Protein AF-0000000077934997 (afdb_homodimer)

Sequence (578 aa):
MKIGLIGLGVMGYRIGANLAKEGKLDGVYNRSEEKSIKFEKEFGVKAFKSIDEIVESSDVIITMLSDDNAVSTTIEKVIPRSKGKTIVDMSTISPKLSIALSRKIQENGGFMLDAPVIGTSIMVEQKKLVVMVGGIKEKFDDIKPILESTASTVIYMGKNGSGLYAKLVNNLLLGAYVVAIGEAFNFGVTAGLEKQQVEEVLTKLSSARSPTTDLKVPKLVSQDYSTQFATKHMRKDLEIIQGEATSKSIITPMSSLALQFYRIAESLGLSEDDFCSVYEVFRRFSKKAMKIGLIGLGVMGYRIGANLAKEGKLDGVYNRSEEKSIKFEKEFGVKAFKSIDEIVESSDVIITMLSDDNAVSTTIEKVIPRSKGKTIVDMSTISPKLSIALSRKIQENGGFMLDAPVIGTSIMVEQKKLVVMVGGIKEKFDDIKPILESTASTVIYMGKNGSGLYAKLVNNLLLGAYVVAIGEAFNFGVTAGLEKQQVEEVLTKLSSARSPTTDLKVPKLVSQDYSTQFATKHMRKDLEIIQGEATSKSIITPMSSLALQFYRIAESLGLSEDDFCSVYEVFRRFSKKA

Structure (mmCIF, N/CA/C/O backbone):
data_AF-0000000077934997-model_v1
#
loop_
_entity.id
_entity.type
_entity.pdbx_description
1 polymer '2-hydroxy-3-oxopropionate reductase'
#
loop_
_atom_site.group_PDB
_atom_site.id
_atom_site.type_symbol
_atom_site.label_atom_id
_atom_site.label_alt_id
_atom_site.label_comp_id
_atom_site.label_asym_id
_atom_site.label_entity_id
_atom_site.label_seq_id
_atom_site.pdbx_PDB_ins_code
_atom_site.Cartn_x
_atom_site.Cartn_y
_atom_site.Cartn_z
_atom_site.occupancy
_atom_site.B_iso_or_equiv
_atom_site.auth_seq_id
_atom_site.auth_comp_id
_atom_site.auth_asym_id
_atom_site.auth_atom_id
_atom_site.pdbx_PDB_model_num
ATOM 1 N N . MET A 1 1 ? 4.609 -41.781 -2.09 1 91.56 1 MET A N 1
ATOM 2 C CA . MET A 1 1 ? 4.312 -40.844 -3.182 1 91.56 1 MET A CA 1
ATOM 3 C C . MET A 1 1 ? 5.598 -40.312 -3.803 1 91.56 1 MET A C 1
ATOM 5 O O . MET A 1 1 ? 6.492 -39.844 -3.09 1 91.56 1 MET A O 1
ATOM 9 N N . LYS A 1 2 ? 5.789 -40.594 -5.117 1 98.19 2 LYS A N 1
ATOM 10 C CA . LYS A 1 2 ? 6.969 -40.062 -5.82 1 98.19 2 LYS A CA 1
ATOM 11 C C . LYS A 1 2 ? 6.715 -38.688 -6.379 1 98.19 2 LYS A C 1
ATOM 13 O O . LYS A 1 2 ? 5.73 -38.469 -7.09 1 98.19 2 LYS A O 1
ATOM 18 N N . ILE A 1 3 ? 7.656 -37.781 -6.051 1 98.75 3 ILE A N 1
ATOM 19 C CA . ILE A 1 3 ? 7.461 -36.406 -6.414 1 98.75 3 ILE A CA 1
ATOM 20 C C . ILE A 1 3 ? 8.508 -35.969 -7.441 1 98.75 3 ILE A C 1
ATOM 22 O O . ILE A 1 3 ? 9.711 -36.156 -7.227 1 98.75 3 ILE A O 1
ATOM 26 N N . GLY A 1 4 ? 8.062 -35.469 -8.594 1 98.81 4 GLY A N 1
ATOM 27 C CA . GLY A 1 4 ? 8.922 -34.875 -9.594 1 98.81 4 GLY A CA 1
ATOM 28 C C . GLY A 1 4 ? 8.758 -33.375 -9.688 1 98.81 4 GLY A C 1
ATOM 29 O O . GLY A 1 4 ? 7.66 -32.844 -9.477 1 98.81 4 GLY A O 1
ATOM 30 N N . LEU A 1 5 ? 9.852 -32.625 -10.047 1 98.88 5 LEU A N 1
ATOM 31 C CA . LEU A 1 5 ? 9.828 -31.172 -10.219 1 98.88 5 LEU A CA 1
ATOM 32 C C . LEU A 1 5 ? 10.328 -30.781 -11.602 1 98.88 5 LEU A C 1
ATOM 34 O O . LEU A 1 5 ? 11.406 -31.203 -12.023 1 98.88 5 LEU A O 1
ATOM 38 N N . ILE A 1 6 ? 9.453 -30.062 -12.266 1 98.81 6 ILE A N 1
ATOM 39 C CA . ILE A 1 6 ? 9.82 -29.562 -13.586 1 98.81 6 ILE A CA 1
ATOM 40 C C . ILE A 1 6 ? 10.031 -28.047 -13.516 1 98.81 6 ILE A C 1
ATOM 42 O O . ILE A 1 6 ? 9.102 -27.297 -13.195 1 98.81 6 ILE A O 1
ATOM 46 N N . GLY A 1 7 ? 11.188 -27.578 -13.883 1 98.62 7 GLY A N 1
ATOM 47 C CA . GLY A 1 7 ? 11.562 -26.172 -13.812 1 98.62 7 GLY A CA 1
ATOM 48 C C . GLY A 1 7 ? 12.539 -25.875 -12.695 1 98.62 7 GLY A C 1
ATOM 49 O O . GLY A 1 7 ? 12.203 -26 -11.516 1 98.62 7 GLY A O 1
ATOM 50 N N . LEU A 1 8 ? 13.75 -25.453 -13.086 1 98.25 8 LEU A N 1
ATOM 51 C CA . LEU A 1 8 ? 14.805 -25.172 -12.117 1 98.25 8 LEU A CA 1
ATOM 52 C C . LEU A 1 8 ? 15.352 -23.75 -12.289 1 98.25 8 LEU A C 1
ATOM 54 O O . LEU A 1 8 ? 16.562 -23.547 -12.328 1 98.25 8 LEU A O 1
ATOM 58 N N . GLY A 1 9 ? 14.375 -22.828 -12.484 1 95.56 9 GLY A N 1
ATOM 59 C CA . GLY A 1 9 ? 14.734 -21.422 -12.406 1 95.56 9 GLY A CA 1
ATOM 60 C C . GLY A 1 9 ? 15.023 -20.953 -10.992 1 95.56 9 GLY A C 1
ATOM 61 O O . GLY A 1 9 ? 15.32 -21.781 -10.117 1 95.56 9 GLY A O 1
ATOM 62 N N . VAL A 1 10 ? 14.93 -19.703 -10.781 1 93.56 10 VAL A N 1
ATOM 63 C CA . VAL A 1 10 ? 15.281 -19.078 -9.508 1 93.56 10 VAL A CA 1
ATOM 64 C C . VAL A 1 10 ? 14.43 -19.672 -8.391 1 93.56 10 VAL A C 1
ATOM 66 O O . VAL A 1 10 ? 14.961 -20.125 -7.367 1 93.56 10 VAL A O 1
ATOM 69 N N . MET A 1 11 ? 13.172 -19.734 -8.586 1 96 11 MET A N 1
ATOM 70 C CA . MET A 1 11 ? 12.258 -20.25 -7.566 1 96 11 MET A CA 1
ATOM 71 C C . MET A 1 11 ? 12.258 -21.766 -7.543 1 96 11 MET A C 1
ATOM 73 O O . MET A 1 11 ? 12.359 -22.375 -6.477 1 96 11 MET A O 1
ATOM 77 N N . GLY A 1 12 ? 12.172 -22.359 -8.742 1 97.94 12 GLY A N 1
ATOM 78 C CA . GLY A 1 12 ? 12.102 -23.812 -8.844 1 97.94 12 GLY A CA 1
ATOM 79 C C . GLY A 1 12 ? 13.281 -24.516 -8.203 1 97.94 12 GLY A C 1
ATOM 80 O O . GLY A 1 12 ? 13.117 -25.531 -7.527 1 97.94 12 GLY A O 1
ATOM 81 N N . TYR A 1 13 ? 14.438 -23.969 -8.422 1 97.88 13 TYR A N 1
ATOM 82 C CA . TYR A 1 13 ? 15.641 -24.547 -7.848 1 97.88 13 TYR A CA 1
ATOM 83 C C . TYR A 1 13 ? 15.57 -24.562 -6.324 1 97.88 13 TYR A C 1
ATOM 85 O O . TYR A 1 13 ? 15.883 -25.578 -5.691 1 97.88 13 TYR A O 1
ATOM 93 N N . ARG A 1 14 ? 15.148 -23.469 -5.723 1 97.94 14 ARG A N 1
ATOM 94 C CA . ARG A 1 14 ? 15.094 -23.312 -4.27 1 97.94 14 ARG A CA 1
ATOM 95 C C . ARG A 1 14 ? 13.992 -24.172 -3.668 1 97.94 14 ARG A C 1
ATOM 97 O O . ARG A 1 14 ? 14.148 -24.734 -2.582 1 97.94 14 ARG A O 1
ATOM 104 N N . ILE A 1 15 ? 12.883 -24.266 -4.379 1 98.38 15 ILE A N 1
ATOM 105 C CA . ILE A 1 15 ? 11.805 -25.156 -3.961 1 98.38 15 ILE A CA 1
ATOM 106 C C . ILE A 1 15 ? 12.289 -26.594 -3.969 1 98.38 15 ILE A C 1
ATOM 108 O O . ILE A 1 15 ? 12.094 -27.328 -2.998 1 98.38 15 ILE A O 1
ATOM 112 N N . GLY A 1 16 ? 12.93 -27.016 -5.047 1 98.5 16 GLY A N 1
ATOM 113 C CA . GLY A 1 16 ? 13.516 -28.344 -5.141 1 98.5 16 GLY A CA 1
ATOM 114 C C . GLY A 1 16 ? 14.523 -28.625 -4.043 1 98.5 16 GLY A C 1
ATOM 115 O O . GLY A 1 16 ? 14.531 -29.734 -3.484 1 98.5 16 GLY A O 1
ATOM 116 N N . ALA A 1 17 ? 15.359 -27.625 -3.762 1 98.5 17 ALA A N 1
ATOM 117 C CA . ALA A 1 17 ? 16.359 -27.797 -2.713 1 98.5 17 ALA A CA 1
ATOM 118 C C . ALA A 1 17 ? 15.703 -28.109 -1.371 1 98.5 17 ALA A C 1
ATOM 120 O O . ALA A 1 17 ? 16.156 -29 -0.646 1 98.5 17 ALA A O 1
ATOM 121 N N . ASN A 1 18 ? 14.648 -27.391 -1.048 1 98.38 18 ASN A N 1
ATOM 122 C CA . ASN A 1 18 ? 13.93 -27.625 0.2 1 98.38 18 ASN A CA 1
ATOM 123 C C . ASN A 1 18 ? 13.336 -29.031 0.247 1 98.38 18 ASN A C 1
ATOM 125 O O . ASN A 1 18 ? 13.453 -29.734 1.257 1 98.38 18 ASN A O 1
ATOM 129 N N . LEU A 1 19 ? 12.758 -29.469 -0.831 1 98.38 19 LEU A N 1
ATOM 130 C CA . LEU A 1 19 ? 12.156 -30.781 -0.909 1 98.38 19 LEU A CA 1
ATOM 131 C C . LEU A 1 19 ? 13.227 -31.875 -0.823 1 98.38 19 LEU A C 1
ATOM 133 O O . LEU A 1 19 ? 13.031 -32.875 -0.142 1 98.38 19 LEU A O 1
ATOM 137 N N . ALA A 1 20 ? 14.305 -31.656 -1.485 1 98.38 20 ALA A N 1
ATOM 138 C CA . ALA A 1 20 ? 15.406 -32.625 -1.488 1 98.38 20 ALA A CA 1
ATOM 139 C C . ALA A 1 20 ? 15.992 -32.781 -0.09 1 98.38 20 ALA A C 1
ATOM 141 O O . ALA A 1 20 ? 16.25 -33.906 0.349 1 98.38 20 ALA A O 1
ATOM 142 N N . LYS A 1 21 ? 16.172 -31.688 0.583 1 97.88 21 LYS A N 1
ATOM 143 C CA . LYS A 1 21 ? 16.75 -31.703 1.924 1 97.88 21 LYS A CA 1
ATOM 144 C C . LYS A 1 21 ? 15.859 -32.469 2.891 1 97.88 21 LYS A C 1
ATOM 146 O O . LYS A 1 21 ? 16.359 -33.062 3.854 1 97.88 21 LYS A O 1
ATOM 151 N N . GLU A 1 22 ? 14.625 -32.531 2.57 1 97.56 22 GLU A N 1
ATOM 152 C CA . GLU A 1 22 ? 13.695 -33.281 3.43 1 97.56 22 GLU A CA 1
ATOM 153 C C . GLU A 1 22 ? 13.477 -34.688 2.928 1 97.56 22 GLU A C 1
ATOM 155 O O . GLU A 1 22 ? 12.648 -35.438 3.475 1 97.56 22 GLU A O 1
ATOM 160 N N . GLY A 1 23 ? 14.078 -35.031 1.896 1 97.56 23 GLY A N 1
ATOM 161 C CA . GLY A 1 23 ? 13.977 -36.375 1.345 1 97.56 23 GLY A CA 1
ATOM 162 C C . GLY A 1 23 ? 12.664 -36.625 0.625 1 97.56 23 GLY A C 1
ATOM 163 O O . GLY A 1 23 ? 12.203 -37.781 0.54 1 97.56 23 GLY A O 1
ATOM 164 N N . LYS A 1 24 ? 12.062 -35.562 0.07 1 98.06 24 LYS A N 1
ATOM 165 C CA . LYS A 1 24 ? 10.727 -35.719 -0.499 1 98.06 24 LYS A CA 1
ATOM 166 C C . LYS A 1 24 ? 10.766 -35.625 -2.021 1 98.06 24 LYS A C 1
ATOM 168 O O . LYS A 1 24 ? 9.766 -35.906 -2.689 1 98.06 24 LYS A O 1
ATOM 173 N N . LEU A 1 25 ? 11.891 -35.344 -2.594 1 98.69 25 LEU A N 1
ATOM 174 C CA . LEU A 1 25 ? 11.984 -35.125 -4.035 1 98.69 25 LEU A CA 1
ATOM 175 C C . LEU A 1 25 ? 12.656 -36.312 -4.719 1 98.69 25 LEU A C 1
ATOM 177 O O . LEU A 1 25 ? 13.773 -36.688 -4.363 1 98.69 25 LEU A O 1
ATOM 181 N N . ASP A 1 26 ? 12.039 -36.812 -5.777 1 98.62 26 ASP A N 1
ATOM 182 C CA . ASP A 1 26 ? 12.531 -38.062 -6.391 1 98.62 26 ASP A CA 1
ATOM 183 C C . ASP A 1 26 ? 13.203 -37.781 -7.73 1 98.62 26 ASP A C 1
ATOM 185 O O . ASP A 1 26 ? 14.008 -38.562 -8.219 1 98.62 26 ASP A O 1
ATOM 189 N N . GLY A 1 27 ? 12.859 -36.656 -8.367 1 98.62 27 GLY A N 1
ATOM 190 C CA . GLY A 1 27 ? 13.438 -36.344 -9.664 1 98.62 27 GLY A CA 1
ATOM 191 C C . GLY A 1 27 ? 13.188 -34.906 -10.094 1 98.62 27 GLY A C 1
ATOM 192 O O . GLY A 1 27 ? 12.266 -34.281 -9.602 1 98.62 27 GLY A O 1
ATOM 193 N N . VAL A 1 28 ? 14.094 -34.469 -11.023 1 98.88 28 VAL A N 1
ATOM 194 C CA . VAL A 1 28 ? 13.953 -33.094 -11.555 1 98.88 28 VAL A CA 1
ATOM 195 C C . VAL A 1 28 ? 14.141 -33.125 -13.07 1 98.88 28 VAL A C 1
ATOM 197 O O . VAL A 1 28 ? 14.766 -34.031 -13.609 1 98.88 28 VAL A O 1
ATOM 200 N N . TYR A 1 29 ? 13.531 -32.125 -13.711 1 98.75 29 TYR A N 1
ATOM 201 C CA . TYR A 1 29 ? 13.75 -31.875 -15.133 1 98.75 29 TYR A CA 1
ATOM 202 C C . TYR A 1 29 ? 13.766 -30.375 -15.414 1 98.75 29 TYR A C 1
ATOM 204 O O . TYR A 1 29 ? 12.992 -29.625 -14.82 1 98.75 29 TYR A O 1
ATOM 212 N N . ASN A 1 30 ? 14.633 -29.969 -16.281 1 98.44 30 ASN A N 1
ATOM 213 C CA . ASN A 1 30 ? 14.688 -28.609 -16.828 1 98.44 30 ASN A CA 1
ATOM 214 C C . ASN A 1 30 ? 15.055 -28.625 -18.312 1 98.44 30 ASN A C 1
ATOM 216 O O . ASN A 1 30 ? 15.766 -29.516 -18.781 1 98.44 30 ASN A O 1
ATOM 220 N N . ARG A 1 31 ? 14.531 -27.641 -19.016 1 95.69 31 ARG A N 1
ATOM 221 C CA . ARG A 1 31 ? 14.805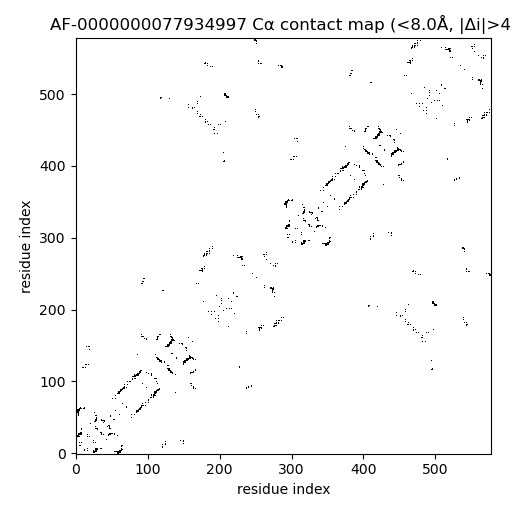 -27.547 -20.453 1 95.69 31 ARG A CA 1
ATOM 222 C C . ARG A 1 31 ? 16.312 -27.5 -20.719 1 95.69 31 ARG A C 1
ATOM 224 O O . ARG A 1 31 ? 16.797 -28.156 -21.625 1 95.69 31 ARG A O 1
ATOM 231 N N . SER A 1 32 ? 16.984 -26.656 -19.891 1 95.56 32 SER A N 1
ATOM 232 C CA . SER A 1 32 ? 18.438 -26.688 -19.938 1 95.56 32 SER A CA 1
ATOM 233 C C . SER A 1 32 ? 19 -27.812 -19.094 1 95.56 32 SER A C 1
ATOM 235 O O . SER A 1 32 ? 19.109 -27.703 -17.875 1 95.56 32 SER A O 1
ATOM 237 N N . GLU A 1 33 ? 19.594 -28.766 -19.688 1 95.62 33 GLU A N 1
ATOM 238 C CA . GLU A 1 33 ? 20.016 -30 -19.047 1 95.62 33 GLU A CA 1
ATOM 239 C C . GLU A 1 33 ? 21.047 -29.734 -17.953 1 95.62 33 GLU A C 1
ATOM 241 O O . GLU A 1 33 ? 21.078 -30.422 -16.938 1 95.62 33 GLU A O 1
ATOM 246 N N . GLU A 1 34 ? 21.812 -28.719 -18.188 1 97.31 34 GLU A N 1
ATOM 247 C CA . GLU A 1 34 ? 22.891 -28.391 -17.25 1 97.31 34 GLU A CA 1
ATOM 248 C C . GLU A 1 34 ? 22.344 -28.078 -15.859 1 97.31 34 GLU A C 1
ATOM 250 O O . GLU A 1 34 ? 22.984 -28.391 -14.852 1 97.31 34 GLU A O 1
ATOM 255 N N . LYS A 1 35 ? 21.188 -27.547 -15.773 1 97.62 35 LYS A N 1
ATOM 256 C CA . LYS A 1 35 ? 20.594 -27.203 -14.484 1 97.62 35 LYS A CA 1
ATOM 257 C C . LYS A 1 35 ? 20.156 -28.453 -13.719 1 97.62 35 LYS A C 1
ATOM 259 O O . LYS A 1 35 ? 20.344 -28.531 -12.508 1 97.62 35 LYS A O 1
ATOM 264 N N . SER A 1 36 ? 19.609 -29.422 -14.445 1 98.12 36 SER A N 1
ATOM 265 C CA . SER A 1 36 ? 19.203 -30.672 -13.812 1 98.12 36 SER A CA 1
ATOM 266 C C . SER A 1 36 ? 20.406 -31.469 -13.328 1 98.12 36 SER A C 1
ATOM 268 O O . SER A 1 36 ? 20.391 -32.031 -12.234 1 98.12 36 SER A O 1
ATOM 270 N N . ILE A 1 37 ? 21.422 -31.438 -14.125 1 98 37 ILE A N 1
ATOM 271 C CA . ILE A 1 37 ? 22.625 -32.188 -13.781 1 98 37 ILE A CA 1
ATOM 272 C C . ILE A 1 37 ? 23.266 -31.562 -12.539 1 98 37 ILE A C 1
ATOM 274 O O . ILE A 1 37 ? 23.672 -32.281 -11.625 1 98 37 ILE A O 1
ATOM 278 N N . LYS A 1 38 ? 23.359 -30.25 -12.578 1 98.25 38 LYS A N 1
ATOM 279 C CA . LYS A 1 38 ? 23.891 -29.547 -11.414 1 98.25 38 LYS A CA 1
ATOM 280 C C . LYS A 1 38 ? 23.078 -29.875 -10.156 1 98.25 38 LYS A C 1
ATOM 282 O O . LYS A 1 38 ? 23.656 -30.094 -9.086 1 98.25 38 LYS A O 1
ATOM 287 N N . PHE A 1 39 ? 21.797 -29.938 -10.273 1 98.69 39 PHE A N 1
ATOM 288 C CA . PHE A 1 39 ? 20.922 -30.234 -9.148 1 98.69 39 PHE A CA 1
ATOM 289 C C . PHE A 1 39 ? 21.141 -31.656 -8.633 1 98.69 39 PHE A C 1
ATOM 291 O O . PHE A 1 39 ? 21.203 -31.875 -7.426 1 98.69 39 PHE A O 1
ATOM 298 N N . GLU A 1 40 ? 21.266 -32.562 -9.539 1 98.56 40 GLU A N 1
ATOM 299 C CA . GLU A 1 40 ? 21.547 -33.969 -9.18 1 98.56 40 GLU A CA 1
ATOM 300 C C . GLU A 1 40 ? 22.859 -34.094 -8.422 1 98.56 40 GLU A C 1
ATOM 302 O O . GLU A 1 40 ? 22.938 -34.781 -7.41 1 98.56 40 GLU A O 1
ATOM 307 N N . LYS A 1 41 ? 23.844 -33.375 -8.906 1 98.38 41 LYS A N 1
ATOM 308 C CA . LYS A 1 41 ? 25.156 -33.406 -8.266 1 98.38 41 LYS A CA 1
ATOM 309 C C . LYS A 1 41 ? 25.094 -32.844 -6.852 1 98.38 41 LYS A C 1
ATOM 311 O O . LYS A 1 41 ? 25.734 -33.375 -5.938 1 98.38 41 LYS A O 1
ATOM 316 N N . GLU A 1 42 ? 24.328 -31.844 -6.691 1 98.38 42 GLU A N 1
ATOM 317 C CA . GLU A 1 42 ? 24.297 -31.109 -5.426 1 98.38 42 GLU A CA 1
ATOM 318 C C . GLU A 1 42 ? 23.438 -31.828 -4.398 1 98.38 42 GLU A C 1
ATOM 320 O O . GLU A 1 42 ? 23.75 -31.828 -3.205 1 98.38 42 GLU A O 1
ATOM 325 N N . PHE A 1 43 ? 22.312 -32.5 -4.828 1 98.38 43 PHE A N 1
ATOM 326 C CA . PHE A 1 43 ? 21.344 -32.969 -3.842 1 98.38 43 PHE A CA 1
ATOM 327 C C . PHE A 1 43 ? 21.125 -34.469 -3.953 1 98.38 43 PHE A C 1
ATOM 329 O O . PHE A 1 43 ? 20.406 -35.062 -3.143 1 98.38 43 PHE A O 1
ATOM 336 N N . GLY A 1 44 ? 21.641 -35.094 -4.996 1 98.12 44 GLY A N 1
ATOM 337 C CA . GLY A 1 44 ? 21.516 -36.531 -5.172 1 98.12 44 GLY A CA 1
ATOM 338 C C . GLY A 1 44 ? 20.156 -36.938 -5.723 1 98.12 44 GLY A C 1
ATOM 339 O O . GLY A 1 44 ? 19.75 -38.094 -5.594 1 98.12 44 GLY A O 1
ATOM 340 N N . VAL A 1 45 ? 19.375 -36.031 -6.207 1 98.44 45 VAL A N 1
ATOM 341 C CA . VAL A 1 45 ? 18.062 -36.25 -6.805 1 98.44 45 VAL A CA 1
ATOM 342 C C . VAL A 1 45 ? 18.219 -36.562 -8.297 1 98.44 45 VAL A C 1
ATOM 344 O O . VAL A 1 45 ? 18.969 -35.875 -8.984 1 98.44 45 VAL A O 1
ATOM 347 N N . LYS A 1 46 ? 17.516 -37.469 -8.836 1 98.38 46 LYS A N 1
ATOM 348 C CA . LYS A 1 46 ? 17.688 -37.938 -10.211 1 98.38 46 LYS A CA 1
ATOM 349 C C . LYS A 1 46 ? 17.328 -36.812 -11.203 1 98.38 46 LYS A C 1
ATOM 351 O O . LYS A 1 46 ? 16.281 -36.188 -11.094 1 98.38 46 LYS A O 1
ATOM 356 N N . ALA A 1 47 ? 18.234 -36.594 -12.141 1 98.62 47 ALA A N 1
ATOM 357 C CA . ALA A 1 47 ? 17.969 -35.719 -13.273 1 98.62 47 ALA A CA 1
ATOM 358 C C . ALA A 1 47 ? 17.391 -36.5 -14.453 1 98.62 47 ALA A C 1
ATOM 360 O O . ALA A 1 47 ? 18.047 -37.406 -14.984 1 98.62 47 ALA A O 1
ATOM 361 N N . PHE A 1 48 ? 16.203 -36.188 -14.828 1 98.25 48 PHE A N 1
ATOM 362 C CA . PHE A 1 48 ? 15.602 -36.844 -15.969 1 98.25 48 PHE A CA 1
ATOM 363 C C . PHE A 1 48 ? 15.922 -36.094 -17.266 1 98.25 48 PHE A C 1
ATOM 365 O O . PHE A 1 48 ? 16.141 -34.906 -17.266 1 98.25 48 PHE A O 1
ATOM 372 N N . LYS A 1 49 ? 15.844 -36.781 -18.422 1 96.19 49 LYS A N 1
ATOM 373 C CA . LYS A 1 49 ? 16.281 -36.219 -19.703 1 96.19 49 LYS A CA 1
ATOM 374 C C . LYS A 1 49 ? 15.086 -35.75 -20.516 1 96.19 49 LYS A C 1
ATOM 376 O O . LYS A 1 49 ? 15.258 -35.031 -21.516 1 96.19 49 LYS A O 1
ATOM 381 N N . SER A 1 50 ? 13.906 -36.156 -20.062 1 97 50 SER A N 1
ATOM 382 C CA . SER A 1 50 ? 12.719 -35.75 -20.797 1 97 50 SER A CA 1
ATOM 383 C C . SER A 1 50 ? 11.523 -35.594 -19.859 1 97 50 SER A C 1
ATOM 385 O O . SER A 1 50 ? 11.508 -36.156 -18.766 1 97 50 SER A O 1
ATOM 387 N N . ILE A 1 51 ? 10.555 -34.875 -20.344 1 98.12 51 ILE A N 1
ATOM 388 C CA . ILE A 1 51 ? 9.312 -34.688 -19.594 1 98.12 51 ILE A CA 1
ATOM 389 C C . ILE A 1 51 ? 8.578 -36.031 -19.469 1 98.12 51 ILE A C 1
ATOM 391 O O . ILE A 1 51 ? 8.055 -36.344 -18.406 1 98.12 51 ILE A O 1
ATOM 395 N N . ASP A 1 52 ? 8.602 -36.812 -20.5 1 96.88 52 ASP A N 1
ATOM 396 C CA . ASP A 1 52 ? 7.934 -38.094 -20.469 1 96.88 52 ASP A CA 1
ATOM 397 C C . ASP A 1 52 ? 8.492 -38.969 -19.344 1 96.88 52 ASP A C 1
ATOM 399 O O . ASP A 1 52 ? 7.73 -39.594 -18.609 1 96.88 52 ASP A O 1
ATOM 403 N N . GLU A 1 53 ? 9.758 -39 -19.219 1 97.5 53 GLU A N 1
ATOM 404 C CA . GLU A 1 53 ? 10.414 -39.875 -18.25 1 97.5 53 GLU A CA 1
ATOM 405 C C . GLU A 1 53 ? 10.055 -39.469 -16.828 1 97.5 53 GLU A C 1
ATOM 407 O O . GLU A 1 53 ? 9.758 -40.312 -15.977 1 97.5 53 GLU A O 1
ATOM 412 N N . ILE A 1 54 ? 10.102 -38.188 -16.531 1 98.25 54 ILE A N 1
ATOM 413 C CA . ILE A 1 54 ? 9.836 -37.75 -15.172 1 98.25 54 ILE A CA 1
ATOM 414 C C . ILE A 1 54 ? 8.359 -37.938 -14.836 1 98.25 54 ILE A C 1
ATOM 416 O O . ILE A 1 54 ? 8.016 -38.281 -13.703 1 98.25 54 ILE A O 1
ATOM 420 N N . VAL A 1 55 ? 7.488 -37.75 -15.773 1 98.19 55 VAL A N 1
ATOM 421 C CA . VAL A 1 55 ? 6.059 -37.938 -15.547 1 98.19 55 VAL A CA 1
ATOM 422 C C . VAL A 1 55 ? 5.773 -39.406 -15.25 1 98.19 55 VAL A C 1
ATOM 424 O O . VAL A 1 55 ? 5.047 -39.719 -14.312 1 98.19 55 VAL A O 1
ATOM 427 N N . GLU A 1 56 ? 6.363 -40.281 -16 1 97.31 56 GLU A N 1
ATOM 428 C CA . GLU A 1 56 ? 6.152 -41.688 -15.812 1 97.31 56 GLU A CA 1
ATOM 429 C C . GLU A 1 56 ? 6.641 -42.156 -14.445 1 97.31 56 GLU A C 1
ATOM 431 O O . GLU A 1 56 ? 6.062 -43.062 -13.844 1 97.31 56 GLU A O 1
ATOM 436 N N . SER A 1 57 ? 7.594 -41.531 -13.977 1 97.94 57 SER A N 1
ATOM 437 C CA . SER A 1 57 ? 8.258 -41.969 -12.758 1 97.94 57 SER A CA 1
ATOM 438 C C . SER A 1 57 ? 7.676 -41.281 -11.523 1 97.94 57 SER A C 1
ATOM 440 O O . SER A 1 57 ? 8.156 -41.5 -10.406 1 97.94 57 SER A O 1
ATOM 442 N N . SER A 1 58 ? 6.684 -40.438 -11.656 1 98.44 58 SER A N 1
ATOM 443 C CA . SER A 1 58 ? 6.203 -39.594 -10.547 1 98.44 58 SER A CA 1
ATOM 444 C C . SER A 1 58 ? 4.711 -39.812 -10.305 1 98.44 58 SER A C 1
ATOM 446 O O . SER A 1 58 ? 3.963 -40.125 -11.242 1 98.44 58 SER A O 1
ATOM 448 N N . ASP A 1 59 ? 4.273 -39.719 -9.039 1 98.56 59 ASP A N 1
ATOM 449 C CA . ASP A 1 59 ? 2.861 -39.656 -8.672 1 98.56 59 ASP A CA 1
ATOM 450 C C . ASP A 1 59 ? 2.342 -38.219 -8.656 1 98.56 59 ASP A C 1
ATOM 452 O O . ASP A 1 59 ? 1.187 -37.969 -9 1 98.56 59 ASP A O 1
ATOM 456 N N . VAL A 1 60 ? 3.191 -37.344 -8.195 1 98.75 60 VAL A N 1
ATOM 457 C CA . VAL A 1 60 ? 2.928 -35.906 -8.148 1 98.75 60 VAL A CA 1
ATOM 458 C C . VAL A 1 60 ? 3.99 -35.156 -8.945 1 98.75 60 VAL A C 1
ATOM 460 O O . VAL A 1 60 ? 5.188 -35.406 -8.797 1 98.75 60 VAL A O 1
ATOM 463 N N . ILE A 1 61 ? 3.549 -34.281 -9.82 1 98.75 61 ILE A N 1
ATOM 464 C CA . ILE A 1 61 ? 4.453 -33.438 -10.609 1 98.75 61 ILE A CA 1
ATOM 465 C C . ILE A 1 61 ? 4.266 -31.969 -10.242 1 98.75 61 ILE A C 1
ATOM 467 O O . ILE A 1 61 ? 3.178 -31.422 -10.414 1 98.75 61 ILE A O 1
ATOM 471 N N . ILE A 1 62 ? 5.32 -31.328 -9.734 1 98.88 62 ILE A N 1
ATOM 472 C CA . ILE A 1 62 ? 5.328 -29.891 -9.453 1 98.88 62 ILE A CA 1
ATOM 473 C C . ILE A 1 62 ? 5.969 -29.141 -10.617 1 98.88 62 ILE A C 1
ATOM 475 O O . ILE A 1 62 ? 7.02 -29.531 -11.117 1 98.88 62 ILE A O 1
ATOM 479 N N . THR A 1 63 ? 5.273 -28.141 -11.117 1 98.81 63 THR A N 1
ATOM 480 C CA . THR A 1 63 ? 5.859 -27.297 -12.156 1 98.81 63 THR A CA 1
ATOM 481 C C . THR A 1 63 ? 6.059 -25.875 -11.641 1 98.81 63 THR A C 1
ATOM 483 O O . THR A 1 63 ? 5.234 -25.359 -10.883 1 98.81 63 THR A O 1
ATOM 486 N N . MET A 1 64 ? 7.141 -25.281 -11.891 1 98.56 64 MET A N 1
ATOM 487 C CA . MET A 1 64 ? 7.496 -23.891 -11.656 1 98.56 64 MET A CA 1
ATOM 488 C C . MET A 1 64 ? 8.195 -23.297 -12.875 1 98.56 64 MET A C 1
ATOM 490 O O . MET A 1 64 ? 9.422 -23.375 -12.992 1 98.56 64 MET A O 1
ATOM 494 N N . LEU A 1 65 ? 7.371 -22.641 -13.719 1 98.19 65 LEU A N 1
ATOM 495 C CA . LEU A 1 65 ? 7.84 -22.203 -15.031 1 98.19 65 LEU A CA 1
ATOM 496 C C . LEU A 1 65 ? 7.586 -20.719 -15.242 1 98.19 65 LEU A C 1
ATOM 498 O O . LEU A 1 65 ? 6.988 -20.062 -14.391 1 98.19 65 LEU A O 1
ATOM 502 N N . SER A 1 66 ? 8 -20.141 -16.391 1 95.81 66 SER A N 1
ATOM 503 C CA . SER A 1 66 ? 8.172 -18.703 -16.547 1 95.81 66 SER A CA 1
ATOM 504 C C . SER A 1 66 ? 6.855 -18.016 -16.891 1 95.81 66 SER A C 1
ATOM 506 O O . SER A 1 66 ? 6.617 -16.875 -16.5 1 95.81 66 SER A O 1
ATOM 508 N N . ASP A 1 67 ? 6.094 -18.688 -17.734 1 97.06 67 ASP A N 1
ATOM 509 C CA . ASP A 1 67 ? 4.938 -17.984 -18.281 1 97.06 67 ASP A CA 1
ATOM 510 C C . ASP A 1 67 ? 3.93 -18.953 -18.891 1 97.06 67 ASP A C 1
ATOM 512 O O . ASP A 1 67 ? 4.09 -20.172 -18.781 1 97.06 67 ASP A O 1
ATOM 516 N N . ASP A 1 68 ? 2.873 -18.406 -19.453 1 98.31 68 ASP A N 1
ATOM 517 C CA . ASP A 1 68 ? 1.79 -19.188 -20.047 1 98.31 68 ASP A CA 1
ATOM 518 C C . ASP A 1 68 ? 2.322 -20.156 -21.094 1 98.31 68 ASP A C 1
ATOM 520 O O . ASP A 1 68 ? 1.938 -21.328 -21.125 1 98.31 68 ASP A O 1
ATOM 524 N N . ASN A 1 69 ? 3.172 -19.688 -21.922 1 98 69 ASN A N 1
ATOM 525 C CA . ASN A 1 69 ? 3.691 -20.516 -23.016 1 98 69 ASN A CA 1
ATOM 526 C C . ASN A 1 69 ? 4.5 -21.688 -22.484 1 98 69 ASN A C 1
ATOM 528 O O . ASN A 1 69 ? 4.332 -22.812 -22.953 1 98 69 ASN A O 1
ATOM 532 N N . ALA A 1 70 ? 5.328 -21.422 -21.547 1 98 70 ALA A N 1
ATOM 533 C CA . ALA A 1 70 ? 6.152 -22.469 -20.969 1 98 70 ALA A CA 1
ATOM 534 C C . ALA A 1 70 ? 5.289 -23.531 -20.281 1 98 70 ALA A C 1
ATOM 536 O O . ALA A 1 70 ? 5.516 -24.734 -20.438 1 98 70 ALA A O 1
ATOM 537 N N . VAL A 1 71 ? 4.273 -23.125 -19.562 1 98.69 71 VAL A N 1
ATOM 538 C CA . VAL A 1 71 ? 3.414 -24.047 -18.844 1 98.69 71 VAL A CA 1
ATOM 539 C C . VAL A 1 71 ? 2.562 -24.844 -19.828 1 98.69 71 VAL A C 1
ATOM 541 O O . VAL A 1 71 ? 2.455 -26.062 -19.719 1 98.69 71 VAL A O 1
ATOM 544 N N . SER A 1 72 ? 1.968 -24.141 -20.781 1 98.56 72 SER A N 1
ATOM 545 C CA . SER A 1 72 ? 1.121 -24.812 -21.75 1 98.56 72 SER A CA 1
ATOM 546 C C . SER A 1 72 ? 1.897 -25.891 -22.516 1 98.56 72 SER A C 1
ATOM 548 O O . SER A 1 72 ? 1.438 -27.031 -22.641 1 98.56 72 SER A O 1
ATOM 550 N N . THR A 1 73 ? 3.088 -25.562 -22.984 1 98.19 73 THR A N 1
ATOM 551 C CA . THR A 1 73 ? 3.922 -26.484 -23.734 1 98.19 73 THR A CA 1
ATOM 552 C C . THR A 1 73 ? 4.309 -27.703 -22.891 1 98.19 73 THR A C 1
ATOM 554 O O . THR A 1 73 ? 4.273 -28.828 -23.359 1 98.19 73 THR A O 1
ATOM 557 N N . THR A 1 74 ? 4.637 -27.438 -21.688 1 98.56 74 THR A N 1
ATOM 558 C CA . THR A 1 74 ? 5.062 -28.5 -20.781 1 98.56 74 THR A CA 1
ATOM 559 C C . THR A 1 74 ? 3.891 -29.406 -20.422 1 98.56 74 THR A C 1
ATOM 561 O O . THR A 1 74 ? 4 -30.625 -20.5 1 98.56 74 THR A O 1
ATOM 564 N N . ILE A 1 75 ? 2.771 -28.844 -20.047 1 98.56 75 ILE A N 1
ATOM 565 C CA . ILE A 1 75 ? 1.623 -29.609 -19.578 1 98.56 75 ILE A CA 1
ATOM 566 C C . ILE A 1 75 ? 1.04 -30.422 -20.734 1 98.56 75 ILE A C 1
ATOM 568 O O . ILE A 1 75 ? 0.568 -31.547 -20.531 1 98.56 75 ILE A O 1
ATOM 572 N N . GLU A 1 76 ? 1.069 -29.891 -21.938 1 97.69 76 GLU A N 1
ATOM 573 C CA . GLU A 1 76 ? 0.611 -30.641 -23.094 1 97.69 76 GLU A CA 1
ATOM 574 C C . GLU A 1 76 ? 1.394 -31.938 -23.25 1 97.69 76 GLU A C 1
ATOM 576 O O . GLU A 1 76 ? 0.843 -32.969 -23.688 1 97.69 76 GLU A O 1
ATOM 581 N N . LYS A 1 77 ? 2.631 -31.906 -22.906 1 97.5 77 LYS A N 1
ATOM 582 C CA . LYS A 1 77 ? 3.465 -33.094 -22.969 1 97.5 77 LYS A CA 1
ATOM 583 C C . LYS A 1 77 ? 3.18 -34.031 -21.797 1 97.5 77 LYS A C 1
ATOM 585 O O . LYS A 1 77 ? 3.457 -35.219 -21.859 1 97.5 77 LYS A O 1
ATOM 590 N N . VAL A 1 78 ? 2.654 -33.531 -20.734 1 98.06 78 VAL A N 1
ATOM 591 C CA . VAL A 1 78 ? 2.363 -34.281 -19.516 1 98.06 78 VAL A CA 1
ATOM 592 C C . VAL A 1 78 ? 1.043 -35.031 -19.688 1 98.06 78 VAL A C 1
ATOM 594 O O . VAL A 1 78 ? 0.887 -36.156 -19.172 1 98.06 78 VAL A O 1
ATOM 597 N N . ILE A 1 79 ? 0.087 -34.5 -20.406 1 97.62 79 ILE A N 1
ATOM 598 C CA . ILE A 1 79 ? -1.318 -34.875 -20.453 1 97.62 79 ILE A CA 1
ATOM 599 C C . ILE A 1 79 ? -1.431 -36.344 -20.859 1 97.62 79 ILE A C 1
ATOM 601 O O . ILE A 1 79 ? -2.121 -37.125 -20.203 1 97.62 79 ILE A O 1
ATOM 605 N N . PRO A 1 80 ? -0.629 -36.844 -21.859 1 96.88 80 PRO A N 1
ATOM 606 C CA . PRO A 1 80 ? -0.813 -38.219 -22.281 1 96.88 80 PRO A CA 1
ATOM 607 C C . PRO A 1 80 ? -0.487 -39.219 -21.188 1 96.88 80 PRO A C 1
ATOM 609 O O . PRO A 1 80 ? -0.982 -40.344 -21.219 1 96.88 80 PRO A O 1
ATOM 612 N N . ARG A 1 81 ? 0.26 -38.906 -20.188 1 97.25 81 ARG A N 1
ATOM 613 C CA . ARG A 1 81 ? 0.684 -39.812 -19.141 1 97.25 81 ARG A CA 1
ATOM 614 C C . ARG A 1 81 ? 0.196 -39.344 -17.766 1 97.25 81 ARG A C 1
ATOM 616 O O . ARG A 1 81 ? 0.79 -39.688 -16.734 1 97.25 81 ARG A O 1
ATOM 623 N N . SER A 1 82 ? -0.848 -38.594 -17.719 1 96.44 82 SER A N 1
ATOM 624 C CA . SER A 1 82 ? -1.279 -37.938 -16.5 1 96.44 82 SER A CA 1
ATOM 625 C C . SER A 1 82 ? -2.285 -38.781 -15.734 1 96.44 82 SER A C 1
ATOM 627 O O . SER A 1 82 ? -2.717 -38.406 -14.641 1 96.44 82 SER A O 1
ATOM 629 N N . LYS A 1 83 ? -2.691 -39.938 -16.344 1 97.69 83 LYS A N 1
ATOM 630 C CA . LYS A 1 83 ? -3.701 -40.75 -15.672 1 97.69 83 LYS A CA 1
ATOM 631 C C . LYS A 1 83 ? -3.271 -41.094 -14.258 1 97.69 83 LYS A C 1
ATOM 633 O O . LYS A 1 83 ? -2.178 -41.625 -14.047 1 97.69 83 LYS A O 1
ATOM 638 N N . GLY A 1 84 ? -4.152 -40.75 -13.297 1 97.81 84 GLY A N 1
ATOM 639 C CA . GLY A 1 84 ? -3.926 -41.094 -11.906 1 97.81 84 GLY A CA 1
ATOM 640 C C . GLY A 1 84 ? -2.918 -40.188 -11.219 1 97.81 84 GLY A C 1
ATOM 641 O O . GLY A 1 84 ? -2.633 -40.344 -10.031 1 97.81 84 GLY A O 1
ATOM 642 N N . LYS A 1 85 ? -2.389 -39.25 -11.898 1 98.44 85 LYS A N 1
ATOM 643 C CA . LYS A 1 85 ? -1.339 -38.375 -11.352 1 98.44 85 LYS A CA 1
ATOM 644 C C . LYS A 1 85 ? -1.898 -37.031 -10.945 1 98.44 85 LYS A C 1
ATOM 646 O O . LYS A 1 85 ? -2.98 -36.625 -11.383 1 98.44 85 LYS A O 1
ATOM 651 N N . THR A 1 86 ? -1.255 -36.375 -10 1 98.75 86 THR A N 1
ATOM 652 C CA . THR A 1 86 ? -1.594 -35 -9.57 1 98.75 86 THR A CA 1
ATOM 653 C C . THR A 1 86 ? -0.533 -34.031 -10.023 1 98.75 86 THR A C 1
ATOM 655 O O . THR A 1 86 ? 0.648 -34.156 -9.711 1 98.75 86 THR A O 1
ATOM 658 N N . ILE A 1 87 ? -0.953 -33.062 -10.828 1 98.88 87 ILE A N 1
ATOM 659 C CA . ILE A 1 87 ? -0.078 -31.984 -11.281 1 98.88 87 ILE A CA 1
ATOM 660 C C . ILE A 1 87 ? -0.307 -30.734 -10.43 1 98.88 87 ILE A C 1
ATOM 662 O O . ILE A 1 87 ? -1.446 -30.297 -10.25 1 98.88 87 ILE A O 1
ATOM 666 N N . VAL A 1 88 ? 0.759 -30.188 -9.828 1 98.88 88 VAL A N 1
ATOM 667 C CA . VAL A 1 88 ? 0.726 -28.969 -9.023 1 98.88 88 VAL A CA 1
ATOM 668 C C . VAL A 1 88 ? 1.532 -27.875 -9.711 1 98.88 88 VAL A C 1
ATOM 670 O O . VAL A 1 88 ? 2.76 -27.828 -9.602 1 98.88 88 VAL A O 1
ATOM 673 N N . ASP A 1 89 ? 0.852 -26.969 -10.344 1 98.94 89 ASP A N 1
ATOM 674 C CA . ASP A 1 89 ? 1.548 -25.891 -11.039 1 98.94 89 ASP A CA 1
ATOM 675 C C . ASP A 1 89 ? 1.691 -24.672 -10.141 1 98.94 89 ASP A C 1
ATOM 677 O O . ASP A 1 89 ? 0.7 -24.016 -9.812 1 98.94 89 ASP A O 1
ATOM 681 N N . MET A 1 90 ? 2.934 -24.344 -9.867 1 98.81 90 MET A N 1
ATOM 682 C CA . MET A 1 90 ? 3.219 -23.234 -8.945 1 98.81 90 MET A CA 1
ATOM 683 C C . MET A 1 90 ? 3.566 -21.969 -9.711 1 98.81 90 MET A C 1
ATOM 685 O O . MET A 1 90 ? 3.904 -20.953 -9.102 1 98.81 90 MET A O 1
ATOM 689 N N . SER A 1 91 ? 3.471 -22.031 -11.047 1 98.5 91 SER A N 1
ATOM 690 C CA . SER A 1 91 ? 3.766 -20.875 -11.891 1 98.5 91 SER A CA 1
ATOM 691 C C . SER A 1 91 ? 2.668 -19.828 -11.797 1 98.5 91 SER A C 1
ATOM 693 O O . SER A 1 91 ? 1.549 -20.125 -11.375 1 98.5 91 SER A O 1
ATOM 695 N N . THR A 1 92 ? 3.043 -18.594 -12.086 1 98 92 THR A N 1
ATOM 696 C CA . THR A 1 92 ? 2.035 -17.562 -12.25 1 98 92 THR A CA 1
ATOM 697 C C . THR A 1 92 ? 1.629 -17.422 -13.711 1 98 92 THR A C 1
ATOM 699 O O . THR A 1 92 ? 2.355 -16.828 -14.516 1 98 92 THR A O 1
ATOM 702 N N . ILE A 1 93 ? 0.46 -17.969 -14.023 1 98.5 93 ILE A N 1
ATOM 703 C CA . ILE A 1 93 ? -0.064 -17.984 -15.391 1 98.5 93 ILE A CA 1
ATOM 704 C C . ILE A 1 93 ? -1.51 -17.484 -15.383 1 98.5 93 ILE A C 1
ATOM 706 O O . ILE A 1 93 ? -2.082 -17.234 -14.328 1 98.5 93 ILE A O 1
ATOM 710 N N . SER A 1 94 ? -2.064 -17.281 -16.562 1 98.56 94 SER A N 1
ATOM 711 C CA . SER A 1 94 ? -3.461 -16.859 -16.656 1 98.56 94 SER A CA 1
ATOM 712 C C . SER A 1 94 ? -4.391 -17.922 -16.078 1 98.56 94 SER A C 1
ATOM 714 O O . SER A 1 94 ? -4.254 -19.109 -16.375 1 98.56 94 SER A O 1
ATOM 716 N N . PRO A 1 95 ? -5.316 -17.469 -15.219 1 98.62 95 PRO A N 1
ATOM 717 C CA . PRO A 1 95 ? -6.301 -18.422 -14.68 1 98.62 95 PRO A CA 1
ATOM 718 C C . PRO A 1 95 ? -7.051 -19.172 -15.773 1 98.62 95 PRO A C 1
ATOM 720 O O . PRO A 1 95 ? -7.281 -20.375 -15.648 1 98.62 95 PRO A O 1
ATOM 723 N N . LYS A 1 96 ? -7.371 -18.531 -16.812 1 97.81 96 LYS A N 1
ATOM 724 C CA . LYS A 1 96 ? -8.07 -19.141 -17.922 1 97.81 96 LYS A CA 1
ATOM 725 C C . LYS A 1 96 ? -7.285 -20.328 -18.484 1 97.81 96 LYS A C 1
ATOM 727 O O . LYS A 1 96 ? -7.855 -21.375 -18.766 1 97.81 96 LYS A O 1
ATOM 732 N N . LEU A 1 97 ? -6.039 -20.141 -18.641 1 98.38 97 LEU A N 1
ATOM 733 C CA . LEU A 1 97 ? -5.188 -21.219 -19.156 1 98.38 97 LEU A CA 1
ATOM 734 C C . LEU A 1 97 ? -5.133 -22.375 -18.172 1 98.38 97 LEU A C 1
ATOM 736 O O . LEU A 1 97 ? -5.242 -23.547 -18.562 1 98.38 97 LEU A O 1
ATOM 740 N N . SER A 1 98 ? -4.914 -22.078 -16.922 1 98.75 98 SER A N 1
ATOM 741 C CA . SER A 1 98 ? -4.84 -23.125 -15.914 1 98.75 98 SER A CA 1
ATOM 742 C C . SER A 1 98 ? -6.109 -23.969 -15.898 1 98.75 98 SER A C 1
ATOM 744 O O . SER A 1 98 ? -6.043 -25.203 -15.82 1 98.75 98 SER A O 1
ATOM 746 N N . ILE A 1 99 ? -7.25 -23.328 -15.945 1 98.62 99 ILE A N 1
ATOM 747 C CA . ILE A 1 99 ? -8.539 -24 -15.93 1 98.62 99 ILE A CA 1
ATOM 748 C C . ILE A 1 99 ? -8.664 -24.906 -17.156 1 98.62 99 ILE A C 1
ATOM 750 O O . ILE A 1 99 ? -9.086 -26.062 -17.047 1 98.62 99 ILE A O 1
ATOM 754 N N . ALA A 1 100 ? -8.273 -24.391 -18.297 1 98.56 100 ALA A N 1
ATOM 755 C CA . ALA A 1 100 ? -8.344 -25.172 -19.531 1 98.56 100 ALA A CA 1
ATOM 756 C C . ALA A 1 100 ? -7.445 -26.406 -19.453 1 98.56 100 ALA A C 1
ATOM 758 O O . ALA A 1 100 ? -7.852 -27.5 -19.828 1 98.56 100 ALA A O 1
ATOM 759 N N . LEU A 1 101 ? -6.258 -26.234 -19 1 98.81 101 LEU A N 1
ATOM 760 C CA . LEU A 1 101 ? -5.312 -27.328 -18.875 1 98.81 101 LEU A CA 1
ATOM 761 C C . LEU A 1 101 ? -5.805 -28.359 -17.859 1 98.81 101 LEU A C 1
ATOM 763 O O . LEU A 1 101 ? -5.656 -29.562 -18.062 1 98.81 101 LEU A O 1
ATOM 767 N N . SER A 1 102 ? -6.344 -27.875 -16.766 1 98.69 102 SER A N 1
ATOM 768 C CA . SER A 1 102 ? -6.867 -28.75 -15.734 1 98.69 102 SER A CA 1
ATOM 769 C C . SER A 1 102 ? -7.98 -29.641 -16.281 1 98.69 102 SER A C 1
ATOM 771 O O . SER A 1 102 ? -8.07 -30.828 -15.914 1 98.69 102 SER A O 1
ATOM 773 N N . ARG A 1 103 ? -8.844 -29.109 -17.141 1 98.38 103 ARG A N 1
ATOM 774 C CA . ARG A 1 103 ? -9.914 -29.891 -17.75 1 98.38 103 ARG A CA 1
ATOM 775 C C . ARG A 1 103 ? -9.344 -31 -18.625 1 98.38 103 ARG A C 1
ATOM 777 O O . ARG A 1 103 ? -9.812 -32.125 -18.578 1 98.38 103 ARG A O 1
ATOM 784 N N . LYS A 1 104 ? -8.367 -30.656 -19.391 1 98.5 104 LYS A N 1
ATOM 785 C CA . LYS A 1 104 ? -7.727 -31.656 -20.234 1 98.5 104 LYS A CA 1
ATOM 786 C C . LYS A 1 104 ? -7.098 -32.75 -19.406 1 98.5 104 LYS A C 1
ATOM 788 O O . LYS A 1 104 ? -7.191 -33.938 -19.766 1 98.5 104 LYS A O 1
ATOM 793 N N . ILE A 1 105 ? -6.465 -32.406 -18.344 1 98.62 105 ILE A N 1
ATOM 794 C CA . ILE A 1 105 ? -5.832 -33.375 -17.453 1 98.62 105 ILE A CA 1
ATOM 795 C C . ILE A 1 105 ? -6.898 -34.281 -16.844 1 98.62 105 ILE A C 1
ATOM 797 O O . ILE A 1 105 ? -6.707 -35.5 -16.734 1 98.62 105 ILE A O 1
ATOM 801 N N . GLN A 1 106 ? -7.961 -33.656 -16.422 1 98.06 106 GLN A N 1
ATOM 802 C CA . GLN A 1 106 ? -9.062 -34.406 -15.82 1 98.06 106 GLN A CA 1
ATOM 803 C C . GLN A 1 106 ? -9.648 -35.375 -16.828 1 98.06 106 GLN A C 1
ATOM 805 O O . GLN A 1 106 ? -9.984 -36.531 -16.453 1 98.06 106 GLN A O 1
ATOM 810 N N . GLU A 1 107 ? -9.797 -34.938 -18.062 1 98.06 107 GLU A N 1
ATOM 811 C CA . GLU A 1 107 ? -10.312 -35.812 -19.125 1 98.06 107 GLU A CA 1
ATOM 812 C C . GLU A 1 107 ? -9.414 -37.031 -19.328 1 98.06 107 GLU A C 1
ATOM 814 O O . GLU A 1 107 ? -9.875 -38.062 -19.781 1 98.06 107 GLU A O 1
ATOM 819 N N . ASN A 1 108 ? -8.211 -36.844 -19 1 97.75 108 ASN A N 1
ATOM 820 C CA . ASN A 1 108 ? -7.246 -37.938 -19.141 1 97.75 108 ASN A CA 1
ATOM 821 C C . ASN A 1 108 ? -7.09 -38.719 -17.844 1 97.75 108 ASN A C 1
ATOM 823 O O . ASN A 1 108 ? -6.188 -39.562 -17.719 1 97.75 108 ASN A O 1
ATOM 827 N N . GLY A 1 109 ? -7.891 -38.406 -16.859 1 98.12 109 GLY A N 1
ATOM 828 C CA . GLY A 1 109 ? -7.938 -39.188 -15.633 1 98.12 109 GLY A CA 1
ATOM 829 C C . GLY A 1 109 ? -6.992 -38.688 -14.555 1 98.12 109 GLY A C 1
ATOM 830 O O . GLY A 1 109 ? -6.766 -39.375 -13.555 1 98.12 109 GLY A O 1
ATOM 831 N N . GLY A 1 110 ? -6.363 -37.562 -14.742 1 98.5 110 GLY A N 1
ATOM 832 C CA . GLY A 1 110 ? -5.496 -36.938 -13.75 1 98.5 110 GLY A CA 1
ATOM 833 C C . GLY A 1 110 ? -6.137 -35.75 -13.055 1 98.5 110 GLY A C 1
ATOM 834 O O . GLY A 1 110 ? -7.34 -35.531 -13.18 1 98.5 110 GLY A O 1
ATOM 835 N N . PHE A 1 111 ? -5.285 -35.062 -12.188 1 98.69 111 PHE A N 1
ATOM 836 C CA . PHE A 1 111 ? -5.723 -33.875 -11.461 1 98.69 111 PHE A CA 1
ATOM 837 C C . PHE A 1 111 ? -4.691 -32.75 -11.57 1 98.69 111 PHE A C 1
ATOM 839 O O . PHE A 1 111 ? -3.486 -33 -11.57 1 98.69 111 PHE A O 1
ATOM 846 N N . MET A 1 112 ? -5.16 -31.547 -11.727 1 98.81 112 MET A N 1
ATOM 847 C CA . MET A 1 112 ? -4.258 -30.406 -11.758 1 98.81 112 MET A CA 1
ATOM 848 C C . MET A 1 112 ? -4.73 -29.312 -10.805 1 98.81 112 MET A C 1
ATOM 850 O O . MET A 1 112 ? -5.914 -28.969 -10.781 1 98.81 112 MET A O 1
ATOM 854 N N . LEU A 1 113 ? -3.807 -28.859 -9.977 1 98.88 113 LEU A N 1
ATOM 855 C CA . LEU A 1 113 ? -4.035 -27.75 -9.07 1 98.88 113 LEU A CA 1
ATOM 856 C C . LEU A 1 113 ? -3.154 -26.562 -9.438 1 98.88 113 LEU A C 1
ATOM 858 O O . LEU A 1 113 ? -2.006 -26.734 -9.852 1 98.88 113 LEU A O 1
ATOM 862 N N . ASP A 1 114 ? -3.736 -25.344 -9.406 1 98.88 114 ASP A N 1
ATOM 863 C CA . ASP A 1 114 ? -2.9 -24.141 -9.422 1 98.88 114 ASP A CA 1
ATOM 864 C C . ASP A 1 114 ? -2.461 -23.766 -8.008 1 98.88 114 ASP A C 1
ATOM 866 O O . ASP A 1 114 ? -3.271 -23.766 -7.078 1 98.88 114 ASP A O 1
ATOM 870 N N . ALA A 1 115 ? -1.147 -23.453 -7.883 1 98.88 115 ALA A N 1
ATOM 871 C CA . ALA A 1 115 ? -0.586 -23.203 -6.559 1 98.88 115 ALA A CA 1
ATOM 872 C C . ALA A 1 115 ? 0.449 -22.078 -6.605 1 98.88 115 ALA A C 1
ATOM 874 O O . ALA A 1 115 ? 1.573 -22.25 -6.125 1 98.88 115 ALA A O 1
ATOM 875 N N . PRO A 1 116 ? 0.02 -20.922 -7.082 1 98.62 116 PRO A N 1
ATOM 876 C CA . PRO A 1 116 ? 0.979 -19.812 -7.121 1 98.62 116 PRO A CA 1
ATOM 877 C C . PRO A 1 116 ? 1.469 -19.406 -5.734 1 98.62 116 PRO A C 1
ATOM 879 O O . PRO A 1 116 ? 0.912 -19.859 -4.727 1 98.62 116 PRO A O 1
ATOM 882 N N . VAL A 1 117 ? 2.539 -18.609 -5.746 1 98 117 VAL A N 1
ATOM 883 C CA . VAL A 1 117 ? 3.189 -18.344 -4.469 1 98 117 VAL A CA 1
ATOM 884 C C . VAL A 1 117 ? 3.34 -16.828 -4.27 1 98 117 VAL A C 1
ATOM 886 O O . VAL A 1 117 ? 3.408 -16.078 -5.242 1 98 117 VAL A O 1
ATOM 889 N N . ILE A 1 118 ? 3.258 -16.391 -3.074 1 97.25 118 ILE A N 1
ATOM 890 C CA . ILE A 1 118 ? 3.695 -15.07 -2.645 1 97.25 118 ILE A CA 1
ATOM 891 C C . ILE A 1 118 ? 4.992 -15.188 -1.849 1 97.25 118 ILE A C 1
ATOM 893 O O . ILE A 1 118 ? 5.078 -15.977 -0.904 1 97.25 118 ILE A O 1
ATOM 897 N N . GLY A 1 119 ? 5.965 -14.414 -2.242 1 93.88 119 GLY A N 1
ATOM 898 C CA . GLY A 1 119 ? 7.254 -14.438 -1.571 1 93.88 119 GLY A CA 1
ATOM 899 C C . GLY A 1 119 ? 8.422 -14.297 -2.525 1 93.88 119 GLY A C 1
ATOM 900 O O . GLY A 1 119 ? 8.32 -14.648 -3.701 1 93.88 119 GLY A O 1
ATOM 901 N N . THR A 1 120 ? 9.555 -13.883 -2.008 1 88.88 120 THR A N 1
ATOM 902 C CA . THR A 1 120 ? 10.773 -13.711 -2.785 1 88.88 120 THR A CA 1
ATOM 903 C C . THR A 1 120 ? 11.664 -14.945 -2.67 1 88.88 120 THR A C 1
ATOM 905 O O . THR A 1 120 ? 11.336 -15.898 -1.959 1 88.88 120 THR A O 1
ATOM 908 N N . SER A 1 121 ? 12.766 -14.906 -3.422 1 89.56 121 SER A N 1
ATOM 909 C CA . SER A 1 121 ? 13.727 -16.016 -3.371 1 89.56 121 SER A CA 1
ATOM 910 C C . SER A 1 121 ? 14.266 -16.203 -1.959 1 89.56 121 SER A C 1
ATOM 912 O O . SER A 1 121 ? 14.5 -17.328 -1.526 1 89.56 121 SER A O 1
ATOM 914 N N . ILE A 1 122 ? 14.375 -15.133 -1.211 1 87 122 ILE A N 1
ATOM 915 C CA . ILE A 1 122 ? 14.867 -15.203 0.162 1 87 122 ILE A CA 1
ATOM 916 C C . ILE A 1 122 ? 13.852 -15.938 1.035 1 87 122 ILE A C 1
ATOM 918 O O . ILE A 1 122 ? 14.227 -16.766 1.87 1 87 122 ILE A O 1
ATOM 922 N N . MET A 1 123 ? 12.633 -15.672 0.778 1 90.94 123 MET A N 1
ATOM 923 C CA . MET A 1 123 ? 11.578 -16.266 1.588 1 90.94 123 MET A CA 1
ATOM 924 C C . MET A 1 123 ? 11.484 -17.766 1.334 1 90.94 123 MET A C 1
ATOM 926 O O . MET A 1 123 ? 11.195 -18.547 2.252 1 90.94 123 MET A O 1
ATOM 930 N N . VAL A 1 124 ? 11.656 -18.203 0.08 1 93.69 124 VAL A N 1
ATOM 931 C CA . VAL A 1 124 ? 11.586 -19.625 -0.225 1 93.69 124 VAL A CA 1
ATOM 932 C C . VAL A 1 124 ? 12.695 -20.375 0.51 1 93.69 124 VAL A C 1
ATOM 934 O O . VAL A 1 124 ? 12.477 -21.484 1.017 1 93.69 124 VAL A O 1
ATOM 937 N N . GLU A 1 125 ? 13.867 -19.75 0.55 1 93.94 125 GLU A N 1
ATOM 938 C CA . GLU A 1 125 ? 15 -20.375 1.248 1 93.94 125 GLU A CA 1
ATOM 939 C C . GLU A 1 125 ? 14.695 -20.531 2.734 1 93.94 125 GLU A C 1
ATOM 941 O O . GLU A 1 125 ? 15.18 -21.484 3.367 1 93.94 125 GLU A O 1
ATOM 946 N N . GLN A 1 126 ? 13.875 -19.672 3.262 1 95.19 126 GLN A N 1
ATOM 947 C CA . GLN A 1 126 ? 13.516 -19.703 4.676 1 95.19 126 GLN A CA 1
ATOM 948 C C . GLN A 1 126 ? 12.219 -20.469 4.898 1 95.19 126 GLN A C 1
ATOM 950 O O . GLN A 1 126 ? 11.688 -20.5 6.012 1 95.19 126 GLN A O 1
ATOM 955 N N . LYS A 1 127 ? 11.711 -21.094 3.869 1 97 127 LYS A N 1
ATOM 956 C CA . LYS A 1 127 ? 10.461 -21.844 3.922 1 97 127 LYS A CA 1
ATOM 957 C C . LYS A 1 127 ? 9.312 -20.969 4.406 1 97 127 LYS A C 1
ATOM 959 O O . LYS A 1 127 ? 8.516 -21.391 5.246 1 97 127 LYS A O 1
ATOM 964 N N . LYS A 1 128 ? 9.289 -19.766 3.873 1 96.12 128 LYS A N 1
ATOM 965 C CA . LYS A 1 128 ? 8.312 -18.781 4.352 1 96.12 128 LYS A CA 1
ATOM 966 C C . LYS A 1 128 ? 7.383 -18.344 3.23 1 96.12 128 LYS A C 1
ATOM 968 O O . LYS A 1 128 ? 6.75 -17.281 3.32 1 96.12 128 LYS A O 1
ATOM 973 N N . LEU A 1 129 ? 7.23 -19.125 2.215 1 97.44 129 LEU A N 1
ATOM 974 C CA . LEU A 1 129 ? 6.305 -18.781 1.14 1 97.44 129 LEU A CA 1
ATOM 975 C C . LEU A 1 129 ? 4.859 -18.859 1.616 1 97.44 129 LEU A C 1
ATOM 977 O O . LEU A 1 129 ? 4.566 -19.516 2.617 1 97.44 129 LEU A O 1
ATOM 981 N N . VAL A 1 130 ? 4.066 -18.094 0.96 1 98.19 130 VAL A N 1
ATOM 982 C CA . VAL A 1 130 ? 2.621 -18.312 0.991 1 98.19 130 VAL A CA 1
ATOM 983 C C . VAL A 1 130 ? 2.172 -19 -0.296 1 98.19 130 VAL A C 1
ATOM 985 O O . VAL A 1 130 ? 2.463 -18.516 -1.396 1 98.19 130 VAL A O 1
ATOM 988 N N . VAL A 1 131 ? 1.542 -20.141 -0.149 1 98.75 131 VAL A N 1
ATOM 989 C CA . VAL A 1 131 ? 1.034 -20.844 -1.318 1 98.75 131 VAL A CA 1
ATOM 990 C C . VAL A 1 131 ? -0.493 -20.828 -1.31 1 98.75 131 VAL A C 1
ATOM 992 O O . VAL A 1 131 ? -1.118 -21.25 -0.329 1 98.75 131 VAL A O 1
ATOM 995 N N . MET A 1 132 ? -1.078 -20.297 -2.332 1 98.69 132 MET A N 1
ATOM 996 C CA . MET A 1 132 ? -2.527 -20.266 -2.512 1 98.69 132 MET A CA 1
ATOM 997 C C . MET A 1 132 ? -2.967 -21.297 -3.559 1 98.69 132 MET A C 1
ATOM 999 O O . MET A 1 132 ? -2.559 -21.203 -4.719 1 98.69 132 MET A O 1
ATOM 1003 N N . VAL A 1 133 ? -3.881 -22.203 -3.133 1 98.88 133 VAL A N 1
ATOM 1004 C CA . VAL A 1 133 ? -4.074 -23.375 -3.979 1 98.88 133 VAL A CA 1
ATOM 1005 C C . VAL A 1 133 ? -5.523 -23.422 -4.461 1 98.88 133 VAL A C 1
ATOM 1007 O O . VAL A 1 133 ? -6.453 -23.328 -3.658 1 98.88 133 VAL A O 1
ATOM 1010 N N . GLY A 1 134 ? -5.691 -23.516 -5.746 1 98.81 134 GLY A N 1
ATOM 1011 C CA . GLY A 1 134 ? -6.977 -23.828 -6.352 1 98.81 134 GLY A CA 1
ATOM 1012 C C . GLY A 1 134 ? -7.035 -25.203 -6.969 1 98.81 134 GLY A C 1
ATOM 1013 O O . GLY A 1 134 ? -6.09 -25.641 -7.633 1 98.81 134 GLY A O 1
ATOM 1014 N N . GLY A 1 135 ? -8.062 -25.969 -6.812 1 98.62 135 GLY A N 1
ATOM 1015 C CA . GLY A 1 135 ? -8.273 -27.312 -7.289 1 98.62 135 GLY A CA 1
ATOM 1016 C C . GLY A 1 135 ? -9.227 -28.109 -6.418 1 98.62 135 GLY A C 1
ATOM 1017 O O . GLY A 1 135 ? -9.914 -27.547 -5.566 1 98.62 135 GLY A O 1
ATOM 1018 N N . ILE A 1 136 ? -9.297 -29.422 -6.676 1 98.19 136 ILE A N 1
ATOM 1019 C CA . ILE A 1 136 ? -10.195 -30.266 -5.895 1 98.19 136 ILE A CA 1
ATOM 1020 C C . ILE A 1 136 ? -9.656 -30.422 -4.473 1 98.19 136 ILE A C 1
ATOM 1022 O O . ILE A 1 136 ? -8.453 -30.609 -4.277 1 98.19 136 ILE A O 1
ATOM 1026 N N . LYS A 1 137 ? -10.523 -30.312 -3.469 1 98.44 137 LYS A N 1
ATOM 1027 C CA . LYS A 1 137 ? -10.164 -30.266 -2.055 1 98.44 137 LYS A CA 1
ATOM 1028 C C . LYS A 1 137 ? -9.406 -31.516 -1.638 1 98.44 137 LYS A C 1
ATOM 1030 O O . LYS A 1 137 ? -8.445 -31.438 -0.877 1 98.44 137 LYS A O 1
ATOM 1035 N N . GLU A 1 138 ? -9.82 -32.625 -2.127 1 98.25 138 GLU A N 1
ATOM 1036 C CA . GLU A 1 138 ? -9.188 -33.875 -1.774 1 98.25 138 GLU A CA 1
ATOM 1037 C C . GLU A 1 138 ? -7.707 -33.875 -2.15 1 98.25 138 GLU A C 1
ATOM 1039 O O . GLU A 1 138 ? -6.859 -34.312 -1.359 1 98.25 138 GLU A O 1
ATOM 1044 N N . LYS A 1 139 ? -7.449 -33.469 -3.338 1 98.44 139 LYS A N 1
ATOM 1045 C CA . LYS A 1 139 ? -6.059 -33.438 -3.791 1 98.44 139 LYS A CA 1
ATOM 1046 C C . LYS A 1 139 ? -5.266 -32.344 -3.082 1 98.44 139 LYS A C 1
ATOM 1048 O O . LYS A 1 139 ? -4.07 -32.5 -2.826 1 98.44 139 LYS A O 1
ATOM 1053 N N . PHE A 1 140 ? -5.922 -31.297 -2.762 1 98.75 140 PHE A N 1
ATOM 1054 C CA . PHE A 1 140 ? -5.277 -30.281 -1.931 1 98.75 140 PHE A CA 1
ATOM 1055 C C . PHE A 1 140 ? -4.777 -30.891 -0.627 1 98.75 140 PHE A C 1
ATOM 1057 O O . PHE A 1 140 ? -3.631 -30.688 -0.234 1 98.75 140 PHE A O 1
ATOM 1064 N N . ASP A 1 141 ? -5.625 -31.594 0.021 1 98.5 141 ASP A N 1
ATOM 1065 C CA . ASP A 1 141 ? -5.273 -32.219 1.294 1 98.5 141 ASP A CA 1
ATOM 1066 C C . ASP A 1 141 ? -4.09 -33.156 1.131 1 98.5 141 ASP A C 1
ATOM 1068 O O . ASP A 1 141 ? -3.223 -33.25 2.002 1 98.5 141 ASP A O 1
ATOM 1072 N N . ASP A 1 142 ? -4.059 -33.844 -0.007 1 97.94 142 ASP A N 1
ATOM 1073 C CA . ASP A 1 142 ? -2.994 -34.781 -0.29 1 97.94 142 ASP A CA 1
ATOM 1074 C C . ASP A 1 142 ? -1.646 -34.094 -0.44 1 97.94 142 ASP A C 1
ATOM 1076 O O . ASP A 1 142 ? -0.615 -34.625 -0.019 1 97.94 142 ASP A O 1
ATOM 1080 N N . ILE A 1 143 ? -1.631 -32.906 -1.042 1 98.19 143 ILE A N 1
ATOM 1081 C CA . ILE A 1 143 ? -0.359 -32.312 -1.45 1 98.19 143 ILE A CA 1
ATOM 1082 C C . ILE A 1 143 ? 0.087 -31.281 -0.421 1 98.19 143 ILE A C 1
ATOM 1084 O O . ILE A 1 143 ? 1.229 -30.828 -0.454 1 98.19 143 ILE A O 1
ATOM 1088 N N . LYS A 1 144 ? -0.744 -30.875 0.504 1 98.56 144 LYS A N 1
ATOM 1089 C CA . LYS A 1 144 ? -0.457 -29.812 1.462 1 98.56 144 LYS A CA 1
ATOM 1090 C C . LYS A 1 144 ? 0.847 -30.078 2.207 1 98.56 144 LYS A C 1
ATOM 1092 O O . LYS A 1 144 ? 1.695 -29.188 2.324 1 98.56 144 LYS A O 1
ATOM 1097 N N . PRO A 1 145 ? 1.097 -31.297 2.689 1 97.88 145 PRO A N 1
ATOM 1098 C CA . PRO A 1 145 ? 2.352 -31.547 3.4 1 97.88 145 PRO A CA 1
ATOM 1099 C C . PRO A 1 145 ? 3.582 -31.344 2.518 1 97.88 145 PRO A C 1
ATOM 1101 O O . PRO A 1 145 ? 4.641 -30.953 3.012 1 97.88 145 PRO A O 1
ATOM 1104 N N . ILE A 1 146 ? 3.439 -31.609 1.238 1 98.12 146 ILE A N 1
ATOM 1105 C CA . ILE A 1 146 ? 4.535 -31.406 0.295 1 98.12 146 ILE A CA 1
ATOM 1106 C C . ILE A 1 146 ? 4.84 -29.906 0.168 1 98.12 146 ILE A C 1
ATOM 1108 O O . ILE A 1 146 ? 6 -29.5 0.245 1 98.12 146 ILE A O 1
ATOM 1112 N N . LEU A 1 147 ? 3.783 -29.062 0.069 1 98.31 147 LEU A N 1
ATOM 1113 C CA . LEU A 1 147 ? 3.926 -27.625 -0.116 1 98.31 147 LEU A CA 1
ATOM 1114 C C . LEU A 1 147 ? 4.465 -26.969 1.149 1 98.31 147 LEU A C 1
ATOM 1116 O O . LEU A 1 147 ? 5.148 -25.953 1.079 1 98.31 147 LEU A O 1
ATOM 1120 N N . GLU A 1 148 ? 4.234 -27.547 2.281 1 98 148 GLU A N 1
ATOM 1121 C CA . GLU A 1 148 ? 4.684 -27.031 3.566 1 98 148 GLU A CA 1
ATOM 1122 C C . GLU A 1 148 ? 6.199 -27.141 3.709 1 98 148 GLU A C 1
ATOM 1124 O O . GLU A 1 148 ? 6.793 -26.5 4.578 1 98 148 GLU A O 1
ATOM 1129 N N . SER A 1 149 ? 6.828 -27.891 2.834 1 97 149 SER A N 1
ATOM 1130 C CA . SER A 1 149 ? 8.281 -28.016 2.842 1 97 149 SER A CA 1
ATOM 1131 C C . SER A 1 149 ? 8.961 -26.734 2.396 1 97 149 SER A C 1
ATOM 1133 O O . SER A 1 149 ? 10.164 -26.547 2.6 1 97 149 SER A O 1
ATOM 1135 N N . THR A 1 150 ? 8.203 -25.812 1.772 1 96.69 150 THR A N 1
ATOM 1136 C CA . THR A 1 150 ? 8.805 -24.578 1.264 1 96.69 150 THR A CA 1
ATOM 1137 C C . THR A 1 150 ? 8 -23.359 1.713 1 96.69 150 THR A C 1
ATOM 1139 O O . THR A 1 150 ? 8.359 -22.234 1.397 1 96.69 150 THR A O 1
ATOM 1142 N N . ALA A 1 151 ? 6.938 -23.625 2.479 1 98 151 ALA A N 1
ATOM 1143 C CA . ALA A 1 151 ? 5.996 -22.547 2.766 1 98 151 ALA A CA 1
ATOM 1144 C C . ALA A 1 151 ? 5.629 -22.516 4.246 1 98 151 ALA A C 1
ATOM 1146 O O . ALA A 1 151 ? 5.52 -23.562 4.887 1 98 151 ALA A O 1
ATOM 1147 N N . SER A 1 152 ? 5.449 -21.312 4.758 1 97.19 152 SER A N 1
ATOM 1148 C CA . SER A 1 152 ? 4.934 -21.156 6.113 1 97.19 152 SER A CA 1
ATOM 1149 C C . SER A 1 152 ? 3.406 -21.156 6.129 1 97.19 152 SER A C 1
ATOM 1151 O O . SER A 1 152 ? 2.789 -21.406 7.16 1 97.19 152 SER A O 1
ATOM 1153 N N . THR A 1 153 ? 2.816 -20.828 5 1 98.12 153 THR A N 1
ATOM 1154 C CA . THR A 1 153 ? 1.366 -20.781 4.859 1 98.12 153 THR A CA 1
ATOM 1155 C C . THR A 1 153 ? 0.925 -21.453 3.566 1 98.12 153 THR A C 1
ATOM 1157 O O . THR A 1 153 ? 1.44 -21.141 2.49 1 98.12 153 THR A O 1
ATOM 1160 N N . VAL A 1 154 ? 0.036 -22.438 3.645 1 98.62 154 VAL A N 1
ATOM 1161 C CA . VAL A 1 154 ? -0.612 -23.094 2.514 1 98.62 154 VAL A CA 1
ATOM 1162 C C . VAL A 1 154 ? -2.129 -23.016 2.672 1 98.62 154 VAL A C 1
ATOM 1164 O O . VAL A 1 154 ? -2.691 -23.578 3.615 1 98.62 154 VAL A O 1
ATOM 1167 N N . ILE A 1 155 ? -2.773 -22.344 1.74 1 98.44 155 ILE A N 1
ATOM 1168 C CA . ILE A 1 155 ? -4.191 -22.062 1.949 1 98.44 155 ILE A CA 1
ATOM 1169 C C . ILE A 1 155 ? -4.992 -22.547 0.739 1 98.44 155 ILE A C 1
ATOM 1171 O O . ILE A 1 155 ? -4.562 -22.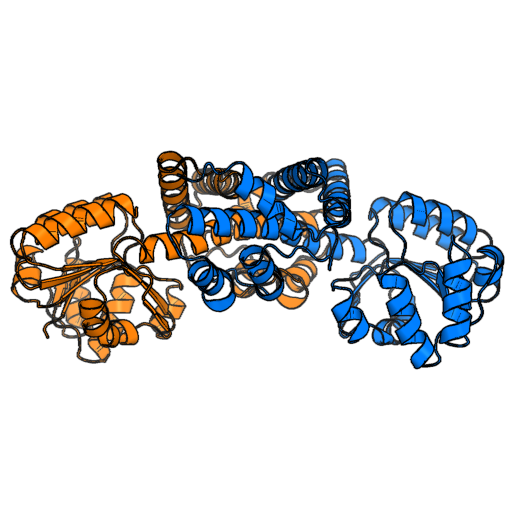375 -0.404 1 98.44 155 ILE A O 1
ATOM 1175 N N . TYR A 1 156 ? -6.145 -23.156 1.014 1 98.69 156 TYR A N 1
ATOM 1176 C CA . TYR A 1 156 ? -7.078 -23.594 -0.02 1 98.69 156 TYR A CA 1
ATOM 1177 C C . TYR A 1 156 ? -7.973 -22.438 -0.468 1 98.69 156 TYR A C 1
ATOM 1179 O O . TYR A 1 156 ? -8.617 -21.797 0.358 1 98.69 156 TYR A O 1
ATOM 1187 N N . MET A 1 157 ? -8.07 -22.188 -1.827 1 98.5 157 MET A N 1
ATOM 1188 C CA . MET A 1 157 ? -8.789 -21.031 -2.332 1 98.5 157 MET A CA 1
ATOM 1189 C C . MET A 1 157 ? -10.055 -21.438 -3.078 1 98.5 157 MET A C 1
ATOM 1191 O O . MET A 1 157 ? -10.859 -20.594 -3.453 1 98.5 157 MET A O 1
ATOM 1195 N N . GLY A 1 158 ? -10.203 -22.703 -3.361 1 98.38 158 GLY A N 1
ATOM 1196 C CA . GLY A 1 158 ? -11.367 -23.156 -4.105 1 98.38 158 GLY A CA 1
ATOM 1197 C C . GLY A 1 158 ? -11.016 -23.953 -5.344 1 98.38 158 GLY A C 1
ATOM 1198 O O . GLY A 1 158 ? -10.031 -24.703 -5.344 1 98.38 158 GLY A O 1
ATOM 1199 N N . LYS A 1 159 ? -11.828 -23.891 -6.383 1 98.44 159 LYS A N 1
ATOM 1200 C CA . LYS A 1 159 ? -11.641 -24.656 -7.617 1 98.44 159 LYS A CA 1
ATOM 1201 C C . LYS A 1 159 ? -10.398 -24.172 -8.367 1 98.44 159 LYS A C 1
ATOM 1203 O O . LYS A 1 159 ? -9.82 -23.141 -8.023 1 98.44 159 LYS A O 1
ATOM 1208 N N . ASN A 1 160 ? -10.016 -24.953 -9.367 1 98.69 160 ASN A N 1
ATOM 1209 C CA . ASN A 1 160 ? -8.867 -24.547 -10.172 1 98.69 160 ASN A CA 1
ATOM 1210 C C . ASN A 1 160 ? -9.047 -23.156 -10.742 1 98.69 160 ASN A C 1
ATOM 1212 O O . ASN A 1 160 ? -10.125 -22.797 -11.219 1 98.69 160 ASN A O 1
ATOM 1216 N N . GLY A 1 161 ? -8.055 -22.406 -10.695 1 98.69 161 GLY A N 1
ATOM 1217 C CA . GLY A 1 161 ? -8.102 -21 -11.086 1 98.69 161 GLY A CA 1
ATOM 1218 C C . GLY A 1 161 ? -8.164 -20.062 -9.906 1 98.69 161 GLY A C 1
ATOM 1219 O O . GLY A 1 161 ? -7.664 -18.938 -9.977 1 98.69 161 GLY A O 1
ATOM 1220 N N . SER A 1 162 ? -8.711 -20.5 -8.781 1 98.75 162 SER A N 1
ATOM 1221 C CA . SER A 1 162 ? -8.914 -19.641 -7.625 1 98.75 162 SER A CA 1
ATOM 1222 C C . SER A 1 162 ? -7.582 -19.25 -6.988 1 98.75 162 SER A C 1
ATOM 1224 O O . SER A 1 162 ? -7.434 -18.125 -6.488 1 98.75 162 SER A O 1
ATOM 1226 N N . GLY A 1 163 ? -6.637 -20.156 -6.949 1 98.81 163 GLY A N 1
ATOM 1227 C CA . GLY A 1 163 ? -5.316 -19.797 -6.457 1 98.81 163 GLY A CA 1
ATOM 1228 C C . GLY A 1 163 ? -4.66 -18.688 -7.262 1 98.81 163 GLY A C 1
ATOM 1229 O O . GLY A 1 163 ? -4.074 -17.766 -6.695 1 98.81 163 GLY A O 1
ATOM 1230 N N . LEU A 1 164 ? -4.809 -18.797 -8.531 1 98.88 164 LEU A N 1
ATOM 1231 C CA . LEU A 1 164 ? -4.227 -17.812 -9.43 1 98.88 164 LEU A CA 1
ATOM 1232 C C . LEU A 1 164 ? -4.941 -16.469 -9.289 1 98.88 164 LEU A C 1
ATOM 1234 O O . LEU A 1 164 ? -4.301 -15.422 -9.258 1 98.88 164 LEU A O 1
ATOM 1238 N N . TYR A 1 165 ? -6.242 -16.484 -9.227 1 98.81 165 TYR A N 1
ATOM 1239 C CA . TYR A 1 165 ? -6.953 -15.234 -9.031 1 98.81 165 TYR A CA 1
ATOM 1240 C C . TYR A 1 165 ? -6.539 -14.57 -7.719 1 98.81 165 TYR A C 1
ATOM 1242 O O . TYR A 1 165 ? -6.395 -13.344 -7.656 1 98.81 165 TYR A O 1
ATOM 1250 N N . ALA A 1 166 ? -6.348 -15.375 -6.664 1 98.81 166 ALA A N 1
ATOM 1251 C CA . ALA A 1 166 ? -5.871 -14.836 -5.391 1 98.81 166 ALA A CA 1
ATOM 1252 C C . ALA A 1 166 ? -4.5 -14.18 -5.551 1 98.81 166 ALA A C 1
ATOM 1254 O O . ALA A 1 166 ? -4.262 -13.086 -5.035 1 98.81 166 ALA A O 1
ATOM 1255 N N . LYS A 1 167 ? -3.604 -14.859 -6.242 1 98.69 167 LYS A N 1
ATOM 1256 C CA . LYS A 1 167 ? -2.279 -14.32 -6.539 1 98.69 167 LYS A CA 1
ATOM 1257 C C . LYS A 1 167 ? -2.383 -13.008 -7.312 1 98.69 167 LYS A C 1
ATOM 1259 O O . LYS A 1 167 ? -1.643 -12.055 -7.035 1 98.69 167 LYS A O 1
ATOM 1264 N N . LEU A 1 168 ? -3.266 -12.977 -8.25 1 98.75 168 LEU A N 1
ATOM 1265 C CA . LEU A 1 168 ? -3.412 -11.797 -9.094 1 98.75 168 LEU A CA 1
ATOM 1266 C C . LEU A 1 168 ? -3.99 -10.633 -8.297 1 98.75 168 LEU A C 1
ATOM 1268 O O . LEU A 1 168 ? -3.666 -9.469 -8.562 1 98.75 168 LEU A O 1
ATOM 1272 N N . VAL A 1 169 ? -4.883 -10.922 -7.316 1 98.81 169 VAL A N 1
ATOM 1273 C CA . VAL A 1 169 ? -5.359 -9.891 -6.406 1 98.81 169 VAL A CA 1
ATOM 1274 C C . VAL A 1 169 ? -4.172 -9.242 -5.691 1 98.81 169 VAL A C 1
ATOM 1276 O O . VAL A 1 169 ? -4.055 -8.016 -5.652 1 98.81 169 VAL A O 1
ATOM 1279 N N . ASN A 1 170 ? -3.277 -10.031 -5.148 1 98.69 170 ASN A N 1
ATOM 1280 C CA . ASN A 1 170 ? -2.072 -9.531 -4.492 1 98.69 170 ASN A CA 1
ATOM 1281 C C . ASN A 1 170 ? -1.21 -8.719 -5.453 1 98.69 170 ASN A C 1
ATOM 1283 O O . ASN A 1 170 ? -0.779 -7.613 -5.121 1 98.69 170 ASN A O 1
ATOM 1287 N N . ASN A 1 171 ? -1.001 -9.25 -6.625 1 98.69 171 ASN A N 1
ATOM 1288 C CA . ASN A 1 171 ? -0.035 -8.641 -7.531 1 98.69 171 ASN A CA 1
ATOM 1289 C C . ASN A 1 171 ? -0.598 -7.379 -8.18 1 98.69 171 ASN A C 1
ATOM 1291 O O . ASN A 1 171 ? 0.156 -6.484 -8.57 1 98.69 171 ASN A O 1
ATOM 1295 N N . LEU A 1 172 ? -1.927 -7.371 -8.375 1 98.81 172 LEU A N 1
ATOM 1296 C CA . LEU A 1 172 ? -2.559 -6.125 -8.805 1 98.81 172 LEU A CA 1
ATOM 1297 C C . LEU A 1 172 ? -2.248 -4.996 -7.828 1 98.81 172 LEU A C 1
ATOM 1299 O O . LEU A 1 172 ? -1.743 -3.945 -8.227 1 98.81 172 LEU A O 1
ATOM 1303 N N . LEU A 1 173 ? -2.49 -5.234 -6.566 1 98.88 173 LEU A N 1
ATOM 1304 C CA . LEU A 1 173 ? -2.229 -4.238 -5.531 1 98.88 173 LEU A CA 1
ATOM 1305 C C . LEU A 1 173 ? -0.739 -3.93 -5.438 1 98.88 173 LEU A C 1
ATOM 1307 O O . LEU A 1 173 ? -0.345 -2.762 -5.395 1 98.88 173 LEU A O 1
ATOM 1311 N N . LEU A 1 174 ? 0.086 -4.957 -5.441 1 98.75 174 LEU A N 1
ATOM 1312 C CA . LEU A 1 174 ? 1.529 -4.828 -5.273 1 98.75 174 LEU A CA 1
ATOM 1313 C C . LEU A 1 174 ? 2.137 -4.004 -6.406 1 98.75 174 LEU A C 1
ATOM 1315 O O . LEU A 1 174 ? 2.977 -3.135 -6.164 1 98.75 174 LEU A O 1
ATOM 1319 N N . GLY A 1 175 ? 1.747 -4.312 -7.621 1 98.81 175 GLY A N 1
ATOM 1320 C CA . GLY A 1 175 ? 2.27 -3.59 -8.773 1 98.81 175 GLY A CA 1
ATOM 1321 C C . GLY A 1 175 ? 1.977 -2.102 -8.727 1 98.81 175 GLY A C 1
ATOM 1322 O O . GLY A 1 175 ? 2.873 -1.28 -8.93 1 98.81 175 GLY A O 1
ATOM 1323 N N . ALA A 1 176 ? 0.684 -1.76 -8.461 1 98.88 176 ALA A N 1
ATOM 1324 C CA . ALA A 1 176 ? 0.293 -0.357 -8.344 1 98.88 176 ALA A CA 1
ATOM 1325 C C . ALA A 1 176 ? 0.979 0.309 -7.156 1 98.88 176 ALA A C 1
ATOM 1327 O O . ALA A 1 176 ? 1.426 1.455 -7.25 1 98.88 176 ALA A O 1
ATOM 1328 N N . TYR A 1 177 ? 1.094 -0.431 -6.09 1 98.88 177 TYR A N 1
ATOM 1329 C CA . TYR A 1 177 ? 1.655 0.036 -4.828 1 98.88 177 TYR A CA 1
ATOM 1330 C C . TYR A 1 177 ? 3.119 0.428 -4.996 1 98.88 177 TYR A C 1
ATOM 1332 O O . TYR A 1 177 ? 3.535 1.498 -4.543 1 98.88 177 TYR A O 1
ATOM 1340 N N . VAL A 1 178 ? 3.904 -0.324 -5.664 1 98.88 178 VAL A N 1
ATOM 1341 C CA . VAL A 1 178 ? 5.34 -0.083 -5.785 1 98.88 178 VAL A CA 1
ATOM 1342 C C . VAL A 1 178 ? 5.586 1.12 -6.691 1 98.88 178 VAL A C 1
ATOM 1344 O O . VAL A 1 178 ? 6.492 1.917 -6.441 1 98.88 178 VAL A O 1
ATOM 1347 N N . VAL A 1 179 ? 4.789 1.255 -7.742 1 98.94 179 VAL A N 1
ATOM 1348 C CA . VAL A 1 179 ? 4.906 2.459 -8.562 1 98.94 179 VAL A CA 1
ATOM 1349 C C . VAL A 1 179 ? 4.602 3.691 -7.711 1 98.94 179 VAL A C 1
ATOM 1351 O O . VAL A 1 179 ? 5.316 4.695 -7.785 1 98.94 179 VAL A O 1
ATOM 1354 N N . ALA A 1 180 ? 3.559 3.596 -6.871 1 98.94 180 ALA A N 1
ATOM 1355 C CA . ALA A 1 180 ? 3.174 4.711 -6.012 1 98.94 180 ALA A CA 1
ATOM 1356 C C . ALA A 1 180 ? 4.262 5.008 -4.98 1 98.94 180 ALA A C 1
ATOM 1358 O O . ALA A 1 180 ? 4.473 6.168 -4.613 1 98.94 180 ALA A O 1
ATOM 1359 N N . ILE A 1 181 ? 4.949 3.973 -4.473 1 98.88 181 ILE A N 1
ATOM 1360 C CA . ILE A 1 181 ? 6.078 4.168 -3.57 1 98.88 181 ILE A CA 1
ATOM 1361 C C . ILE A 1 181 ? 7.152 5.004 -4.262 1 98.88 181 ILE A C 1
ATOM 1363 O O . ILE A 1 181 ? 7.66 5.969 -3.686 1 98.88 181 ILE A O 1
ATOM 1367 N N . GLY A 1 182 ? 7.5 4.57 -5.508 1 98.75 182 GLY A N 1
ATOM 1368 C CA . GLY A 1 182 ? 8.477 5.34 -6.262 1 98.75 182 GLY A CA 1
ATOM 1369 C C . GLY A 1 182 ? 8.07 6.785 -6.461 1 98.75 182 GLY A C 1
ATOM 1370 O O . GLY A 1 182 ? 8.898 7.691 -6.316 1 98.75 182 GLY A O 1
ATOM 1371 N N . GLU A 1 183 ? 6.805 6.992 -6.801 1 98.69 183 GLU A N 1
ATOM 1372 C CA . GLU A 1 183 ? 6.254 8.328 -6.996 1 98.69 183 GLU A CA 1
ATOM 1373 C C . GLU A 1 183 ? 6.352 9.156 -5.719 1 98.69 183 GLU A C 1
ATOM 1375 O O . GLU A 1 183 ? 6.797 10.305 -5.75 1 98.69 183 GLU A O 1
ATOM 1380 N N . ALA A 1 184 ? 5.949 8.586 -4.578 1 98.88 184 ALA A N 1
ATOM 1381 C CA . ALA A 1 184 ? 5.969 9.273 -3.285 1 98.88 184 ALA A CA 1
ATOM 1382 C C . ALA A 1 184 ? 7.398 9.617 -2.867 1 98.88 184 ALA A C 1
ATOM 1384 O O . ALA A 1 184 ? 7.656 10.711 -2.373 1 98.88 184 ALA A O 1
ATOM 1385 N N . PHE A 1 185 ? 8.312 8.648 -3.057 1 98.81 185 PHE A N 1
ATOM 1386 C CA . PHE A 1 185 ? 9.719 8.867 -2.725 1 98.81 185 PHE A CA 1
ATOM 1387 C C . PHE A 1 185 ? 10.289 10.023 -3.531 1 98.81 185 PHE A C 1
ATOM 1389 O O . PHE A 1 185 ? 10.898 10.938 -2.969 1 98.81 185 PHE A O 1
ATOM 1396 N N . ASN A 1 186 ? 10.039 9.977 -4.824 1 98.56 186 ASN A N 1
ATOM 1397 C CA . ASN A 1 186 ? 10.531 11.039 -5.695 1 98.56 186 ASN A CA 1
ATOM 1398 C C . ASN A 1 186 ? 9.945 12.398 -5.316 1 98.56 186 ASN A C 1
ATOM 1400 O O . ASN A 1 186 ? 10.641 13.414 -5.332 1 98.56 186 ASN A O 1
ATOM 1404 N N . PHE A 1 187 ? 8.688 12.414 -5.031 1 98.44 187 PHE A N 1
ATOM 1405 C CA . PHE A 1 187 ? 7.996 13.633 -4.629 1 98.44 187 PHE A CA 1
ATOM 1406 C C . PHE A 1 187 ? 8.656 14.25 -3.402 1 98.44 187 PHE A C 1
ATOM 1408 O O . PHE A 1 187 ? 8.992 15.438 -3.404 1 98.44 187 PHE A O 1
ATOM 1415 N N . GLY A 1 188 ? 8.844 13.414 -2.355 1 98.25 188 GLY A N 1
ATOM 1416 C CA . GLY A 1 188 ? 9.438 13.898 -1.119 1 98.25 188 GLY A CA 1
ATOM 1417 C C . GLY A 1 188 ? 10.844 14.43 -1.299 1 98.25 188 GLY A C 1
ATOM 1418 O O . GLY A 1 188 ? 11.164 15.531 -0.836 1 98.25 188 GLY A O 1
ATOM 1419 N N . VAL A 1 189 ? 11.641 13.672 -2.047 1 97.75 189 VAL A N 1
ATOM 1420 C CA . VAL A 1 189 ? 13.039 14.039 -2.244 1 97.75 189 VAL A CA 1
ATOM 1421 C C . VAL A 1 189 ? 13.125 15.32 -3.074 1 97.75 189 VAL A C 1
ATOM 1423 O O . VAL A 1 189 ? 13.852 16.25 -2.719 1 97.75 189 VAL A O 1
ATOM 1426 N N . THR A 1 190 ? 12.344 15.398 -4.137 1 96.81 190 THR A N 1
ATOM 1427 C CA . THR A 1 190 ? 12.383 16.562 -5.02 1 96.81 190 THR A CA 1
ATOM 1428 C C . THR A 1 190 ? 11.82 17.781 -4.32 1 96.81 190 THR A C 1
ATOM 1430 O O . THR A 1 190 ? 12.234 18.922 -4.609 1 96.81 190 THR A O 1
ATOM 1433 N N . ALA A 1 191 ? 10.938 17.578 -3.383 1 95.81 191 ALA A N 1
ATOM 1434 C CA . ALA A 1 191 ? 10.336 18.672 -2.633 1 95.81 191 ALA A CA 1
ATOM 1435 C C . ALA A 1 191 ? 11.312 19.234 -1.608 1 95.81 191 ALA A C 1
ATOM 1437 O O . ALA A 1 191 ? 11.078 20.312 -1.04 1 95.81 191 ALA A O 1
ATOM 1438 N N . GLY A 1 192 ? 12.406 18.516 -1.305 1 96 192 GLY A N 1
ATOM 1439 C CA . GLY A 1 192 ? 13.453 19.078 -0.47 1 96 192 GLY A CA 1
ATOM 1440 C C . GLY A 1 192 ? 13.719 18.266 0.787 1 96 192 GLY A C 1
ATOM 1441 O O . GLY A 1 192 ? 14.602 18.609 1.579 1 96 192 GLY A O 1
ATOM 1442 N N . LEU A 1 193 ? 13.023 17.188 0.993 1 98.12 193 LEU A N 1
ATOM 1443 C CA . LEU A 1 193 ? 13.312 16.312 2.125 1 98.12 193 LEU A CA 1
ATOM 1444 C C . LEU A 1 193 ? 14.547 15.469 1.858 1 98.12 193 LEU A C 1
ATOM 1446 O O . LEU A 1 193 ? 14.836 15.125 0.709 1 98.12 193 LEU A O 1
ATOM 1450 N N . GLU A 1 194 ? 15.242 15.141 2.971 1 98.12 194 GLU A N 1
ATOM 1451 C CA . GLU A 1 194 ? 16.344 14.188 2.842 1 98.12 194 GLU A CA 1
ATOM 1452 C C . GLU A 1 194 ? 15.828 12.789 2.521 1 98.12 194 GLU A C 1
ATOM 1454 O O . GLU A 1 194 ? 14.766 12.391 3 1 98.12 194 GLU A O 1
ATOM 1459 N N . LYS A 1 195 ? 16.672 12.055 1.746 1 98.31 195 LYS A N 1
ATOM 1460 C CA . LYS A 1 195 ? 16.297 10.695 1.372 1 98.31 195 LYS A CA 1
ATOM 1461 C C . LYS A 1 195 ? 15.961 9.859 2.604 1 98.31 195 LYS A C 1
ATOM 1463 O O . LYS A 1 195 ? 14.992 9.102 2.6 1 98.31 195 LYS A O 1
ATOM 1468 N N . GLN A 1 196 ? 16.719 10.039 3.645 1 98.25 196 GLN A N 1
ATOM 1469 C CA . GLN A 1 196 ? 16.547 9.25 4.859 1 98.25 196 GLN A CA 1
ATOM 1470 C C . GLN A 1 196 ? 15.25 9.609 5.57 1 98.25 196 GLN A C 1
ATOM 1472 O O . GLN A 1 196 ? 14.617 8.758 6.188 1 98.25 196 GLN A O 1
ATOM 1477 N N . GLN A 1 197 ? 14.82 10.828 5.48 1 98.19 197 GLN A N 1
ATOM 1478 C CA . GLN A 1 197 ? 13.555 11.258 6.062 1 98.19 197 GLN A CA 1
ATOM 1479 C C . GLN A 1 197 ? 12.375 10.625 5.328 1 98.19 197 GLN A C 1
ATOM 1481 O O . GLN A 1 197 ? 11.422 10.164 5.957 1 98.19 197 GLN A O 1
ATOM 1486 N N . VAL A 1 198 ? 12.5 10.641 4.023 1 98.75 198 VAL A N 1
ATOM 1487 C CA . VAL A 1 198 ? 11.43 10.047 3.225 1 98.75 198 VAL A CA 1
ATOM 1488 C C . VAL A 1 198 ? 11.352 8.547 3.502 1 98.75 198 VAL A C 1
ATOM 1490 O O . VAL A 1 198 ? 10.258 7.992 3.631 1 98.75 198 VAL A O 1
ATOM 1493 N N . GLU A 1 199 ? 12.531 7.906 3.604 1 98.75 199 GLU A N 1
ATOM 1494 C CA . GLU A 1 199 ? 12.586 6.492 3.959 1 98.75 199 GLU A CA 1
ATOM 1495 C C . GLU A 1 199 ? 11.883 6.227 5.289 1 98.75 199 GLU A C 1
ATOM 1497 O O . GLU A 1 199 ? 11.094 5.289 5.402 1 98.75 199 GLU A O 1
ATOM 1502 N N . GLU A 1 200 ? 12.156 7.039 6.234 1 98.44 200 GLU A N 1
ATOM 1503 C CA . GLU A 1 200 ? 11.555 6.879 7.555 1 98.44 200 GLU A CA 1
ATOM 1504 C C . GLU A 1 200 ? 10.039 7.027 7.5 1 98.44 200 GLU A C 1
ATOM 1506 O O . GLU A 1 200 ? 9.312 6.25 8.117 1 98.44 200 GLU A O 1
ATOM 1511 N N . VAL A 1 201 ? 9.57 7.984 6.77 1 98.56 201 VAL A N 1
ATOM 1512 C CA . VAL A 1 201 ? 8.133 8.219 6.633 1 98.56 201 VAL A CA 1
ATOM 1513 C C . VAL A 1 201 ? 7.469 6.988 6.016 1 98.56 201 VAL A C 1
ATOM 1515 O O . VAL A 1 201 ? 6.496 6.461 6.559 1 98.56 201 VAL A O 1
ATOM 1518 N N . LEU A 1 202 ? 8.016 6.48 4.953 1 98.81 202 LEU A N 1
ATOM 1519 C CA . LEU A 1 202 ? 7.379 5.441 4.156 1 98.81 202 LEU A CA 1
ATOM 1520 C C . LEU A 1 202 ? 7.469 4.086 4.855 1 98.81 202 LEU A C 1
ATOM 1522 O O . LEU A 1 202 ? 6.566 3.256 4.723 1 98.81 202 LEU A O 1
ATOM 1526 N N . THR A 1 203 ? 8.555 3.834 5.664 1 98.5 203 THR A N 1
ATOM 1527 C CA . THR A 1 203 ? 8.789 2.504 6.215 1 98.5 203 THR A CA 1
ATOM 1528 C C . THR A 1 203 ? 8.266 2.406 7.645 1 98.5 203 THR A C 1
ATOM 1530 O O . THR A 1 203 ? 7.863 1.331 8.094 1 98.5 203 THR A O 1
ATOM 1533 N N . LYS A 1 204 ? 8.227 3.537 8.367 1 97.69 204 LYS A N 1
ATOM 1534 C CA . LYS A 1 204 ? 7.965 3.438 9.797 1 97.69 204 LYS A CA 1
ATOM 1535 C C . LYS A 1 204 ? 6.699 4.199 10.18 1 97.69 204 LYS A C 1
ATOM 1537 O O . LYS A 1 204 ? 5.949 3.766 11.055 1 97.69 204 LYS A O 1
ATOM 1542 N N . LEU A 1 205 ? 6.465 5.277 9.547 1 97.31 205 LEU A N 1
ATOM 1543 C CA . LEU A 1 205 ? 5.453 6.188 10.07 1 97.31 205 LEU A CA 1
ATOM 1544 C C . LEU A 1 205 ? 4.156 6.07 9.273 1 97.31 205 LEU A C 1
ATOM 1546 O O . LEU A 1 205 ? 3.07 6.297 9.812 1 97.31 205 LEU A O 1
ATOM 1550 N N . SER A 1 206 ? 4.234 5.699 8.008 1 97.62 206 SER A N 1
ATOM 1551 C CA . SER A 1 206 ? 3.121 5.734 7.066 1 97.62 206 SER A CA 1
ATOM 1552 C C . SER A 1 206 ? 2.027 4.75 7.469 1 97.62 206 SER A C 1
ATOM 1554 O O . SER A 1 206 ? 2.316 3.639 7.918 1 97.62 206 SER A O 1
ATOM 1556 N N . SER A 1 207 ? 0.8 5.184 7.254 1 95.69 207 SER A N 1
ATOM 1557 C CA . SER A 1 207 ? -0.336 4.285 7.438 1 95.69 207 SER A CA 1
ATOM 1558 C C . SER A 1 207 ? -0.405 3.25 6.32 1 95.69 207 SER A C 1
ATOM 1560 O O . SER A 1 207 ? -1.121 2.254 6.434 1 95.69 207 SER A O 1
ATOM 1562 N N . ALA A 1 208 ? 0.309 3.465 5.258 1 97.69 208 ALA A N 1
ATOM 1563 C CA . ALA A 1 208 ? 0.321 2.57 4.105 1 97.69 208 ALA A CA 1
ATOM 1564 C C . ALA A 1 208 ? 1.603 1.742 4.062 1 97.69 208 ALA A C 1
ATOM 1566 O O . ALA A 1 208 ? 1.917 1.123 3.045 1 97.69 208 ALA A O 1
ATOM 1567 N N . ARG A 1 209 ? 2.393 1.769 5.156 1 98 209 ARG A N 1
ATOM 1568 C CA . ARG A 1 209 ? 3.625 0.989 5.207 1 98 209 ARG A CA 1
ATOM 1569 C C . ARG A 1 209 ? 3.336 -0.501 5.066 1 98 209 ARG A C 1
ATOM 1571 O O . ARG A 1 209 ? 2.244 -0.961 5.406 1 98 209 ARG A O 1
ATOM 1578 N N . SER A 1 210 ? 4.273 -1.251 4.574 1 97.75 210 SER A N 1
ATOM 1579 C CA . SER A 1 210 ? 4.129 -2.68 4.309 1 97.75 210 SER A CA 1
ATOM 1580 C C . SER A 1 210 ? 5.477 -3.391 4.371 1 97.75 210 SER A C 1
ATOM 1582 O O . SER A 1 210 ? 6.527 -2.744 4.43 1 97.75 210 SER A O 1
ATOM 1584 N N . PRO A 1 211 ? 5.445 -4.758 4.391 1 95.19 211 PRO A N 1
ATOM 1585 C CA . PRO A 1 211 ? 6.703 -5.484 4.211 1 95.19 211 PRO A CA 1
ATOM 1586 C C . PRO A 1 211 ? 7.449 -5.062 2.947 1 95.19 211 PRO A C 1
ATOM 1588 O O . PRO A 1 211 ? 8.688 -5.051 2.932 1 95.19 211 PRO A O 1
ATOM 1591 N N . THR A 1 212 ? 6.703 -4.672 1.973 1 97.12 212 THR A N 1
ATOM 1592 C CA . THR A 1 212 ? 7.312 -4.258 0.713 1 97.12 212 THR A CA 1
ATOM 1593 C C . THR A 1 212 ? 8.062 -2.938 0.883 1 97.12 212 THR A C 1
ATOM 1595 O O . THR A 1 212 ? 9.148 -2.758 0.329 1 97.12 212 THR A O 1
ATOM 1598 N N . THR A 1 213 ? 7.512 -1.969 1.646 1 98.38 213 THR A N 1
ATOM 1599 C CA . THR A 1 213 ? 8.25 -0.729 1.866 1 98.38 213 THR A CA 1
ATOM 1600 C C . THR A 1 213 ? 9.539 -0.998 2.641 1 98.38 213 THR A C 1
ATOM 1602 O O . THR A 1 213 ? 10.562 -0.367 2.383 1 98.38 213 THR A O 1
ATOM 1605 N N . ASP A 1 214 ? 9.523 -1.942 3.557 1 96.75 214 ASP A N 1
ATOM 1606 C CA . ASP A 1 214 ? 10.719 -2.295 4.324 1 96.75 214 ASP A CA 1
ATOM 1607 C C . ASP A 1 214 ? 11.82 -2.818 3.412 1 96.75 214 ASP A C 1
ATOM 1609 O O . ASP A 1 214 ? 13.008 -2.557 3.648 1 96.75 214 ASP A O 1
ATOM 1613 N N . LEU A 1 215 ? 11.422 -3.484 2.377 1 95.25 215 LEU A N 1
ATOM 1614 C CA . LEU A 1 215 ? 12.383 -4.156 1.504 1 95.25 215 LEU A CA 1
ATOM 1615 C C . LEU A 1 215 ? 12.82 -3.236 0.37 1 95.25 215 LEU A C 1
ATOM 1617 O O . LEU A 1 215 ? 13.977 -3.273 -0.053 1 95.25 215 LEU A O 1
ATOM 1621 N N . LYS A 1 216 ? 11.883 -2.432 -0.097 1 97.75 216 LYS A N 1
ATOM 1622 C CA . LYS A 1 216 ? 12.125 -1.786 -1.384 1 97.75 216 LYS A CA 1
ATOM 1623 C C . LYS A 1 216 ? 12.562 -0.337 -1.199 1 97.75 216 LYS A C 1
ATOM 1625 O O . LYS A 1 216 ? 13.344 0.187 -1.995 1 97.75 216 LYS A O 1
ATOM 1630 N N . VAL A 1 217 ? 12.109 0.383 -0.186 1 98.75 217 VAL A N 1
ATOM 1631 C CA . VAL A 1 217 ? 12.398 1.806 -0.053 1 98.75 217 VAL A CA 1
ATOM 1632 C C . VAL A 1 217 ? 13.898 2.004 0.179 1 98.75 217 VAL A C 1
ATOM 1634 O O . VAL A 1 217 ? 14.508 2.895 -0.414 1 98.75 217 VAL A O 1
ATOM 1637 N N . PRO A 1 218 ? 14.578 1.179 1.051 1 98.44 218 PRO A N 1
ATOM 1638 C CA . PRO A 1 218 ? 16.031 1.316 1.177 1 98.44 218 PRO A CA 1
ATOM 1639 C C . PRO A 1 218 ? 16.75 1.176 -0.161 1 98.44 218 PRO A C 1
ATOM 1641 O O . PRO A 1 218 ? 17.781 1.81 -0.376 1 98.44 218 PRO A O 1
ATOM 1644 N N . LYS A 1 219 ? 16.219 0.365 -1.077 1 98 219 LYS A N 1
ATOM 1645 C CA . LYS A 1 219 ? 16.812 0.207 -2.402 1 98 219 LYS A CA 1
ATOM 1646 C C . LYS A 1 219 ? 16.688 1.493 -3.215 1 98 219 LYS A C 1
ATOM 1648 O O . LYS A 1 219 ? 17.562 1.805 -4.027 1 98 219 LYS A O 1
ATOM 1653 N N . LEU A 1 220 ? 15.617 2.23 -3.057 1 98.5 220 LEU A N 1
ATOM 1654 C CA . LEU A 1 220 ? 15.477 3.527 -3.713 1 98.5 220 LEU A CA 1
ATOM 1655 C C . LEU A 1 220 ? 16.516 4.516 -3.191 1 98.5 220 LEU A C 1
ATOM 1657 O O . LEU A 1 220 ? 17.109 5.266 -3.969 1 98.5 220 LEU A O 1
ATOM 1661 N N . VAL A 1 221 ? 16.75 4.48 -1.852 1 98.5 221 VAL A N 1
ATOM 1662 C CA . VAL A 1 221 ? 17.688 5.379 -1.203 1 98.5 221 VAL A CA 1
ATOM 1663 C C . VAL A 1 221 ? 19.094 5.152 -1.768 1 98.5 221 VAL A C 1
A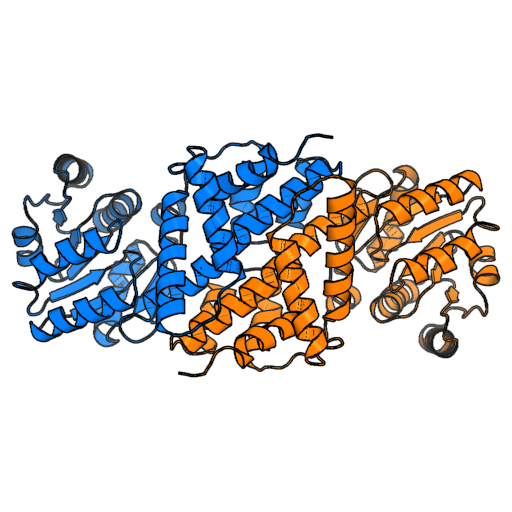TOM 1665 O O . VAL A 1 221 ? 19.797 6.105 -2.1 1 98.5 221 VAL A O 1
ATOM 1668 N N . SER A 1 222 ? 19.469 3.869 -1.938 1 98.06 222 SER A N 1
ATOM 1669 C CA . SER A 1 222 ? 20.828 3.51 -2.336 1 98.06 222 SER A CA 1
ATOM 1670 C C . SER A 1 222 ? 20.938 3.352 -3.848 1 98.06 222 SER A C 1
ATOM 1672 O O . SER A 1 222 ? 22.047 3.232 -4.387 1 98.06 222 SER A O 1
ATOM 1674 N N . GLN A 1 223 ? 19.812 3.305 -4.539 1 96.5 223 GLN A N 1
ATOM 1675 C CA . GLN A 1 223 ? 19.75 3.025 -5.969 1 96.5 223 GLN A CA 1
ATOM 1676 C C . GLN A 1 223 ? 20.406 1.69 -6.301 1 96.5 223 GLN A C 1
ATOM 1678 O O . GLN A 1 223 ? 21.203 1.6 -7.242 1 96.5 223 GLN A O 1
ATOM 1683 N N . ASP A 1 224 ? 20.219 0.732 -5.43 1 97.31 224 ASP A N 1
ATOM 1684 C CA . ASP A 1 224 ? 20.609 -0.655 -5.641 1 97.31 224 ASP A CA 1
ATOM 1685 C C . ASP A 1 224 ? 19.422 -1.517 -6.043 1 97.31 224 ASP A C 1
ATOM 1687 O O . ASP A 1 224 ? 18.641 -1.942 -5.184 1 97.31 224 ASP A O 1
ATOM 1691 N N . TYR A 1 225 ? 19.406 -1.877 -7.301 1 97.5 225 TYR A N 1
ATOM 1692 C CA . TYR A 1 225 ? 18.25 -2.588 -7.816 1 97.5 225 TYR A CA 1
ATOM 1693 C C . TYR A 1 225 ? 18.562 -4.055 -8.07 1 97.5 225 TYR A C 1
ATOM 1695 O O . TYR A 1 225 ? 18.078 -4.652 -9.031 1 97.5 225 TYR A O 1
ATOM 1703 N N . SER A 1 226 ? 19.469 -4.602 -7.211 1 96.62 226 SER A N 1
ATOM 1704 C CA . SER A 1 226 ? 19.672 -6.043 -7.277 1 96.62 226 SER A CA 1
ATOM 1705 C C . SER A 1 226 ? 18.359 -6.797 -7.191 1 96.62 226 SER A C 1
ATOM 1707 O O . SER A 1 226 ? 17.484 -6.441 -6.395 1 96.62 226 SER A O 1
ATOM 1709 N N . THR A 1 227 ? 18.219 -7.828 -7.895 1 95.38 227 THR A N 1
ATOM 1710 C CA . THR A 1 227 ? 16.906 -8.398 -8.203 1 95.38 227 THR A CA 1
ATOM 1711 C C . THR A 1 227 ? 16.453 -9.352 -7.098 1 95.38 227 THR A C 1
ATOM 1713 O O . THR A 1 227 ? 17.188 -10.281 -6.742 1 95.38 227 THR A O 1
ATOM 1716 N N . GLN A 1 228 ? 15.305 -9.094 -6.629 1 91.81 228 GLN A N 1
ATOM 1717 C CA . GLN A 1 228 ? 14.555 -10.047 -5.812 1 91.81 228 GLN A CA 1
ATOM 1718 C C . GLN A 1 228 ? 13.289 -10.508 -6.523 1 91.81 228 GLN A C 1
ATOM 1720 O O . GLN A 1 228 ? 12.828 -11.633 -6.316 1 91.81 228 GLN A O 1
ATOM 1725 N N . PHE A 1 229 ? 12.766 -9.664 -7.273 1 93.94 229 PHE A N 1
ATOM 1726 C CA . PHE A 1 229 ? 11.656 -9.875 -8.195 1 93.94 229 PHE A CA 1
ATOM 1727 C C . PHE A 1 229 ? 11.789 -8.977 -9.422 1 93.94 229 PHE A C 1
ATOM 1729 O O . PHE A 1 229 ? 11.672 -7.758 -9.32 1 93.94 229 PHE A O 1
ATOM 1736 N N . ALA A 1 230 ? 11.961 -9.555 -10.562 1 96.5 230 ALA A N 1
ATOM 1737 C CA . ALA A 1 230 ? 12.375 -8.812 -11.742 1 96.5 230 ALA A CA 1
ATOM 1738 C C . ALA A 1 230 ? 11.219 -7.965 -12.289 1 96.5 230 ALA A C 1
ATOM 1740 O O . ALA A 1 230 ? 10.062 -8.383 -12.234 1 96.5 230 ALA A O 1
ATOM 1741 N N . THR A 1 231 ? 11.547 -6.828 -12.922 1 98.56 231 THR A N 1
ATOM 1742 C CA . THR A 1 231 ? 10.586 -5.922 -13.539 1 98.56 231 THR A CA 1
ATOM 1743 C C . THR A 1 231 ? 9.758 -6.652 -14.594 1 98.56 231 THR A C 1
ATOM 1745 O O . THR A 1 231 ? 8.539 -6.488 -14.648 1 98.56 231 THR A O 1
ATOM 1748 N N . LYS A 1 232 ? 10.375 -7.512 -15.359 1 97.94 232 LYS A N 1
ATOM 1749 C CA . LYS A 1 232 ? 9.672 -8.219 -16.422 1 97.94 232 LYS A CA 1
ATOM 1750 C C . LYS A 1 232 ? 8.609 -9.156 -15.859 1 97.94 232 LYS A C 1
ATOM 1752 O O . LYS A 1 232 ? 7.582 -9.398 -16.5 1 97.94 232 LYS A O 1
ATOM 1757 N N . HIS A 1 233 ? 8.828 -9.703 -14.695 1 96.94 233 HIS A N 1
ATOM 1758 C CA . HIS A 1 233 ? 7.848 -10.594 -14.086 1 96.94 233 HIS A CA 1
ATOM 1759 C C . HIS A 1 233 ? 6.621 -9.828 -13.602 1 96.94 233 HIS A C 1
ATOM 1761 O O . HIS A 1 233 ? 5.492 -10.297 -13.766 1 96.94 233 HIS A O 1
ATOM 1767 N N . MET A 1 234 ? 6.844 -8.641 -12.984 1 98.25 234 MET A N 1
ATOM 1768 C CA . MET A 1 234 ? 5.711 -7.812 -12.586 1 98.25 234 MET A CA 1
ATOM 1769 C C . MET A 1 234 ? 4.918 -7.352 -13.805 1 98.25 234 MET A C 1
ATOM 1771 O O . MET A 1 234 ? 3.688 -7.395 -13.805 1 98.25 234 MET A O 1
ATOM 1775 N N . ARG A 1 235 ? 5.707 -6.945 -14.836 1 98.56 235 ARG A N 1
ATOM 1776 C CA . ARG A 1 235 ? 5.059 -6.566 -16.078 1 98.56 235 ARG A CA 1
ATOM 1777 C C . ARG A 1 235 ? 4.195 -7.703 -16.625 1 98.56 235 ARG A C 1
ATOM 1779 O O . ARG A 1 235 ? 3.035 -7.492 -16.984 1 98.56 235 ARG A O 1
ATOM 1786 N N . LYS A 1 236 ? 4.684 -8.867 -16.641 1 98.06 236 LYS A N 1
ATOM 1787 C CA . LYS A 1 236 ? 3.951 -10.039 -17.109 1 98.06 236 LYS A CA 1
ATOM 1788 C C . LYS A 1 236 ? 2.689 -10.273 -16.281 1 98.06 236 LYS A C 1
ATOM 1790 O O . LYS A 1 236 ? 1.619 -10.531 -16.844 1 98.06 236 LYS A O 1
ATOM 1795 N N . ASP A 1 237 ? 2.812 -10.227 -14.969 1 98.31 237 ASP A N 1
ATOM 1796 C CA . ASP A 1 237 ? 1.676 -10.477 -14.086 1 98.31 237 ASP A CA 1
ATOM 1797 C C . ASP A 1 237 ? 0.583 -9.43 -14.297 1 98.31 237 ASP A C 1
ATOM 1799 O O . ASP A 1 237 ? -0.606 -9.758 -14.289 1 98.31 237 ASP A O 1
ATOM 1803 N N . LEU A 1 238 ? 0.981 -8.195 -14.469 1 98.88 238 LEU A N 1
ATOM 1804 C CA . LEU A 1 238 ? 0.004 -7.141 -14.719 1 98.88 238 LEU A CA 1
ATOM 1805 C C . LEU A 1 238 ? -0.655 -7.32 -16.078 1 98.88 238 LEU A C 1
ATOM 1807 O O . LEU A 1 238 ? -1.832 -6.996 -16.266 1 98.88 238 LEU A O 1
ATOM 1811 N N . GLU A 1 239 ? 0.095 -7.832 -17.047 1 98.75 239 GLU A N 1
ATOM 1812 C CA . GLU A 1 239 ? -0.51 -8.148 -18.344 1 98.75 239 GLU A CA 1
ATOM 1813 C C . GLU A 1 239 ? -1.562 -9.242 -18.203 1 98.75 239 GLU A C 1
ATOM 1815 O O . GLU A 1 239 ? -2.619 -9.18 -18.828 1 98.75 239 GLU A O 1
ATOM 1820 N N . ILE A 1 240 ? -1.267 -10.242 -17.406 1 98.69 240 ILE A N 1
ATOM 1821 C CA . ILE A 1 240 ? -2.246 -11.289 -17.125 1 98.69 240 ILE A CA 1
ATOM 1822 C C . ILE A 1 240 ? -3.498 -10.672 -16.5 1 98.69 240 ILE A C 1
ATOM 1824 O O . ILE A 1 240 ? -4.617 -10.984 -16.906 1 98.69 240 ILE A O 1
ATOM 1828 N N . ILE A 1 241 ? -3.328 -9.789 -15.547 1 98.69 241 ILE A N 1
ATOM 1829 C CA . ILE A 1 241 ? -4.43 -9.109 -14.867 1 98.69 241 ILE A CA 1
ATOM 1830 C C . ILE A 1 241 ? -5.27 -8.344 -15.883 1 98.69 241 ILE A C 1
ATOM 1832 O O . ILE A 1 241 ? -6.5 -8.438 -15.883 1 98.69 241 ILE A O 1
ATOM 1836 N N . GLN A 1 242 ? -4.605 -7.617 -16.797 1 98.31 242 GLN A N 1
ATOM 1837 C CA . GLN A 1 242 ? -5.32 -6.855 -17.812 1 98.31 242 GLN A CA 1
ATOM 1838 C C . GLN A 1 242 ? -6.098 -7.781 -18.734 1 98.31 242 GLN A C 1
ATOM 1840 O O . GLN A 1 242 ? -7.219 -7.461 -19.141 1 98.31 242 GLN A O 1
ATOM 1845 N N . GLY A 1 243 ? -5.461 -8.852 -19.109 1 97.94 243 GLY A N 1
ATOM 1846 C CA . GLY A 1 243 ? -6.16 -9.82 -19.922 1 97.94 243 GLY A CA 1
ATOM 1847 C C . GLY A 1 243 ? -7.414 -10.367 -19.266 1 97.94 243 GLY A C 1
ATOM 1848 O O . GLY A 1 243 ? -8.477 -10.414 -19.891 1 97.94 243 GLY A O 1
ATOM 1849 N N . GLU A 1 244 ? -7.309 -10.773 -18.016 1 97.19 244 GLU A N 1
ATOM 1850 C CA . GLU A 1 244 ? -8.453 -11.281 -17.266 1 97.19 244 GLU A CA 1
ATOM 1851 C C . GLU A 1 244 ? -9.523 -10.203 -17.078 1 97.19 244 GLU A C 1
ATOM 1853 O O . GLU A 1 244 ? -10.719 -10.477 -17.203 1 97.19 244 GLU A O 1
ATOM 1858 N N . ALA A 1 245 ? -9.086 -9.016 -16.766 1 96.75 245 ALA A N 1
ATOM 1859 C CA . ALA A 1 245 ? -10.008 -7.895 -16.578 1 96.75 245 ALA A CA 1
ATOM 1860 C C . ALA A 1 245 ? -10.805 -7.621 -17.844 1 96.75 245 ALA A C 1
ATOM 1862 O O . ALA A 1 245 ? -12.016 -7.387 -17.781 1 96.75 245 ALA A O 1
ATOM 1863 N N . THR A 1 246 ? -10.148 -7.641 -18.969 1 95.81 246 THR A N 1
ATOM 1864 C CA . THR A 1 246 ? -10.812 -7.43 -20.25 1 95.81 246 THR A CA 1
ATOM 1865 C C . THR A 1 246 ? -11.844 -8.523 -20.5 1 95.81 246 THR A C 1
ATOM 1867 O O . THR A 1 246 ? -12.984 -8.234 -20.875 1 95.81 246 THR A O 1
ATOM 1870 N N . SER A 1 247 ? -11.445 -9.742 -20.281 1 94.75 247 SER A N 1
ATOM 1871 C CA . SER A 1 247 ? -12.312 -10.891 -20.547 1 94.75 247 SER A CA 1
ATOM 1872 C C . SER A 1 247 ? -13.555 -10.859 -19.656 1 94.75 247 SER A C 1
ATOM 1874 O O . SER A 1 247 ? -14.617 -11.336 -20.062 1 94.75 247 SER A O 1
ATOM 1876 N N . LYS A 1 248 ? -13.445 -10.273 -18.5 1 93.44 248 LYS A N 1
ATOM 1877 C CA . LYS A 1 248 ? -14.539 -10.305 -17.547 1 93.44 248 LYS A CA 1
ATOM 1878 C C . LYS A 1 248 ? -15.18 -8.922 -17.406 1 93.44 248 LYS A C 1
ATOM 1880 O O . LYS A 1 248 ? -16.031 -8.711 -16.531 1 93.44 248 LYS A O 1
ATOM 1885 N N . SER A 1 249 ? -14.742 -7.934 -18.203 1 93.81 249 SER A N 1
ATOM 1886 C CA . SER A 1 249 ? -15.258 -6.566 -18.203 1 93.81 249 SER A CA 1
ATOM 1887 C C . SER A 1 249 ? -15.094 -5.898 -16.844 1 93.81 249 SER A C 1
ATOM 1889 O O . SER A 1 249 ? -16.031 -5.301 -16.328 1 93.81 249 SER A O 1
ATOM 1891 N N . ILE A 1 250 ? -13.961 -6.102 -16.25 1 95.5 250 ILE A N 1
ATOM 1892 C CA . ILE A 1 250 ? -13.609 -5.469 -14.984 1 95.5 250 ILE A CA 1
ATOM 1893 C C . ILE A 1 250 ? -12.742 -4.242 -15.25 1 95.5 250 ILE A C 1
ATOM 1895 O O . ILE A 1 250 ? -11.773 -4.312 -16 1 95.5 250 ILE A O 1
ATOM 1899 N N . ILE A 1 251 ? -13.031 -3.1 -14.688 1 95.81 251 ILE A N 1
ATOM 1900 C CA . ILE A 1 251 ? -12.227 -1.896 -14.867 1 95.81 251 ILE A CA 1
ATOM 1901 C C . ILE A 1 251 ? -11.047 -1.92 -13.906 1 95.81 251 ILE A C 1
ATOM 1903 O O . ILE A 1 251 ? -11.211 -2.18 -12.711 1 95.81 251 ILE A O 1
ATOM 1907 N N . THR A 1 252 ? -9.82 -1.713 -14.383 1 97.75 252 THR A N 1
ATOM 1908 C CA . THR A 1 252 ? -8.609 -1.758 -13.562 1 97.75 252 THR A CA 1
ATOM 1909 C C . THR A 1 252 ? -7.68 -0.6 -13.914 1 97.75 252 THR A C 1
ATOM 1911 O O . THR A 1 252 ? -6.516 -0.814 -14.266 1 97.75 252 THR A O 1
ATOM 1914 N N . PRO A 1 253 ? -8.094 0.672 -13.734 1 98.12 253 PRO A N 1
ATOM 1915 C CA . PRO A 1 253 ? -7.301 1.808 -14.211 1 98.12 253 PRO A CA 1
ATOM 1916 C C . PRO A 1 253 ? -5.977 1.96 -13.469 1 98.12 253 PRO A C 1
ATOM 1918 O O . PRO A 1 253 ? -4.965 2.33 -14.062 1 98.12 253 PRO A O 1
ATOM 1921 N N . MET A 1 254 ? -5.891 1.755 -12.164 1 98.69 254 MET A N 1
ATOM 1922 C CA . MET A 1 254 ? -4.66 1.932 -11.398 1 98.69 254 MET A CA 1
ATOM 1923 C C . MET A 1 254 ? -3.588 0.949 -11.859 1 98.69 254 MET A C 1
ATOM 1925 O O . MET A 1 254 ? -2.445 1.34 -12.102 1 98.69 254 MET A O 1
ATOM 1929 N N . SER A 1 255 ? -3.984 -0.343 -11.961 1 98.5 255 SER A N 1
ATOM 1930 C CA . SER A 1 255 ? -3.014 -1.354 -12.367 1 98.5 255 SER A CA 1
ATOM 1931 C C . SER A 1 255 ? -2.637 -1.199 -13.844 1 98.5 255 SER A C 1
ATOM 1933 O O . SER A 1 255 ? -1.513 -1.515 -14.234 1 98.5 255 SER A O 1
ATOM 1935 N N . SER A 1 256 ? -3.613 -0.704 -14.664 1 98.69 256 SER A N 1
ATOM 1936 C CA . SER A 1 256 ? -3.305 -0.426 -16.062 1 98.69 256 SER A CA 1
ATOM 1937 C C . SER A 1 256 ? -2.236 0.654 -16.188 1 98.69 256 SER A C 1
ATOM 1939 O O . SER A 1 256 ? -1.329 0.545 -17.016 1 98.69 256 SER A O 1
ATOM 1941 N N . LEU A 1 257 ? -2.35 1.67 -15.391 1 98.88 257 LEU A N 1
ATOM 1942 C CA . LEU A 1 257 ? -1.338 2.721 -15.406 1 98.88 257 LEU A CA 1
ATOM 1943 C C . LEU A 1 257 ? -0.003 2.195 -14.891 1 98.88 257 LEU A C 1
ATOM 1945 O O . LEU A 1 257 ? 1.05 2.496 -15.453 1 98.88 257 LEU A O 1
ATOM 1949 N N . ALA A 1 258 ? -0.019 1.419 -13.828 1 98.88 258 ALA A N 1
ATOM 1950 C CA . ALA A 1 258 ? 1.2 0.818 -13.297 1 98.88 258 ALA A CA 1
ATOM 1951 C C . ALA A 1 258 ? 1.918 -0.006 -14.359 1 98.88 258 ALA A C 1
ATOM 1953 O O . ALA A 1 258 ? 3.143 0.063 -14.484 1 98.88 258 ALA A O 1
ATOM 1954 N N . LEU A 1 259 ? 1.142 -0.771 -15.148 1 98.88 259 LEU A N 1
ATOM 1955 C CA . LEU A 1 259 ? 1.7 -1.591 -16.219 1 98.88 259 LEU A CA 1
ATOM 1956 C C . LEU A 1 259 ? 2.506 -0.739 -17.188 1 98.88 259 LEU A C 1
ATOM 1958 O O . LEU A 1 259 ? 3.586 -1.143 -17.625 1 98.88 259 LEU A O 1
ATOM 1962 N N . GLN A 1 260 ? 2.02 0.455 -17.516 1 98.75 260 GLN A N 1
ATOM 1963 C CA . GLN A 1 260 ? 2.742 1.337 -18.422 1 98.75 260 GLN A CA 1
ATOM 1964 C C . GLN A 1 260 ? 4.082 1.765 -17.828 1 98.75 260 GLN A C 1
ATOM 1966 O O . GLN A 1 260 ? 5.078 1.867 -18.547 1 98.75 260 GLN A O 1
ATOM 1971 N N . PHE A 1 261 ? 4.125 2.018 -16.562 1 98.75 261 PHE A N 1
ATOM 1972 C CA . PHE A 1 261 ? 5.371 2.428 -15.922 1 98.75 261 PHE A CA 1
ATOM 1973 C C . PHE A 1 261 ? 6.391 1.296 -15.945 1 98.75 261 PHE A C 1
ATOM 1975 O O . PHE A 1 261 ? 7.586 1.533 -16.141 1 98.75 261 PHE A O 1
ATOM 1982 N N . TYR A 1 262 ? 5.945 0.09 -15.727 1 98.88 262 TYR A N 1
ATOM 1983 C CA . TYR A 1 262 ? 6.871 -1.035 -15.805 1 98.88 262 TYR A CA 1
ATOM 1984 C C . TYR A 1 262 ? 7.371 -1.234 -17.234 1 98.88 262 TYR A C 1
ATOM 1986 O O . TYR A 1 262 ? 8.531 -1.594 -17.438 1 98.88 262 TYR A O 1
ATOM 1994 N N . ARG A 1 263 ? 6.496 -1.015 -18.219 1 98.81 263 ARG A N 1
ATOM 1995 C CA . ARG A 1 263 ? 6.934 -1.072 -19.609 1 98.81 263 ARG A CA 1
ATOM 1996 C C . ARG A 1 263 ? 7.984 -0.005 -19.906 1 98.81 263 ARG A C 1
ATOM 1998 O O . ARG A 1 263 ? 8.961 -0.267 -20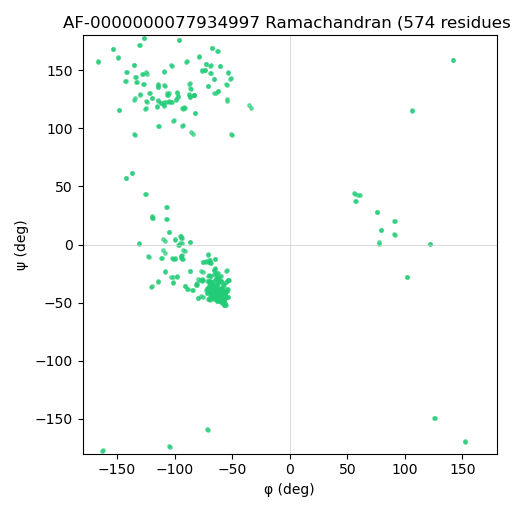.609 1 98.81 263 ARG A O 1
ATOM 2005 N N . ILE A 1 264 ? 7.777 1.216 -19.391 1 98.31 264 ILE A N 1
ATOM 2006 C CA . ILE A 1 264 ? 8.75 2.293 -19.547 1 98.31 264 ILE A CA 1
ATOM 2007 C C . ILE A 1 264 ? 10.07 1.9 -18.891 1 98.31 264 ILE A C 1
ATOM 2009 O O . ILE A 1 264 ? 11.141 2.092 -19.469 1 98.31 264 ILE A O 1
ATOM 2013 N N . ALA A 1 265 ? 9.992 1.329 -17.656 1 98.5 265 ALA A N 1
ATOM 2014 C CA . ALA A 1 265 ? 11.195 0.89 -16.953 1 98.5 265 ALA A CA 1
ATOM 2015 C C . ALA A 1 265 ? 11.969 -0.132 -17.781 1 98.5 265 ALA A C 1
ATOM 2017 O O . ALA A 1 265 ? 13.195 -0.071 -17.875 1 98.5 265 ALA A O 1
ATOM 2018 N N . GLU A 1 266 ? 11.234 -1.106 -18.391 1 98.44 266 GLU A N 1
ATOM 2019 C CA . GLU A 1 266 ? 11.898 -2.098 -19.234 1 98.44 266 GLU A CA 1
ATOM 2020 C C . GLU A 1 266 ? 12.562 -1.44 -20.438 1 98.44 266 GLU A C 1
ATOM 2022 O O . GLU A 1 266 ? 13.641 -1.854 -20.859 1 98.44 266 GLU A O 1
ATOM 2027 N N . SER A 1 267 ? 11.898 -0.409 -20.969 1 97.62 267 SER A N 1
ATOM 2028 C CA . SER A 1 267 ? 12.461 0.313 -22.109 1 97.62 267 SER A CA 1
ATOM 2029 C C . SER A 1 267 ? 13.742 1.046 -21.703 1 97.62 267 SER A C 1
ATOM 2031 O O . SER A 1 267 ? 14.578 1.346 -22.562 1 97.62 267 SER A O 1
ATOM 2033 N N . LEU A 1 268 ? 13.961 1.323 -20.469 1 96.94 268 LEU A N 1
ATOM 2034 C CA . LEU A 1 268 ? 15.156 1.975 -19.953 1 96.94 268 LEU A CA 1
ATOM 2035 C C . LEU A 1 268 ? 16.25 0.953 -19.672 1 96.94 268 LEU A C 1
ATOM 2037 O O . LEU A 1 268 ? 17.312 1.304 -19.172 1 96.94 268 LEU A O 1
ATOM 2041 N N . GLY A 1 269 ? 15.977 -0.346 -19.969 1 97.75 269 GLY A N 1
ATOM 2042 C CA . GLY A 1 269 ? 16.969 -1.392 -19.797 1 97.75 269 GLY A CA 1
ATOM 2043 C C . GLY A 1 269 ? 16.922 -2.047 -18.438 1 97.75 269 GLY A C 1
ATOM 2044 O O . GLY A 1 269 ? 17.875 -2.713 -18.016 1 97.75 269 GLY A O 1
ATOM 2045 N N . LEU A 1 270 ? 15.75 -1.928 -17.703 1 98.38 270 LEU A N 1
ATOM 2046 C CA . LEU A 1 270 ? 15.695 -2.379 -16.328 1 98.38 270 LEU A CA 1
ATOM 2047 C C . LEU A 1 270 ? 14.875 -3.664 -16.203 1 98.38 270 LEU A C 1
ATOM 2049 O O . LEU A 1 270 ? 14.359 -3.98 -15.133 1 98.38 270 LEU A O 1
ATOM 2053 N N . SER A 1 271 ? 14.734 -4.398 -17.266 1 98.44 271 SER A N 1
ATOM 2054 C CA . SER A 1 271 ? 13.867 -5.57 -17.344 1 98.44 271 SER A CA 1
ATOM 2055 C C . SER A 1 271 ? 14.273 -6.621 -16.312 1 98.44 271 SER A C 1
ATOM 2057 O O . SER A 1 271 ? 13.414 -7.258 -15.695 1 98.44 271 SER A O 1
ATOM 2059 N N . GLU A 1 272 ? 15.586 -6.77 -16.109 1 97.56 272 GLU A N 1
ATOM 2060 C CA . GLU A 1 272 ? 16.094 -7.82 -15.234 1 97.56 272 GLU A CA 1
ATOM 2061 C C . GLU A 1 272 ? 16.312 -7.301 -13.82 1 97.56 272 GLU A C 1
ATOM 2063 O O . GLU A 1 272 ? 16.5 -8.086 -12.883 1 97.56 272 GLU A O 1
ATOM 2068 N N . ASP A 1 273 ? 16.219 -5.992 -13.617 1 98.31 273 ASP A N 1
ATOM 2069 C CA . ASP A 1 273 ? 16.391 -5.379 -12.305 1 98.31 273 ASP A CA 1
ATOM 2070 C C . ASP A 1 273 ? 15.125 -5.547 -11.461 1 98.31 273 ASP A C 1
ATOM 2072 O O . ASP A 1 273 ? 14.07 -5.914 -11.969 1 98.31 273 ASP A O 1
ATOM 2076 N N . ASP A 1 274 ? 15.312 -5.375 -10.195 1 97.88 274 ASP A N 1
ATOM 2077 C CA . ASP A 1 274 ? 14.148 -5.438 -9.312 1 97.88 274 ASP A CA 1
ATOM 2078 C C . ASP A 1 274 ? 13.055 -4.48 -9.773 1 97.88 274 ASP A C 1
ATOM 2080 O O . ASP A 1 274 ? 13.344 -3.379 -10.242 1 97.88 274 ASP A O 1
ATOM 2084 N N . PHE A 1 275 ? 11.805 -4.871 -9.516 1 98.19 275 PHE A N 1
ATOM 2085 C CA . PHE A 1 275 ? 10.695 -4.09 -10.047 1 98.19 275 PHE A CA 1
ATOM 2086 C C . PHE A 1 275 ? 10.602 -2.736 -9.352 1 98.19 275 PHE A C 1
ATOM 2088 O O . PHE A 1 275 ? 9.961 -1.813 -9.859 1 98.19 275 PHE A O 1
ATOM 2095 N N . CYS A 1 276 ? 11.258 -2.496 -8.211 1 98.5 276 CYS A N 1
ATOM 2096 C CA . CYS A 1 276 ? 11.289 -1.181 -7.582 1 98.5 276 CYS A CA 1
ATOM 2097 C C . CYS A 1 276 ? 12.141 -0.21 -8.391 1 98.5 276 CYS A C 1
ATOM 2099 O O . CYS A 1 276 ? 12.094 1.001 -8.164 1 98.5 276 CYS A O 1
ATOM 2101 N N . SER A 1 277 ? 12.875 -0.721 -9.453 1 98.56 277 SER A N 1
ATOM 2102 C CA . SER A 1 277 ? 13.648 0.135 -10.352 1 98.56 277 SER A CA 1
ATOM 2103 C C . SER A 1 277 ? 12.742 1.059 -11.148 1 98.56 277 SER A C 1
ATOM 2105 O O . SER A 1 277 ? 13.203 2.025 -11.758 1 98.56 277 SER A O 1
ATOM 2107 N N . VAL A 1 278 ? 11.453 0.752 -11.094 1 98.62 278 VAL A N 1
ATOM 2108 C CA . VAL A 1 278 ? 10.461 1.615 -11.734 1 98.62 278 VAL A CA 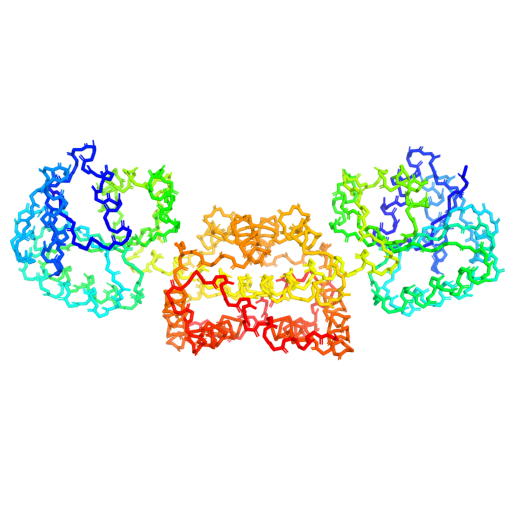1
ATOM 2109 C C . VAL A 1 278 ? 10.609 3.045 -11.219 1 98.62 278 VAL A C 1
ATOM 2111 O O . VAL A 1 278 ? 10.25 4 -11.906 1 98.62 278 VAL A O 1
ATOM 2114 N N . TYR A 1 279 ? 11.211 3.242 -10.023 1 98.44 279 TYR A N 1
ATOM 2115 C CA . TYR A 1 279 ? 11.523 4.547 -9.453 1 98.44 279 TYR A CA 1
ATOM 2116 C C . TYR A 1 279 ? 12.328 5.391 -10.438 1 98.44 279 TYR A C 1
ATOM 2118 O O . TYR A 1 279 ? 12.195 6.613 -10.469 1 98.44 279 TYR A O 1
ATOM 2126 N N . GLU A 1 280 ? 13.133 4.754 -11.297 1 97.81 280 GLU A N 1
ATOM 2127 C CA . GLU A 1 280 ? 14.008 5.465 -12.227 1 97.81 280 GLU A CA 1
ATOM 2128 C C . GLU A 1 280 ? 13.203 6.254 -13.25 1 97.81 280 GLU A C 1
ATOM 2130 O O . GLU A 1 280 ? 13.672 7.266 -13.773 1 97.81 280 GLU A O 1
ATOM 2135 N N . VAL A 1 281 ? 11.984 5.785 -13.484 1 97.31 281 VAL A N 1
ATOM 2136 C CA . VAL A 1 281 ? 11.117 6.52 -14.398 1 97.31 281 VAL A CA 1
ATOM 2137 C C . VAL A 1 281 ? 10.812 7.902 -13.82 1 97.31 281 VAL A C 1
ATOM 2139 O O . VAL A 1 281 ? 10.789 8.891 -14.555 1 97.31 281 VAL A O 1
ATOM 2142 N N . PHE A 1 282 ? 10.609 7.984 -12.539 1 97.25 282 PHE A N 1
ATOM 2143 C CA . PHE A 1 282 ? 10.32 9.25 -11.867 1 97.25 282 PHE A CA 1
ATOM 2144 C C . PHE A 1 282 ? 11.586 10.078 -11.703 1 97.25 282 PHE A C 1
ATOM 2146 O O . PHE A 1 282 ? 11.578 11.289 -11.93 1 97.25 282 PHE A O 1
ATOM 2153 N N . ARG A 1 283 ? 12.648 9.453 -11.289 1 94.19 283 ARG A N 1
ATOM 2154 C CA . ARG A 1 283 ? 13.898 10.141 -11.008 1 94.19 283 ARG A CA 1
ATOM 2155 C C . ARG A 1 283 ? 14.445 10.828 -12.258 1 94.19 283 ARG A C 1
ATOM 2157 O O . ARG A 1 283 ? 14.945 11.953 -12.188 1 94.19 283 ARG A O 1
ATOM 2164 N N . ARG A 1 284 ? 14.344 10.188 -13.352 1 90.56 284 ARG A N 1
ATOM 2165 C CA . ARG A 1 284 ? 14.945 10.68 -14.586 1 90.56 284 ARG A CA 1
ATOM 2166 C C . ARG A 1 284 ? 14.094 11.789 -15.203 1 90.56 284 ARG A C 1
ATOM 2168 O O . ARG A 1 284 ? 14.617 12.664 -15.891 1 90.56 284 ARG A O 1
ATOM 2175 N N . PHE A 1 285 ? 12.852 11.719 -14.992 1 80.88 285 PHE A N 1
ATOM 2176 C CA . PHE A 1 285 ? 11.977 12.719 -15.602 1 80.88 285 PHE A CA 1
ATOM 2177 C C . PHE A 1 285 ? 11.727 13.867 -14.641 1 80.88 285 PHE A C 1
ATOM 2179 O O . PHE A 1 285 ? 11.008 14.82 -14.969 1 80.88 285 PHE A O 1
ATOM 2186 N N . SER A 1 286 ? 12.172 13.633 -13.469 1 73.69 286 SER A N 1
ATOM 2187 C CA . SER A 1 286 ? 12.086 14.742 -12.516 1 73.69 286 SER A CA 1
ATOM 2188 C C . SER A 1 286 ? 13.297 15.664 -12.633 1 73.69 286 SER A C 1
ATOM 2190 O O . SER A 1 286 ? 14.43 15.195 -12.766 1 73.69 286 SER A O 1
ATOM 2192 N N . LYS A 1 287 ? 13.078 16.688 -13.375 1 59.56 287 LYS A N 1
ATOM 2193 C CA . LYS A 1 287 ? 14.125 17.703 -13.516 1 59.56 287 LYS A CA 1
ATOM 2194 C C . LYS A 1 287 ? 14.633 18.156 -12.148 1 59.56 287 LYS A C 1
ATOM 2196 O O . LYS A 1 287 ? 13.844 18.469 -11.266 1 59.56 287 LYS A O 1
ATOM 2201 N N . LYS A 1 288 ? 15.789 17.516 -11.664 1 51.12 288 LYS A N 1
ATOM 2202 C CA . LYS A 1 288 ? 16.312 18.219 -10.492 1 51.12 288 LYS A CA 1
ATOM 2203 C C . LYS A 1 288 ? 16.109 19.719 -10.625 1 51.12 288 LYS A C 1
ATOM 2205 O O . LYS A 1 288 ? 16.344 20.297 -11.68 1 51.12 288 LYS A O 1
ATOM 2210 N N . ALA A 1 289 ? 15.336 20.344 -9.648 1 39.97 289 ALA A N 1
ATOM 2211 C CA . ALA A 1 289 ? 15.344 21.797 -9.625 1 39.97 289 ALA A CA 1
ATOM 2212 C C . ALA A 1 289 ? 16.766 22.344 -9.773 1 39.97 289 ALA A C 1
ATOM 2214 O O . ALA A 1 289 ? 17.719 21.734 -9.297 1 39.97 289 ALA A O 1
ATOM 2215 N N . MET B 1 1 ? 3.84 27.938 30.672 1 91.62 1 MET B N 1
ATOM 2216 C CA . MET B 1 1 ? 3.459 28.172 29.281 1 91.62 1 MET B CA 1
ATOM 2217 C C . MET B 1 1 ? 1.955 28 29.094 1 91.62 1 MET B C 1
ATOM 2219 O O . MET B 1 1 ? 1.38 27 29.531 1 91.62 1 MET B O 1
ATOM 2223 N N . LYS B 1 2 ? 1.288 29.078 28.656 1 98.12 2 LYS B N 1
ATOM 2224 C CA . LYS B 1 2 ? -0.15 29.016 28.406 1 98.12 2 LYS B CA 1
ATOM 2225 C C . LYS B 1 2 ? -0.442 28.547 26.984 1 98.12 2 LYS B C 1
ATOM 2227 O O . LYS B 1 2 ? 0.084 29.109 26.016 1 98.12 2 LYS B O 1
ATOM 2232 N N . ILE B 1 3 ? -1.318 27.531 26.922 1 98.75 3 ILE B N 1
ATOM 2233 C CA . ILE B 1 3 ? -1.577 26.906 25.625 1 98.75 3 ILE B CA 1
ATOM 2234 C C . ILE B 1 3 ? -3.023 27.156 25.219 1 98.75 3 ILE B C 1
ATOM 2236 O O . ILE B 1 3 ? -3.953 26.891 25.984 1 98.75 3 ILE B O 1
ATOM 2240 N N . GLY B 1 4 ? -3.219 27.75 24.031 1 98.81 4 GLY B N 1
ATOM 2241 C CA . GLY B 1 4 ? -4.523 27.891 23.422 1 98.81 4 GLY B CA 1
ATOM 2242 C C . GLY B 1 4 ? -4.715 27 22.203 1 98.81 4 GLY B C 1
ATOM 2243 O O . GLY B 1 4 ? -3.76 26.719 21.484 1 98.81 4 GLY B O 1
ATOM 2244 N N . LEU B 1 5 ? -5.977 26.547 21.938 1 98.88 5 LEU B N 1
ATOM 2245 C CA . LEU B 1 5 ? -6.324 25.719 20.797 1 98.88 5 LEU B CA 1
ATOM 2246 C C . LEU B 1 5 ? -7.43 26.359 19.969 1 98.88 5 LEU B C 1
ATOM 2248 O O . LEU B 1 5 ? -8.477 26.734 20.516 1 98.88 5 LEU B O 1
ATOM 2252 N N . ILE B 1 6 ? -7.086 26.547 18.719 1 98.81 6 ILE B N 1
ATOM 2253 C CA . ILE B 1 6 ? -8.07 27.094 17.781 1 98.81 6 ILE B CA 1
ATOM 2254 C C . ILE B 1 6 ? -8.523 25.984 16.828 1 98.81 6 ILE B C 1
ATOM 2256 O O . ILE B 1 6 ? -7.719 25.453 16.062 1 98.81 6 ILE B O 1
ATOM 2260 N N . GLY B 1 7 ? -9.797 25.703 16.781 1 98.62 7 GLY B N 1
ATOM 2261 C CA . GLY B 1 7 ? -10.375 24.641 15.977 1 98.62 7 GLY B CA 1
ATOM 2262 C C . GLY B 1 7 ? -10.82 23.438 16.797 1 98.62 7 GLY B C 1
ATOM 2263 O O . GLY B 1 7 ? -9.992 22.75 17.391 1 98.62 7 GLY B O 1
ATOM 2264 N N . LEU B 1 8 ? -12.141 23.203 16.781 1 98.25 8 LEU B N 1
ATOM 2265 C CA . LEU B 1 8 ? -12.703 22.109 17.562 1 98.25 8 LEU B CA 1
ATOM 2266 C C . LEU B 1 8 ? -13.539 21.188 16.688 1 98.25 8 LEU B C 1
ATOM 2268 O O . LEU B 1 8 ? -14.664 20.828 17.031 1 98.25 8 LEU B O 1
ATOM 2272 N N . GLY B 1 9 ? -12.953 20.906 15.484 1 95.56 9 GLY B N 1
ATOM 2273 C CA . GLY B 1 9 ? -13.508 19.844 14.664 1 95.56 9 GLY B CA 1
ATOM 2274 C C . GLY B 1 9 ? -13.25 18.453 15.234 1 95.56 9 GLY B C 1
ATOM 2275 O O . GLY B 1 9 ? -12.961 18.312 16.422 1 95.56 9 GLY B O 1
ATOM 2276 N N . VAL B 1 10 ? -13.328 17.484 14.406 1 93.44 10 VAL B N 1
ATOM 2277 C CA . VAL B 1 10 ? -13.219 16.094 14.812 1 93.44 10 VAL B CA 1
ATOM 2278 C C . VAL B 1 10 ? -11.875 15.852 15.484 1 93.44 10 VAL B C 1
ATOM 2280 O O . VAL B 1 10 ? -11.812 15.305 16.594 1 93.44 10 VAL B O 1
ATOM 2283 N N . MET B 1 11 ? -10.836 16.281 14.883 1 96 11 MET B N 1
ATOM 2284 C CA . MET B 1 11 ? -9.492 16.062 15.414 1 96 11 MET B CA 1
ATOM 2285 C C . MET B 1 11 ? -9.18 17.062 16.516 1 96 11 MET B C 1
ATOM 2287 O O . MET B 1 11 ? -8.68 16.688 17.578 1 96 11 MET B O 1
ATOM 2291 N N . GLY B 1 12 ? -9.5 18.344 16.25 1 97.94 12 GLY B N 1
ATOM 2292 C CA . GLY B 1 12 ? -9.195 19.391 17.219 1 97.94 12 GLY B CA 1
ATOM 2293 C C . GLY B 1 12 ? -9.82 19.156 18.578 1 97.94 12 GLY B C 1
ATOM 2294 O O . GLY B 1 12 ? -9.18 19.375 19.609 1 97.94 12 GLY B O 1
ATOM 2295 N N . TYR B 1 13 ? -11.031 18.719 18.547 1 97.88 13 TYR B N 1
ATOM 2296 C CA . TYR B 1 13 ? -11.734 18.438 19.797 1 97.88 13 TYR B CA 1
ATOM 2297 C C . TYR B 1 13 ? -11.016 17.375 20.609 1 97.88 13 TYR B C 1
ATOM 2299 O O . TYR B 1 13 ? -10.82 17.516 21.812 1 97.88 13 TYR B O 1
ATOM 2307 N N . ARG B 1 14 ? -10.609 16.297 19.969 1 97.94 14 ARG B N 1
ATOM 2308 C CA . ARG B 1 14 ? -9.977 15.156 20.625 1 97.94 14 ARG B CA 1
ATOM 2309 C C . ARG B 1 14 ? -8.57 15.516 21.109 1 97.94 14 ARG B C 1
ATOM 2311 O O . ARG B 1 14 ? -8.133 15.07 22.172 1 97.94 14 ARG B O 1
ATOM 2318 N N . ILE B 1 15 ? -7.883 16.312 20.297 1 98.38 15 ILE B N 1
ATOM 2319 C CA . ILE B 1 15 ? -6.574 16.812 20.703 1 98.38 15 ILE B CA 1
ATOM 2320 C C . ILE B 1 15 ? -6.723 17.688 21.953 1 98.38 15 ILE B C 1
ATOM 2322 O O . ILE B 1 15 ? -5.984 17.516 22.922 1 98.38 15 ILE B O 1
ATOM 2326 N N . GLY B 1 16 ? -7.664 18.609 21.938 1 98.5 16 GLY B N 1
ATOM 2327 C CA . GLY B 1 16 ? -7.957 19.438 23.094 1 98.5 16 GLY B CA 1
ATOM 2328 C C . GLY B 1 16 ? -8.32 18.641 24.328 1 98.5 16 GLY B C 1
ATOM 2329 O O . GLY B 1 16 ? -7.875 18.969 25.438 1 98.5 16 GLY B O 1
ATOM 2330 N N . ALA B 1 17 ? -9.133 17.609 24.125 1 98.5 17 ALA B N 1
ATOM 2331 C CA . ALA B 1 17 ? -9.539 16.75 25.234 1 98.5 17 ALA B CA 1
ATOM 2332 C C . ALA B 1 17 ? -8.328 16.125 25.906 1 98.5 17 ALA B C 1
ATOM 2334 O O . ALA B 1 17 ? -8.234 16.094 27.141 1 98.5 17 ALA B O 1
ATOM 2335 N N . ASN B 1 18 ? -7.398 15.625 25.125 1 98.38 18 ASN B N 1
ATOM 2336 C CA . ASN B 1 18 ? -6.184 15.023 25.672 1 98.38 18 ASN B CA 1
ATOM 2337 C C . ASN B 1 18 ? -5.363 16.047 26.453 1 98.38 18 ASN B C 1
ATOM 2339 O O . ASN B 1 18 ? -4.898 15.742 27.562 1 98.38 18 ASN B O 1
ATOM 2343 N N . LEU B 1 19 ? -5.23 17.219 25.938 1 98.38 19 LEU B N 1
ATOM 2344 C CA . LEU B 1 19 ? -4.469 18.266 26.594 1 98.38 19 LEU B CA 1
ATOM 2345 C C . LEU B 1 19 ? -5.152 18.719 27.875 1 98.38 19 LEU B C 1
ATOM 2347 O O . LEU B 1 19 ? -4.492 18.938 28.906 1 98.38 19 LEU B O 1
ATOM 2351 N N . ALA B 1 20 ? -6.434 18.828 27.828 1 98.44 20 ALA B N 1
ATOM 2352 C CA . ALA B 1 20 ? -7.207 19.25 28.984 1 98.44 20 ALA B CA 1
ATOM 2353 C C . ALA B 1 20 ? -7.098 18.234 30.125 1 98.44 20 ALA B C 1
ATOM 2355 O O . ALA B 1 20 ? -6.926 18.609 31.281 1 98.44 20 ALA B O 1
ATOM 2356 N N . LYS B 1 21 ? -7.188 16.984 29.75 1 97.88 21 LYS B N 1
ATOM 2357 C CA . LYS B 1 21 ? -7.121 15.914 30.75 1 97.88 21 LYS B CA 1
ATOM 2358 C C . LYS B 1 21 ? -5.773 15.914 31.469 1 97.88 21 LYS B C 1
ATOM 2360 O O . LYS B 1 21 ? -5.68 15.508 32.625 1 97.88 21 LYS B O 1
ATOM 2365 N N . GLU B 1 22 ? -4.812 16.438 30.812 1 97.56 22 GLU B N 1
ATOM 2366 C CA . GLU B 1 22 ? -3.482 16.484 31.406 1 97.56 22 GLU B CA 1
ATOM 2367 C C . GLU B 1 22 ? -3.225 17.844 32.062 1 97.56 22 GLU B C 1
ATOM 2369 O O . GLU B 1 22 ? -2.119 18.094 32.531 1 97.56 22 GLU B O 1
ATOM 2374 N N . GLY B 1 23 ? -4.129 18.688 32 1 97.56 23 GLY B N 1
ATOM 2375 C CA . GLY B 1 23 ? -4.016 20 32.625 1 97.56 23 GLY B CA 1
ATOM 2376 C C . GLY B 1 23 ? -3.115 20.953 31.859 1 97.56 23 GLY B C 1
ATOM 2377 O O . GLY B 1 23 ? -2.529 21.859 32.438 1 97.56 23 GLY B O 1
ATOM 2378 N N . LYS B 1 24 ? -3.025 20.766 30.547 1 98.06 24 LYS B N 1
ATOM 2379 C CA . LYS B 1 24 ? -2.061 21.531 29.766 1 98.06 24 LYS B CA 1
ATOM 2380 C C . LYS B 1 24 ? -2.762 22.578 28.891 1 98.06 24 LYS B C 1
ATOM 2382 O O . LYS B 1 24 ? -2.109 23.438 28.297 1 98.06 24 LYS B O 1
ATOM 2387 N N . LEU B 1 25 ? -4.047 22.562 28.844 1 98.69 25 LEU B N 1
ATOM 2388 C CA . LEU B 1 25 ? -4.789 23.438 27.953 1 98.69 25 LEU B CA 1
ATOM 2389 C C . LEU B 1 25 ? -5.438 24.578 28.719 1 98.69 25 LEU B C 1
ATOM 2391 O O . LEU B 1 25 ? -6.191 24.344 29.672 1 98.69 25 LEU B O 1
ATOM 2395 N N . ASP B 1 26 ? -5.25 25.812 28.234 1 98.62 26 ASP B N 1
ATOM 2396 C CA . ASP B 1 26 ? -5.707 26.969 29 1 98.62 26 ASP B CA 1
ATOM 2397 C C . ASP B 1 26 ? -6.93 27.609 28.344 1 98.62 26 ASP B C 1
ATOM 2399 O O . ASP B 1 26 ? -7.691 28.328 29 1 98.62 26 ASP B O 1
ATOM 2403 N N . GLY B 1 27 ? -7.109 27.406 27.062 1 98.62 27 GLY B N 1
ATOM 2404 C CA . GLY B 1 27 ? -8.242 28.016 26.375 1 98.62 27 GLY B CA 1
ATOM 2405 C C . GLY B 1 27 ? -8.484 27.438 25 1 98.62 27 GLY B C 1
ATOM 2406 O O . GLY B 1 27 ? -7.59 26.828 24.406 1 98.62 27 GLY B O 1
ATOM 2407 N N . VAL B 1 28 ? -9.773 27.609 24.531 1 98.88 28 VAL B N 1
ATOM 2408 C CA . VAL B 1 28 ? -10.141 27.141 23.203 1 98.88 28 VAL B CA 1
ATOM 2409 C C . VAL B 1 28 ? -10.953 28.203 22.484 1 98.88 28 VAL B C 1
ATOM 2411 O O . VAL B 1 28 ? -11.555 29.078 23.109 1 98.88 28 VAL B O 1
ATOM 2414 N N . TYR B 1 29 ? -10.883 28.141 21.156 1 98.75 29 TYR B N 1
ATOM 2415 C CA . TYR B 1 29 ? -11.734 28.953 20.281 1 98.75 29 TYR B CA 1
ATOM 2416 C C . TYR B 1 29 ? -12.164 28.156 19.062 1 98.75 29 TYR B C 1
ATOM 2418 O O . TYR B 1 29 ? -11.375 27.391 18.5 1 98.75 29 TYR B O 1
ATOM 2426 N N . ASN B 1 30 ? -13.391 28.328 18.656 1 98.44 30 ASN B N 1
ATOM 2427 C CA . ASN B 1 30 ? -13.945 27.812 17.406 1 98.44 30 ASN B CA 1
ATOM 2428 C C . ASN B 1 30 ? -14.898 28.812 16.766 1 98.44 30 ASN B C 1
ATOM 2430 O O . ASN B 1 30 ? -15.547 29.594 17.469 1 98.44 30 ASN B O 1
ATOM 2434 N N . ARG B 1 31 ? -14.93 28.781 15.461 1 95.62 31 ARG B N 1
ATOM 2435 C CA . ARG B 1 31 ? -15.805 29.703 14.734 1 95.62 31 ARG B CA 1
ATOM 2436 C C . ARG B 1 31 ? -17.25 29.562 15.188 1 95.62 31 ARG B C 1
ATOM 2438 O O . ARG B 1 31 ? -17.953 30.547 15.375 1 95.62 31 ARG B O 1
ATOM 2445 N N . SER B 1 32 ? -17.656 28.281 15.328 1 95.62 32 SER B N 1
ATOM 2446 C CA . SER B 1 32 ? -18.953 28.031 15.938 1 95.62 32 SER B CA 1
ATOM 2447 C C . SER B 1 32 ? -18.859 28.062 17.469 1 95.62 32 SER B C 1
ATOM 2449 O O . SER B 1 32 ? -18.453 27.078 18.078 1 95.62 32 SER B O 1
ATOM 2451 N N . GLU B 1 33 ? -19.453 29 18.062 1 95.69 33 GLU B N 1
ATOM 2452 C CA . GLU B 1 33 ? -19.297 29.266 19.484 1 95.69 33 GLU B CA 1
ATOM 2453 C C . GLU B 1 33 ? -19.812 28.094 20.328 1 95.69 33 GLU B C 1
ATOM 2455 O O . GLU B 1 33 ? -19.266 27.812 21.391 1 95.69 33 GLU B O 1
ATOM 2460 N N . GLU B 1 34 ? -20.781 27.438 19.797 1 97.31 34 GLU B N 1
ATOM 2461 C CA . GLU B 1 34 ? -21.391 26.328 20.531 1 97.31 34 GLU B CA 1
ATOM 2462 C C . GLU B 1 34 ? -20.375 25.234 20.844 1 97.31 34 GLU B C 1
ATOM 2464 O O . GLU B 1 34 ? -20.438 24.594 21.891 1 97.31 34 GLU B O 1
ATOM 2469 N N . LYS B 1 35 ? -19.422 25.047 20.016 1 97.69 35 LYS B N 1
ATOM 2470 C CA . LYS B 1 35 ? -18.406 24.016 20.203 1 97.69 35 LYS B CA 1
ATOM 2471 C C . LYS B 1 35 ? -17.469 24.375 21.344 1 97.69 35 LYS B C 1
ATOM 2473 O O . LYS B 1 35 ? -17.078 23.516 22.141 1 97.69 35 LYS B O 1
ATOM 2478 N N . SER B 1 36 ? -17.109 25.656 21.406 1 98.12 36 SER B N 1
ATOM 2479 C CA . SER B 1 36 ? -16.219 26.109 22.484 1 98.12 36 SER B CA 1
ATOM 2480 C C . SER B 1 36 ? -16.922 26.031 23.844 1 98.12 36 SER B C 1
ATOM 2482 O O . SER B 1 36 ? -16.312 25.641 24.828 1 98.12 36 SER B O 1
ATOM 2484 N N . ILE B 1 37 ? -18.172 26.391 23.812 1 98.06 37 ILE B N 1
ATOM 2485 C CA . ILE B 1 37 ? -18.938 26.391 25.047 1 98.06 37 ILE B CA 1
ATOM 2486 C C . ILE B 1 37 ? -19.094 24.953 25.547 1 98.06 37 ILE B C 1
ATOM 2488 O O . ILE B 1 37 ? -18.922 24.688 26.734 1 98.06 37 ILE B O 1
ATOM 2492 N N . LYS B 1 38 ? -19.438 24.094 24.625 1 98.25 38 LYS B N 1
ATOM 2493 C CA . LYS B 1 38 ? -19.547 22.672 24.984 1 98.25 38 LYS B CA 1
ATOM 2494 C C . LYS B 1 38 ? -18.234 22.156 25.562 1 98.25 38 LYS B C 1
ATOM 2496 O O . LYS B 1 38 ? -18.234 21.406 26.547 1 98.25 38 LYS B O 1
ATOM 2501 N N . PHE B 1 39 ? -17.141 22.531 24.984 1 98.69 39 PHE B N 1
ATOM 2502 C CA . PHE B 1 39 ? -15.828 22.094 25.438 1 98.69 39 PHE B CA 1
ATOM 2503 C C . PHE B 1 39 ? -15.531 22.625 26.828 1 98.69 39 PHE B C 1
ATOM 2505 O O . PHE B 1 39 ? -15.016 21.891 27.688 1 98.69 39 PHE B O 1
ATOM 2512 N N . GLU B 1 40 ? -15.844 23.875 27.062 1 98.56 40 GLU B N 1
ATOM 2513 C CA . GLU B 1 40 ? -15.656 24.484 28.375 1 98.56 40 GLU B CA 1
ATOM 2514 C C . GLU B 1 40 ? -16.469 23.75 29.438 1 98.56 40 GLU B C 1
ATOM 2516 O O . GLU B 1 40 ? -15.969 23.469 30.531 1 98.56 40 GLU B O 1
ATOM 2521 N N . LYS B 1 41 ? -17.688 23.422 29.094 1 98.38 41 LYS B N 1
ATOM 2522 C CA . LYS B 1 41 ? -18.562 22.734 30.031 1 98.38 41 LYS B CA 1
ATOM 2523 C C . LYS B 1 41 ? -18.016 21.344 30.359 1 98.38 41 LYS B C 1
ATOM 2525 O O . LYS B 1 41 ? -18.078 20.906 31.516 1 98.38 41 LYS B O 1
ATOM 2530 N N . GLU B 1 42 ? -17.469 20.719 29.406 1 98.38 42 GLU B N 1
ATOM 2531 C CA . GLU B 1 42 ? -17.047 19.328 29.562 1 98.38 42 GLU B CA 1
ATOM 2532 C C . GLU B 1 42 ? -15.695 19.25 30.266 1 98.38 42 GLU B C 1
ATOM 2534 O O . GLU B 1 42 ? -15.461 18.328 31.047 1 98.38 42 GLU B O 1
ATOM 2539 N N . PHE B 1 43 ? -14.75 20.219 30.031 1 98.38 43 PHE B N 1
ATOM 2540 C CA . PHE B 1 43 ? -13.383 20.016 30.469 1 98.38 43 PHE B CA 1
ATOM 2541 C C . PHE B 1 43 ? -12.945 21.141 31.406 1 98.38 43 PHE B C 1
ATOM 2543 O O . PHE B 1 43 ? -11.844 21.094 31.969 1 98.38 43 PHE B O 1
ATOM 2550 N N . GLY B 1 44 ? -13.719 22.203 31.516 1 98.06 44 GLY B N 1
ATOM 2551 C CA . GLY B 1 44 ? -13.398 23.312 32.406 1 98.06 44 GLY B CA 1
ATOM 2552 C C . GLY B 1 44 ? -12.359 24.25 31.812 1 98.06 44 GLY B C 1
ATOM 2553 O O . GLY B 1 44 ? -11.727 25.016 32.531 1 98.06 44 GLY B O 1
ATOM 2554 N N . VAL B 1 45 ? -12.047 24.141 30.547 1 98.38 45 VAL B N 1
ATOM 2555 C CA . VAL B 1 45 ? -11.102 24.984 29.828 1 98.38 45 VAL B CA 1
ATOM 2556 C C . VAL B 1 45 ? -11.82 26.219 29.297 1 98.38 45 VAL B C 1
ATOM 2558 O O . VAL B 1 45 ? -12.93 26.109 28.75 1 98.38 45 VAL B O 1
ATOM 2561 N N . LYS B 1 46 ? -11.25 27.375 29.375 1 98.38 46 LYS B N 1
ATOM 2562 C CA . LYS B 1 46 ? -11.898 28.641 29.016 1 98.38 46 LYS B CA 1
ATOM 2563 C C . LYS B 1 46 ? -12.242 28.672 27.531 1 98.38 46 LYS B C 1
ATOM 2565 O O . LYS B 1 46 ? -11.391 28.391 26.688 1 98.38 46 LYS B O 1
ATOM 2570 N N . ALA B 1 47 ? -13.477 29.031 27.25 1 98.62 47 ALA B N 1
ATOM 2571 C CA . ALA B 1 47 ? -13.906 29.312 25.875 1 98.62 47 ALA B CA 1
ATOM 2572 C C . ALA B 1 47 ? -13.742 30.797 25.562 1 98.62 47 ALA B C 1
ATOM 2574 O O . ALA B 1 47 ? -14.375 31.656 26.188 1 98.62 47 ALA B O 1
ATOM 2575 N N . PHE B 1 48 ? -12.93 31.094 24.609 1 98.25 48 PHE B N 1
ATOM 2576 C CA . PHE B 1 48 ? -12.742 32.469 24.203 1 98.25 48 PHE B CA 1
ATOM 2577 C C . PHE B 1 48 ? -13.719 32.844 23.109 1 98.25 48 PHE B C 1
ATOM 2579 O O . PHE B 1 48 ? -14.148 32 22.328 1 98.25 48 PHE B O 1
ATOM 2586 N N . LYS B 1 49 ? -14.016 34.156 22.938 1 96.25 49 LYS B N 1
ATOM 2587 C CA . LYS B 1 49 ? -15.047 34.594 22.016 1 96.25 49 LYS B CA 1
ATOM 2588 C C . LYS B 1 49 ? -14.445 35.125 20.719 1 96.25 49 LYS B C 1
ATOM 2590 O O . LYS B 1 49 ? -15.156 35.344 19.734 1 96.25 49 LYS B O 1
ATOM 2595 N N . SER B 1 50 ? -13.125 35.312 20.766 1 97 50 SER B N 1
ATOM 2596 C CA . SER B 1 50 ? -12.469 35.781 19.562 1 97 50 SER B CA 1
ATOM 2597 C C . SER B 1 50 ? -11.047 35.281 19.453 1 97 50 SER B C 1
ATOM 2599 O O . SER B 1 50 ? -10.453 34.844 20.453 1 97 50 SER B O 1
ATOM 2601 N N . ILE B 1 51 ? -10.547 35.344 18.25 1 98.06 51 ILE B N 1
ATOM 2602 C CA . ILE B 1 51 ? -9.172 34.906 18 1 98.06 51 ILE B CA 1
ATOM 2603 C C . ILE B 1 51 ? -8.203 35.844 18.719 1 98.06 51 ILE B C 1
ATOM 2605 O O . ILE B 1 51 ? -7.215 35.406 19.312 1 98.06 51 ILE B O 1
ATOM 2609 N N . ASP B 1 52 ? -8.5 37.094 18.734 1 96.88 52 ASP B N 1
ATOM 2610 C CA . ASP B 1 52 ? -7.648 38.094 19.406 1 96.88 52 ASP B CA 1
ATOM 2611 C C . ASP B 1 52 ? -7.488 37.75 20.891 1 96.88 52 ASP B C 1
ATOM 2613 O O . ASP B 1 52 ? -6.375 37.781 21.422 1 96.88 52 ASP B O 1
ATOM 2617 N N . GLU B 1 53 ? -8.555 37.438 21.516 1 97.5 53 GLU B N 1
ATOM 2618 C CA . GLU B 1 53 ? -8.539 37.156 22.953 1 97.5 53 GLU B CA 1
ATOM 2619 C C . GLU B 1 53 ? -7.695 35.938 23.281 1 97.5 53 GLU B C 1
ATOM 2621 O O . GLU B 1 53 ? -6.902 35.938 24.234 1 97.5 53 GLU B O 1
ATOM 2626 N N . ILE B 1 54 ? -7.855 34.875 22.531 1 98.25 54 ILE B N 1
ATOM 2627 C CA . ILE B 1 54 ? -7.129 33.656 22.844 1 98.25 54 ILE B CA 1
ATOM 2628 C C . ILE B 1 54 ? -5.645 33.844 22.547 1 98.25 54 ILE B C 1
ATOM 2630 O O . ILE B 1 54 ? -4.789 33.312 23.25 1 98.25 54 ILE B O 1
ATOM 2634 N N . VAL B 1 55 ? -5.32 34.562 21.516 1 98.19 55 VAL B N 1
ATOM 2635 C CA . VAL B 1 55 ? -3.922 34.812 21.172 1 98.19 55 VAL B CA 1
ATOM 2636 C C . VAL B 1 55 ? -3.254 35.625 22.266 1 98.19 55 VAL B C 1
ATOM 2638 O O . VAL B 1 55 ? -2.145 35.312 22.703 1 98.19 55 VAL B O 1
ATOM 2641 N N . GLU B 1 56 ? -3.926 36.625 22.75 1 97.25 56 GLU B N 1
ATOM 2642 C CA . GLU B 1 56 ? -3.379 37.469 23.781 1 97.25 56 GLU B CA 1
ATOM 2643 C C . GLU B 1 56 ? -3.133 36.688 25.078 1 97.25 56 GLU B C 1
ATOM 2645 O O . GLU B 1 56 ? -2.188 37 25.812 1 97.25 56 GLU B O 1
ATOM 2650 N N . SER B 1 57 ? -3.902 35.719 25.266 1 97.94 57 SER B N 1
ATOM 2651 C CA . SER B 1 57 ? -3.879 35 26.547 1 97.94 57 SER B CA 1
ATOM 2652 C C . SER B 1 57 ? -2.977 33.781 26.469 1 97.94 57 SER B C 1
ATOM 2654 O O . SER B 1 57 ? -2.891 33 27.422 1 97.94 57 SER B O 1
ATOM 2656 N N . SER B 1 58 ? -2.312 33.5 25.359 1 98.44 58 SER B N 1
ATOM 2657 C CA . SER B 1 58 ? -1.578 32.25 25.172 1 98.44 58 SER B CA 1
ATOM 2658 C C . SER B 1 58 ? -0.118 32.531 24.812 1 98.44 58 SER B C 1
ATOM 2660 O O . SER B 1 58 ? 0.203 33.562 24.203 1 98.44 58 SER B O 1
ATOM 2662 N N . ASP B 1 59 ? 0.778 31.625 25.234 1 98.56 59 ASP B N 1
ATOM 2663 C CA . ASP B 1 59 ? 2.172 31.609 24.797 1 98.56 59 ASP B CA 1
ATOM 2664 C C . ASP B 1 59 ? 2.352 30.766 23.547 1 98.56 59 ASP B C 1
ATOM 2666 O O . ASP B 1 59 ? 3.178 31.078 22.688 1 98.56 59 ASP B O 1
ATOM 2670 N N . VAL B 1 60 ? 1.617 29.672 23.516 1 98.75 60 VAL B N 1
ATOM 2671 C CA . VAL B 1 60 ? 1.586 28.75 22.406 1 98.75 60 VAL B CA 1
ATOM 2672 C C . VAL B 1 60 ? 0.158 28.609 21.875 1 98.75 60 VAL B C 1
ATOM 2674 O O . VAL B 1 60 ? -0.783 28.438 22.656 1 98.75 60 VAL B O 1
ATOM 2677 N N . ILE B 1 61 ? 0.007 28.75 20.562 1 98.75 61 ILE B N 1
ATOM 2678 C CA . ILE B 1 61 ? -1.293 28.594 19.922 1 98.75 61 ILE B CA 1
ATOM 2679 C C . ILE B 1 61 ? -1.26 27.391 18.984 1 98.75 61 ILE B C 1
ATOM 2681 O O . ILE B 1 61 ? -0.483 27.359 18.031 1 98.75 61 ILE B O 1
ATOM 2685 N N . ILE B 1 62 ? -2.111 26.375 19.234 1 98.88 62 ILE B N 1
ATOM 2686 C CA . ILE B 1 62 ? -2.279 25.219 18.375 1 98.88 62 ILE B CA 1
ATOM 2687 C C . ILE B 1 62 ? -3.49 25.438 17.453 1 98.88 62 ILE B C 1
ATOM 2689 O O . ILE B 1 62 ? -4.555 25.844 17.922 1 98.88 62 ILE B O 1
ATOM 2693 N N . THR B 1 63 ? -3.279 25.281 16.188 1 98.81 63 THR B N 1
ATOM 2694 C CA . THR B 1 63 ? -4.406 25.344 15.258 1 98.81 63 THR B CA 1
ATOM 2695 C C . THR B 1 63 ? -4.645 24 14.594 1 98.81 63 THR B C 1
ATOM 2697 O O . THR B 1 63 ? -3.693 23.266 14.281 1 98.81 63 THR B O 1
ATOM 2700 N N . MET B 1 64 ? -5.828 23.562 14.484 1 98.56 64 MET B N 1
ATOM 2701 C CA . MET B 1 64 ? -6.312 22.391 13.75 1 98.56 64 MET B CA 1
ATOM 2702 C C . MET B 1 64 ? -7.57 22.734 12.961 1 98.56 64 MET B C 1
ATOM 2704 O O . MET B 1 64 ? -8.688 22.625 13.477 1 98.56 64 MET B O 1
ATOM 2708 N N . LEU B 1 65 ? -7.328 23.078 11.68 1 98.19 65 LEU B N 1
ATOM 2709 C CA . LEU B 1 65 ? -8.391 23.656 10.859 1 98.19 65 LEU B CA 1
ATOM 2710 C C . LEU B 1 65 ? -8.547 22.875 9.555 1 98.19 65 LEU B C 1
ATOM 2712 O O . LEU B 1 65 ? -7.777 21.953 9.281 1 98.19 65 LEU B O 1
ATOM 2716 N N . SER B 1 66 ? -9.508 23.219 8.68 1 95.75 66 SER B N 1
ATOM 2717 C CA . SER B 1 66 ? -10.016 22.344 7.633 1 95.75 66 SER B CA 1
ATOM 2718 C C . SER B 1 66 ? -9.141 22.422 6.387 1 95.75 66 SER B C 1
ATOM 2720 O O . SER B 1 66 ? -8.984 21.422 5.68 1 95.75 66 SER B O 1
ATOM 2722 N N . ASP B 1 67 ? -8.703 23.625 6.09 1 97 67 ASP B N 1
ATOM 2723 C CA . ASP B 1 67 ? -8.055 23.781 4.793 1 97 67 ASP B CA 1
ATOM 2724 C C . ASP B 1 67 ? -7.23 25.062 4.734 1 97 67 ASP B C 1
ATOM 2726 O O . ASP B 1 67 ? -7.082 25.75 5.746 1 97 67 ASP B O 1
ATOM 2730 N N . ASP B 1 68 ? -6.652 25.328 3.586 1 98.31 68 ASP B N 1
ATOM 2731 C CA . ASP B 1 68 ? -5.797 26.484 3.359 1 98.31 68 ASP B CA 1
ATOM 2732 C C . ASP B 1 68 ? -6.523 27.781 3.713 1 98.31 68 ASP B C 1
ATOM 2734 O O . ASP B 1 68 ? -5.961 28.656 4.379 1 98.31 68 ASP B O 1
ATOM 2738 N N . ASN B 1 69 ? -7.719 27.891 3.293 1 98 69 ASN B N 1
ATOM 2739 C CA . ASN B 1 69 ? -8.477 29.125 3.518 1 98 69 ASN B CA 1
ATOM 2740 C C . ASN B 1 69 ? -8.727 29.359 5.004 1 98 69 ASN B C 1
ATOM 2742 O O . ASN B 1 69 ? -8.562 30.484 5.496 1 98 69 ASN B O 1
ATOM 2746 N N . ALA B 1 70 ? -9.109 28.328 5.668 1 98 70 ALA B N 1
ATOM 2747 C CA . ALA B 1 70 ? -9.383 28.453 7.098 1 98 70 ALA B CA 1
ATOM 2748 C C . ALA B 1 70 ? -8.117 28.828 7.867 1 98 70 ALA B C 1
ATOM 2750 O O . ALA B 1 70 ? -8.156 29.688 8.75 1 98 70 ALA B O 1
ATOM 2751 N N . VAL B 1 71 ? -7.008 28.25 7.527 1 98.69 71 VAL B N 1
ATOM 2752 C CA . VAL B 1 71 ? -5.754 28.5 8.227 1 98.69 71 VAL B CA 1
ATOM 2753 C C . VAL B 1 71 ? -5.266 29.906 7.902 1 98.69 71 VAL B C 1
ATOM 2755 O O . VAL B 1 71 ? -4.879 30.672 8.805 1 98.69 71 VAL B O 1
ATOM 2758 N N . SER B 1 72 ? -5.277 30.25 6.637 1 98.56 72 SER B N 1
ATOM 2759 C CA . SER B 1 72 ? -4.816 31.578 6.227 1 98.56 72 SER B CA 1
ATOM 2760 C C . SER B 1 72 ? -5.613 32.688 6.918 1 98.56 72 SER B C 1
ATOM 2762 O O . SER B 1 72 ? -5.035 33.625 7.48 1 98.56 72 SER B O 1
ATOM 2764 N N . THR B 1 73 ? -6.926 32.562 6.934 1 98.19 73 THR B N 1
ATOM 2765 C CA . THR B 1 73 ? -7.809 33.562 7.539 1 98.19 73 THR B CA 1
ATOM 2766 C C . THR B 1 73 ? -7.543 33.656 9.039 1 98.19 73 THR B C 1
ATOM 2768 O O . THR B 1 73 ? -7.496 34.781 9.586 1 98.19 73 THR B O 1
ATOM 2771 N N . THR B 1 74 ? -7.367 32.562 9.656 1 98.56 74 THR B N 1
ATOM 2772 C CA . THR B 1 74 ? -7.145 32.531 11.094 1 98.56 74 THR B CA 1
ATOM 2773 C C . THR B 1 74 ? -5.777 33.094 11.445 1 98.56 74 THR B C 1
ATOM 2775 O O . THR B 1 74 ? -5.664 33.938 12.336 1 98.56 74 THR B O 1
ATOM 2778 N N . ILE B 1 75 ? -4.746 32.688 10.766 1 98.56 75 ILE B N 1
ATOM 2779 C CA . ILE B 1 75 ? -3.379 33.094 11.086 1 98.56 75 ILE B CA 1
ATOM 2780 C C . ILE B 1 75 ? -3.193 34.562 10.797 1 98.56 75 ILE B C 1
ATOM 2782 O O . ILE B 1 75 ? -2.469 35.281 11.516 1 98.56 75 ILE B O 1
ATOM 2786 N N . GLU B 1 76 ? -3.84 35.062 9.766 1 97.69 76 GLU B N 1
ATOM 2787 C CA . GLU B 1 76 ? -3.781 36.5 9.484 1 97.69 76 GLU B CA 1
ATOM 2788 C C . GLU B 1 76 ? -4.281 37.312 10.672 1 97.69 76 GLU B C 1
ATOM 2790 O O . GLU B 1 76 ? -3.779 38.438 10.93 1 97.69 76 GLU B O 1
ATOM 2795 N N . LYS B 1 77 ? -5.238 36.812 11.352 1 97.5 77 LYS B N 1
ATOM 2796 C CA . LYS B 1 77 ? -5.762 37.469 12.539 1 97.5 77 LYS B CA 1
ATOM 2797 C C . LYS B 1 77 ? -4.82 37.312 13.734 1 97.5 77 LYS B C 1
ATOM 2799 O O . LYS B 1 77 ? -4.852 38.094 14.672 1 97.5 77 LYS B O 1
ATOM 2804 N N . VAL B 1 78 ? -4.012 36.312 13.719 1 98.06 78 VAL B N 1
ATOM 2805 C CA . VAL B 1 78 ? -3.086 36 14.805 1 98.06 78 VAL B CA 1
ATOM 2806 C C . VAL B 1 78 ? -1.844 36.875 14.695 1 98.06 78 VAL B C 1
ATOM 2808 O O . VAL B 1 78 ? -1.266 37.281 15.703 1 98.06 78 VAL B O 1
ATOM 2811 N N . ILE B 1 79 ? -1.412 37.219 13.492 1 97.62 79 ILE B N 1
ATOM 2812 C CA . ILE B 1 79 ? -0.119 37.812 13.148 1 97.62 79 ILE B CA 1
ATOM 2813 C C . ILE B 1 79 ? 0.101 39.094 13.945 1 97.62 79 ILE B C 1
ATOM 2815 O O . ILE B 1 79 ? 1.147 39.25 14.57 1 97.62 79 ILE B O 1
ATOM 2819 N N . PRO B 1 80 ? -0.936 39.969 14.094 1 96.88 80 PRO B N 1
ATOM 2820 C CA . PRO B 1 80 ? -0.685 41.219 14.773 1 96.88 80 PRO B CA 1
ATOM 2821 C C . PRO B 1 80 ? -0.302 41.062 16.25 1 96.88 80 PRO B C 1
ATOM 2823 O O . PRO B 1 80 ? 0.349 41.906 16.828 1 96.88 80 PRO B O 1
ATOM 2826 N N . ARG B 1 81 ? -0.598 39.969 16.875 1 97.19 81 ARG B N 1
ATOM 2827 C CA . ARG B 1 81 ? -0.34 39.719 18.281 1 97.19 81 ARG B CA 1
ATOM 2828 C C . ARG B 1 81 ? 0.581 38.531 18.484 1 97.19 81 ARG B C 1
ATOM 2830 O O . ARG B 1 81 ? 0.555 37.875 19.531 1 97.19 81 ARG B O 1
ATOM 2837 N N . SER B 1 82 ? 1.376 38.188 17.516 1 96.44 82 SER B N 1
ATOM 2838 C CA . SER B 1 82 ? 2.148 36.969 17.531 1 96.44 82 SER B CA 1
ATOM 2839 C C . SER B 1 82 ? 3.531 37.156 18.141 1 96.44 82 SER B C 1
ATOM 2841 O O . SER B 1 82 ? 4.309 36.219 18.266 1 96.44 82 SER B O 1
ATOM 2843 N N . LYS B 1 83 ? 3.85 38.438 18.453 1 97.69 83 LYS B N 1
ATOM 2844 C CA . LYS B 1 83 ? 5.188 38.719 18.984 1 97.69 83 LYS B CA 1
ATOM 2845 C C . LYS B 1 83 ? 5.48 37.844 20.203 1 97.69 83 LYS B C 1
ATOM 2847 O O . LYS B 1 83 ? 4.707 37.812 21.156 1 97.69 83 LYS B O 1
ATOM 2852 N N . GLY B 1 84 ? 6.59 37.094 20.078 1 97.81 84 GLY B N 1
ATOM 2853 C CA . GLY B 1 84 ? 7.051 36.25 21.188 1 97.81 84 GLY B CA 1
ATOM 2854 C C . GLY B 1 84 ? 6.273 34.969 21.344 1 97.81 84 GLY B C 1
ATOM 2855 O O . GLY B 1 84 ? 6.562 34.156 22.219 1 97.81 84 GLY B O 1
ATOM 2856 N N . LYS B 1 85 ? 5.336 34.719 20.5 1 98.44 85 LYS B N 1
ATOM 2857 C CA . LYS B 1 85 ? 4.473 33.562 20.625 1 98.44 85 LYS B CA 1
ATOM 2858 C C . LYS B 1 85 ? 4.875 32.469 19.625 1 98.44 85 LYS B C 1
ATOM 2860 O O . LYS B 1 85 ? 5.562 32.75 18.641 1 98.44 85 LYS B O 1
ATOM 2865 N N . THR B 1 86 ? 4.574 31.234 19.938 1 98.75 86 THR B N 1
ATOM 2866 C CA . THR B 1 86 ? 4.793 30.094 19.062 1 98.75 86 THR B CA 1
ATOM 2867 C C . THR B 1 86 ? 3.463 29.547 18.547 1 98.75 86 THR B C 1
ATOM 2869 O O . THR B 1 86 ? 2.586 29.188 19.328 1 98.75 86 THR B O 1
ATOM 2872 N N . ILE B 1 87 ? 3.307 29.578 17.234 1 98.88 87 ILE B N 1
ATOM 2873 C CA . ILE B 1 87 ? 2.129 29.016 16.578 1 98.88 87 ILE B CA 1
ATOM 2874 C C . ILE B 1 87 ? 2.449 27.625 16.047 1 98.88 87 ILE B C 1
ATOM 2876 O O . ILE B 1 87 ? 3.441 27.438 15.344 1 98.88 87 ILE B O 1
ATOM 2880 N N . VAL B 1 88 ? 1.658 26.594 16.438 1 98.88 88 VAL B N 1
ATOM 2881 C CA . VAL B 1 88 ? 1.79 25.219 15.977 1 98.88 88 VAL B CA 1
ATOM 2882 C C . VAL B 1 88 ? 0.566 24.828 15.148 1 98.88 88 VAL B C 1
ATOM 2884 O O . VAL B 1 88 ? -0.477 24.469 15.703 1 98.88 88 VAL B O 1
ATOM 2887 N N . ASP B 1 89 ? 0.718 24.828 13.875 1 98.94 89 ASP B N 1
ATOM 2888 C CA . ASP B 1 89 ? -0.406 24.469 13.008 1 98.94 89 ASP B CA 1
ATOM 2889 C C . ASP B 1 89 ? -0.391 22.984 12.672 1 98.94 89 ASP B C 1
ATOM 2891 O O . ASP B 1 89 ? 0.497 22.516 11.961 1 98.94 89 ASP B O 1
ATOM 2895 N N . MET B 1 90 ? -1.428 22.328 13.117 1 98.81 90 MET B N 1
ATOM 2896 C CA . MET B 1 90 ? -1.501 20.875 12.945 1 98.81 90 MET B CA 1
ATOM 2897 C C . MET B 1 90 ? -2.387 20.516 11.758 1 98.81 90 MET B C 1
ATOM 2899 O O . MET B 1 90 ? -2.623 19.328 11.492 1 98.81 90 MET B O 1
ATOM 2903 N N . SER B 1 91 ? -2.861 21.516 11.039 1 98.5 91 SER B N 1
ATOM 2904 C CA . SER B 1 91 ? -3.713 21.312 9.867 1 98.5 91 SER B CA 1
ATOM 2905 C C . SER B 1 91 ? -2.914 20.766 8.695 1 98.5 91 SER B C 1
ATOM 2907 O O . SER B 1 91 ? -1.686 20.875 8.664 1 98.5 91 SER B O 1
ATOM 2909 N N . THR B 1 92 ? -3.607 20.094 7.801 1 98 92 THR B N 1
ATOM 2910 C CA . THR B 1 92 ? -2.996 19.719 6.527 1 98 92 THR B CA 1
ATOM 2911 C C . THR B 1 92 ? -3.291 20.766 5.461 1 98 92 THR B C 1
ATOM 2913 O O . THR B 1 92 ? -4.387 20.797 4.902 1 98 92 THR B O 1
ATOM 2916 N N . ILE B 1 93 ? -2.295 21.609 5.199 1 98.5 93 ILE B N 1
ATOM 2917 C CA . ILE B 1 93 ? -2.416 22.703 4.234 1 98.5 93 ILE B CA 1
ATOM 2918 C C . ILE B 1 93 ? -1.235 22.672 3.268 1 98.5 93 ILE B C 1
ATOM 2920 O O . ILE B 1 93 ? -0.327 21.844 3.414 1 98.5 93 ILE B O 1
ATOM 2924 N N . SER B 1 94 ? -1.286 23.5 2.234 1 98.56 94 SER B N 1
ATOM 2925 C CA . SER B 1 94 ? -0.176 23.562 1.29 1 98.56 94 SER B CA 1
ATOM 2926 C C . SER B 1 94 ? 1.103 24.031 1.976 1 98.56 94 SER B C 1
ATOM 2928 O O . SER B 1 94 ? 1.088 25.016 2.729 1 98.56 94 SER B O 1
ATOM 2930 N N . PRO B 1 95 ? 2.201 23.297 1.729 1 98.69 95 PRO B N 1
ATOM 2931 C CA . PRO B 1 95 ? 3.484 23.734 2.285 1 98.69 95 PRO B CA 1
ATOM 2932 C C . PRO B 1 95 ? 3.828 25.172 1.917 1 98.69 95 PRO B C 1
ATOM 2934 O O . PRO B 1 95 ? 4.324 25.938 2.758 1 98.69 95 PRO B O 1
ATOM 2937 N N . LYS B 1 96 ? 3.539 25.562 0.753 1 97.81 96 LYS B N 1
ATOM 2938 C CA . LYS B 1 96 ? 3.801 26.922 0.291 1 97.81 96 LYS B CA 1
ATOM 2939 C C . LYS B 1 96 ? 3.104 27.953 1.179 1 97.81 96 LYS B C 1
ATOM 2941 O O . LYS B 1 96 ? 3.697 28.969 1.548 1 97.81 96 LYS B O 1
ATOM 2946 N N . LEU B 1 97 ? 1.9 27.688 1.486 1 98.38 97 LEU B N 1
ATOM 2947 C CA . LEU B 1 97 ? 1.145 28.594 2.344 1 98.38 97 LEU B CA 1
ATOM 2948 C C . LEU B 1 97 ? 1.745 28.641 3.744 1 98.38 97 LEU B C 1
ATOM 2950 O O . LEU B 1 97 ? 1.901 29.719 4.32 1 98.38 97 LEU B O 1
ATOM 2954 N N . SER B 1 98 ? 2.029 27.5 4.301 1 98.75 98 SER B N 1
ATOM 2955 C CA . SER B 1 98 ? 2.605 27.453 5.641 1 98.75 98 SER B CA 1
ATOM 2956 C C . SER B 1 98 ? 3.898 28.25 5.719 1 98.75 98 SER B C 1
ATOM 2958 O O . SER B 1 98 ? 4.117 29 6.68 1 98.75 98 SER B O 1
ATOM 2960 N N . ILE B 1 99 ? 4.746 28.078 4.738 1 98.62 99 ILE B N 1
ATOM 2961 C CA . ILE B 1 99 ? 6.023 28.781 4.68 1 98.62 99 ILE B CA 1
ATOM 2962 C C . ILE B 1 99 ? 5.789 30.281 4.617 1 98.62 99 ILE B C 1
ATOM 2964 O O . ILE B 1 99 ? 6.441 31.047 5.328 1 98.62 99 ILE B O 1
ATOM 2968 N N . ALA B 1 100 ? 4.863 30.688 3.795 1 98.56 100 ALA B N 1
ATOM 2969 C CA . ALA B 1 100 ? 4.551 32.094 3.656 1 98.56 100 ALA B CA 1
ATOM 2970 C C . ALA B 1 100 ? 4.035 32.688 4.973 1 98.56 100 ALA B C 1
ATOM 2972 O O . ALA B 1 100 ? 4.445 33.781 5.379 1 98.56 100 ALA B O 1
ATOM 2973 N N . LEU B 1 101 ? 3.15 32.031 5.594 1 98.81 101 LEU B N 1
ATOM 2974 C CA . LEU B 1 101 ? 2.588 32.469 6.859 1 98.81 101 LEU B CA 1
ATOM 2975 C C . LEU B 1 101 ? 3.66 32.531 7.945 1 98.81 101 LEU B C 1
ATOM 2977 O O . LEU B 1 101 ? 3.678 33.438 8.773 1 98.81 101 LEU B O 1
ATOM 2981 N N . SER B 1 102 ? 4.5 31.516 7.953 1 98.69 102 SER B N 1
ATOM 2982 C CA . SER B 1 102 ? 5.578 31.453 8.93 1 98.69 102 SER B CA 1
ATOM 2983 C C . SER B 1 102 ? 6.504 32.656 8.812 1 98.69 102 SER B C 1
ATOM 2985 O O . SER B 1 102 ? 6.973 33.188 9.812 1 98.69 102 SER B O 1
ATOM 2987 N N . ARG B 1 103 ? 6.797 33.094 7.586 1 98.38 103 ARG B N 1
ATOM 2988 C CA . ARG B 1 103 ? 7.625 34.281 7.355 1 98.38 103 ARG B CA 1
ATOM 2989 C C . ARG B 1 103 ? 6.973 35.531 7.934 1 98.38 103 ARG B C 1
ATOM 2991 O O . ARG B 1 103 ? 7.641 36.344 8.578 1 98.38 103 ARG B O 1
ATOM 2998 N N . LYS B 1 104 ? 5.723 35.656 7.684 1 98.56 104 LYS B N 1
ATOM 2999 C CA . LYS B 1 104 ? 4.992 36.812 8.211 1 98.56 104 LYS B CA 1
ATOM 3000 C C . LYS B 1 104 ? 5.012 36.812 9.742 1 98.56 104 LYS B C 1
ATOM 3002 O O . LYS B 1 104 ? 5.176 37.875 10.359 1 98.56 104 LYS B O 1
ATOM 3007 N N . ILE B 1 105 ? 4.836 35.688 10.336 1 98.62 105 ILE B N 1
ATOM 3008 C CA . ILE B 1 105 ? 4.848 35.562 11.789 1 98.62 105 ILE B CA 1
ATOM 3009 C C . ILE B 1 105 ? 6.23 35.906 12.32 1 98.62 105 ILE B C 1
ATOM 3011 O O . ILE B 1 105 ? 6.348 36.625 13.336 1 98.62 105 ILE B O 1
ATOM 3015 N N . GLN B 1 106 ? 7.227 35.406 11.633 1 98.06 106 GLN B N 1
ATOM 3016 C CA . GLN B 1 106 ? 8.602 35.688 12.031 1 98.06 106 GLN B CA 1
ATOM 3017 C C . GLN B 1 106 ? 8.891 37.188 11.953 1 98.06 106 GLN B C 1
ATOM 3019 O O . GLN B 1 106 ? 9.555 37.75 12.82 1 98.06 106 GLN B O 1
ATOM 3024 N N . GLU B 1 107 ? 8.398 37.812 10.898 1 98.06 107 GLU B N 1
ATOM 3025 C CA . GLU B 1 107 ? 8.57 39.25 10.719 1 98.06 107 GLU B CA 1
ATOM 3026 C C . GLU B 1 107 ? 7.93 40.031 11.875 1 98.06 107 GLU B C 1
ATOM 3028 O O . GLU B 1 107 ? 8.359 41.156 12.195 1 98.06 107 GLU B O 1
ATOM 3033 N N . ASN B 1 108 ? 6.969 39.438 12.445 1 97.75 108 ASN B N 1
ATOM 3034 C CA . ASN B 1 108 ? 6.277 40.062 13.562 1 97.75 108 ASN B CA 1
ATOM 3035 C C . ASN B 1 108 ? 6.852 39.625 14.906 1 97.75 108 ASN B C 1
ATOM 3037 O O . ASN B 1 108 ? 6.273 39.906 15.953 1 97.75 108 ASN B O 1
ATOM 3041 N N . GLY B 1 109 ? 7.91 38.875 14.875 1 98.12 109 GLY B N 1
ATOM 3042 C CA . GLY B 1 109 ? 8.633 38.5 16.094 1 98.12 109 GLY B CA 1
ATOM 3043 C C . GLY B 1 109 ? 8.156 37.219 16.703 1 98.12 109 GLY B C 1
ATOM 3044 O O . GLY B 1 109 ? 8.523 36.875 17.844 1 98.12 109 GLY B O 1
ATOM 3045 N N . GLY B 1 110 ? 7.305 36.469 16.047 1 98.5 110 GLY B N 1
ATOM 3046 C CA . GLY B 1 110 ? 6.84 35.156 16.516 1 98.5 110 GLY B CA 1
ATOM 3047 C C . GLY B 1 110 ? 7.469 34 15.766 1 98.5 110 GLY B C 1
ATOM 3048 O O . GLY B 1 110 ? 8.43 34.188 15.016 1 98.5 110 GLY B O 1
ATOM 3049 N N . PHE B 1 111 ? 6.945 32.75 16.094 1 98.69 111 PHE B N 1
ATOM 3050 C CA . PHE B 1 111 ? 7.41 31.516 15.445 1 98.69 111 PHE B CA 1
ATOM 3051 C C . PHE B 1 111 ? 6.234 30.656 15.023 1 98.69 111 PHE B C 1
ATOM 3053 O O . PHE B 1 111 ? 5.227 30.578 15.727 1 98.69 111 PHE B O 1
ATOM 3060 N N . MET B 1 112 ? 6.344 30.062 13.867 1 98.81 112 MET B N 1
ATOM 3061 C CA . MET B 1 112 ? 5.309 29.156 13.398 1 98.81 112 MET B CA 1
ATOM 3062 C C . MET B 1 112 ? 5.918 27.828 12.938 1 98.81 112 MET B C 1
ATOM 3064 O O . MET B 1 112 ? 6.91 27.828 12.203 1 98.81 112 MET B O 1
ATOM 3068 N N . LEU B 1 113 ? 5.363 26.75 13.461 1 98.88 113 LEU B N 1
ATOM 3069 C CA . LEU B 1 113 ? 5.73 25.406 13.047 1 98.88 113 LEU B CA 1
ATOM 3070 C C . LEU B 1 113 ? 4.559 24.703 12.367 1 98.88 113 LEU B C 1
ATOM 3072 O O . LEU B 1 113 ? 3.404 24.891 12.758 1 98.88 113 LEU B O 1
ATOM 3076 N N . ASP B 1 114 ? 4.848 23.984 11.258 1 98.88 114 ASP B N 1
ATOM 3077 C CA . ASP B 1 114 ? 3.869 23.047 10.742 1 98.88 114 ASP B CA 1
ATOM 3078 C C . ASP B 1 114 ? 4.012 21.688 11.422 1 98.88 114 ASP B C 1
ATOM 3080 O O . ASP B 1 114 ? 5.125 21.172 11.586 1 98.88 114 ASP B O 1
ATOM 3084 N N . ALA B 1 115 ? 2.838 21.125 11.828 1 98.88 115 ALA B N 1
ATOM 3085 C CA . ALA B 1 115 ? 2.861 19.891 12.602 1 98.88 115 ALA B CA 1
ATOM 3086 C C . ALA B 1 115 ? 1.705 18.969 12.211 1 98.88 115 ALA B C 1
ATOM 3088 O O . ALA B 1 115 ? 0.956 18.5 13.07 1 98.88 115 ALA B O 1
ATOM 3089 N N . PRO B 1 116 ? 1.651 18.625 10.93 1 98.62 116 PRO B N 1
ATOM 3090 C CA . PRO B 1 116 ? 0.571 17.734 10.516 1 98.62 116 PRO B CA 1
ATOM 3091 C C . PRO B 1 116 ? 0.653 16.359 11.188 1 98.62 116 PRO B C 1
ATOM 3093 O O . PRO B 1 116 ? 1.665 16.031 11.82 1 98.62 116 PRO B O 1
ATOM 3096 N N . VAL B 1 117 ? -0.462 15.625 11.055 1 98 117 VAL B N 1
ATOM 3097 C CA . VAL B 1 117 ? -0.539 14.391 11.836 1 98 117 VAL B CA 1
ATOM 3098 C C . VAL B 1 117 ? -0.89 13.219 10.922 1 98 117 VAL B C 1
ATOM 3100 O O . VAL B 1 117 ? -1.518 13.406 9.875 1 98 117 VAL B O 1
ATOM 3103 N N . ILE B 1 118 ? -0.396 12.086 11.227 1 97.31 118 ILE B N 1
ATOM 3104 C CA . ILE B 1 118 ? -0.866 10.812 10.703 1 97.31 118 ILE B CA 1
ATOM 3105 C C . ILE B 1 118 ? -1.642 10.055 11.781 1 97.31 118 ILE B C 1
ATOM 3107 O O . ILE B 1 118 ? -1.152 9.891 12.898 1 97.31 118 ILE B O 1
ATOM 3111 N N . GLY B 1 119 ? -2.826 9.633 11.414 1 94.06 119 GLY B N 1
ATOM 3112 C CA . GLY B 1 119 ? -3.666 8.906 12.352 1 94.06 119 GLY B CA 1
ATOM 3113 C C . GLY B 1 119 ? -5.137 9.258 12.234 1 94.06 119 GLY B C 1
ATOM 3114 O O . GLY B 1 119 ? -5.484 10.359 11.812 1 94.06 119 GLY B O 1
ATOM 3115 N N . THR B 1 120 ? -5.992 8.391 12.695 1 88.94 120 THR B N 1
ATOM 3116 C CA . THR B 1 120 ? -7.438 8.586 12.672 1 88.94 120 THR B CA 1
ATOM 3117 C C . THR B 1 120 ? -7.926 9.141 14.008 1 88.94 120 THR B C 1
ATOM 3119 O O . THR B 1 120 ? -7.137 9.32 14.938 1 88.94 120 THR B O 1
ATOM 3122 N N . SER B 1 121 ? -9.219 9.422 14.047 1 89.5 121 SER B N 1
ATOM 3123 C CA . SER B 1 121 ? -9.82 9.922 15.281 1 89.5 121 SER B CA 1
ATOM 3124 C C . SER B 1 121 ? -9.656 8.922 16.422 1 89.5 121 SER B C 1
ATOM 3126 O O . SER B 1 121 ? -9.453 9.32 17.562 1 89.5 121 SER B O 1
ATOM 3128 N N . ILE B 1 122 ? -9.641 7.664 16.094 1 87.12 122 ILE B N 1
ATOM 3129 C CA . ILE B 1 122 ? -9.477 6.621 17.109 1 87.12 122 ILE B CA 1
ATOM 3130 C C . ILE B 1 122 ? -8.055 6.684 17.672 1 87.12 122 ILE B C 1
ATOM 3132 O O . ILE B 1 122 ? -7.863 6.555 18.891 1 87.12 122 ILE B O 1
ATOM 3136 N N . MET B 1 123 ? -7.152 6.922 16.828 1 91.06 123 MET B N 1
ATOM 3137 C CA . MET B 1 123 ? -5.758 6.949 17.234 1 91.06 123 MET B CA 1
ATOM 3138 C C . MET B 1 123 ? -5.484 8.148 18.141 1 91.06 123 MET B C 1
ATOM 3140 O O . MET B 1 123 ? -4.691 8.055 19.078 1 91.06 123 MET B O 1
AT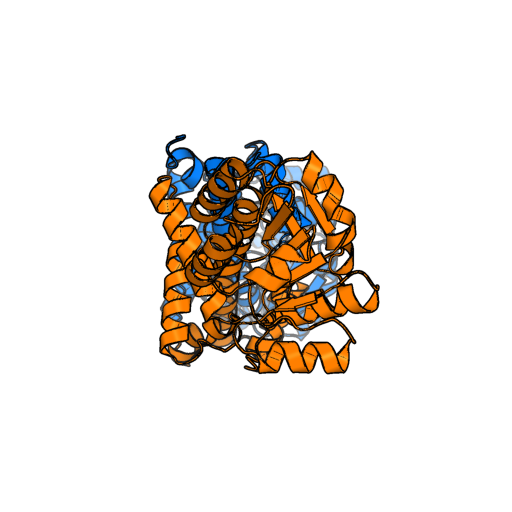OM 3144 N N . VAL B 1 124 ? -6.09 9.312 17.844 1 93.75 124 VAL B N 1
ATOM 3145 C CA . VAL B 1 124 ? -5.875 10.492 18.672 1 93.75 124 VAL B CA 1
ATOM 3146 C C . VAL B 1 124 ? -6.387 10.234 20.094 1 93.75 124 VAL B C 1
ATOM 3148 O O . VAL B 1 124 ? -5.762 10.648 21.062 1 93.75 124 VAL B O 1
ATOM 3151 N N . GLU B 1 125 ? -7.527 9.562 20.172 1 93.94 125 GLU B N 1
ATOM 3152 C CA . GLU B 1 125 ? -8.102 9.242 21.484 1 93.94 125 GLU B CA 1
ATOM 3153 C C . GLU B 1 125 ? -7.164 8.344 22.281 1 93.94 125 GLU B C 1
ATOM 3155 O O . GLU B 1 125 ? -7.129 8.422 23.516 1 93.94 125 GLU B O 1
ATOM 3160 N N . GLN B 1 126 ? -6.391 7.562 21.594 1 95.25 126 GLN B N 1
ATOM 3161 C CA . GLN B 1 126 ? -5.461 6.637 22.234 1 95.25 126 GLN B CA 1
ATOM 3162 C C . GLN B 1 126 ? -4.07 7.254 22.359 1 95.25 126 GLN B C 1
ATOM 3164 O O . GLN B 1 126 ? -3.121 6.582 22.766 1 95.25 126 GLN B O 1
ATOM 3169 N N . LYS B 1 127 ? -3.943 8.5 22.031 1 97.06 127 LYS B N 1
ATOM 3170 C CA . LYS B 1 127 ? -2.672 9.219 22.062 1 97.06 127 LYS B CA 1
ATOM 3171 C C . LYS B 1 127 ? -1.621 8.516 21.203 1 97.06 127 LYS B C 1
ATOM 3173 O O . LYS B 1 127 ? -0.475 8.359 21.625 1 97.06 127 LYS B O 1
ATOM 3178 N N . LYS B 1 128 ? -2.062 8.109 20.031 1 96.25 128 LYS B N 1
ATOM 3179 C CA . LYS B 1 128 ? -1.192 7.309 19.188 1 96.25 128 LYS B CA 1
ATOM 3180 C C . LYS B 1 128 ? -0.937 8.008 17.844 1 96.25 128 LYS B C 1
ATOM 3182 O O . LYS B 1 128 ? -0.539 7.375 16.875 1 96.25 128 LYS B O 1
ATOM 3187 N N . LEU B 1 129 ? -1.093 9.289 17.781 1 97.5 129 LEU B N 1
ATOM 3188 C CA . LEU B 1 129 ? -0.81 10.023 16.547 1 97.5 129 LEU B CA 1
ATOM 3189 C C . LEU B 1 129 ? 0.686 10.016 16.25 1 97.5 129 LEU B C 1
ATOM 3191 O O . LEU B 1 129 ? 1.503 9.789 17.156 1 97.5 129 LEU B O 1
ATOM 3195 N N . VAL B 1 130 ? 0.958 10.156 15.008 1 98.19 130 VAL B N 1
ATOM 3196 C CA . VAL B 1 130 ? 2.289 10.555 14.562 1 98.19 130 VAL B CA 1
ATOM 3197 C C . VAL B 1 130 ? 2.275 12.031 14.164 1 98.19 130 VAL B C 1
ATOM 3199 O O . VAL B 1 130 ? 1.453 12.453 13.344 1 98.19 130 VAL B O 1
ATOM 3202 N N . VAL B 1 131 ? 3.123 12.805 14.797 1 98.75 131 VAL B N 1
ATOM 3203 C CA . VAL B 1 131 ? 3.211 14.219 14.461 1 98.75 131 VAL B CA 1
ATOM 3204 C C . VAL B 1 131 ? 4.559 14.508 13.797 1 98.75 131 VAL B C 1
ATOM 3206 O O . VAL B 1 131 ? 5.609 14.203 14.359 1 98.75 131 VAL B O 1
ATOM 3209 N N . MET B 1 132 ? 4.539 15.016 12.602 1 98.69 132 MET B N 1
ATOM 3210 C CA . MET B 1 132 ? 5.734 15.414 11.859 1 98.69 132 MET B CA 1
ATOM 3211 C C . MET B 1 132 ? 5.875 16.938 11.836 1 98.69 132 MET B C 1
ATOM 3213 O O . MET B 1 132 ? 5.008 17.625 11.312 1 98.69 132 MET B O 1
ATOM 3217 N N . VAL B 1 133 ? 7.035 17.406 12.336 1 98.88 133 VAL B N 1
ATOM 3218 C CA . VAL B 1 133 ? 7.074 18.844 12.641 1 98.88 133 VAL B CA 1
ATOM 3219 C C . VAL B 1 133 ? 8.156 19.516 11.805 1 98.88 133 VAL B C 1
ATOM 3221 O O . VAL B 1 133 ? 9.305 19.047 11.773 1 98.88 133 VAL B O 1
ATOM 3224 N N . GLY B 1 134 ? 7.77 20.531 11.094 1 98.88 134 GLY B N 1
ATOM 3225 C CA . GLY B 1 134 ? 8.703 21.438 10.438 1 98.88 134 GLY B CA 1
ATOM 3226 C C . GLY B 1 134 ? 8.766 22.812 11.078 1 98.88 134 GLY B C 1
ATOM 3227 O O . GLY B 1 134 ? 7.73 23.375 11.438 1 98.88 134 GLY B O 1
ATOM 3228 N N . GLY B 1 135 ? 9.883 23.406 11.273 1 98.62 135 GLY B N 1
ATOM 3229 C CA . GLY B 1 135 ? 10.133 24.688 11.906 1 98.62 135 GLY B CA 1
ATOM 3230 C C . GLY B 1 135 ? 11.508 24.781 12.547 1 98.62 135 GLY B C 1
ATOM 3231 O O . GLY B 1 135 ? 12.367 23.922 12.312 1 98.62 135 GLY B O 1
ATOM 3232 N N . ILE B 1 136 ? 11.727 25.844 13.312 1 98.25 136 ILE B N 1
ATOM 3233 C CA . ILE B 1 136 ? 13.023 26.016 13.961 1 98.25 136 ILE B CA 1
ATOM 3234 C C . ILE B 1 136 ? 13.18 24.984 15.078 1 98.25 136 ILE B C 1
ATOM 3236 O O . ILE B 1 136 ? 12.242 24.734 15.836 1 98.25 136 ILE B O 1
ATOM 3240 N N . LYS B 1 137 ? 14.359 24.359 15.18 1 98.44 137 LYS B N 1
ATOM 3241 C CA . LYS B 1 137 ? 14.641 23.234 16.062 1 98.44 137 LYS B CA 1
ATOM 3242 C C . LYS B 1 137 ? 14.398 23.625 17.531 1 98.44 137 LYS B C 1
ATOM 3244 O O . LYS B 1 137 ? 13.852 22.828 18.297 1 98.44 137 LYS B O 1
ATOM 3249 N N . GLU B 1 138 ? 14.766 24.781 17.875 1 98.25 138 GLU B N 1
ATOM 3250 C CA . GLU B 1 138 ? 14.602 25.25 19.25 1 98.25 138 GLU B CA 1
ATOM 3251 C C . GLU B 1 138 ? 13.141 25.219 19.672 1 98.25 138 GLU B C 1
ATOM 3253 O O . GLU B 1 138 ? 12.812 24.766 20.766 1 98.25 138 GLU B O 1
ATOM 3258 N N . LYS B 1 139 ? 12.32 25.734 18.828 1 98.44 139 LYS B N 1
ATOM 3259 C CA . LYS B 1 139 ? 10.898 25.781 19.172 1 98.44 139 LYS B CA 1
ATOM 3260 C C . LYS B 1 139 ? 10.281 24.375 19.109 1 98.44 139 LYS B C 1
ATOM 3262 O O . LYS B 1 139 ? 9.367 24.062 19.875 1 98.44 139 LYS B O 1
ATOM 3267 N N . PHE B 1 140 ? 10.797 23.594 18.25 1 98.75 140 PHE B N 1
ATOM 3268 C CA . PHE B 1 140 ? 10.383 22.188 18.25 1 98.75 140 PHE B CA 1
ATOM 3269 C C . PHE B 1 140 ? 10.617 21.562 19.609 1 98.75 140 PHE B C 1
ATOM 3271 O O . PHE B 1 140 ? 9.727 20.906 20.156 1 98.75 140 PHE B O 1
ATOM 3278 N N . ASP B 1 141 ? 11.789 21.703 20.109 1 98.5 141 ASP B N 1
ATOM 3279 C CA . ASP B 1 141 ? 12.141 21.141 21.391 1 98.5 141 ASP B CA 1
ATOM 3280 C C . ASP B 1 141 ? 11.219 21.641 22.5 1 98.5 141 ASP B C 1
ATOM 3282 O O . ASP B 1 141 ? 10.844 20.891 23.406 1 98.5 141 ASP B O 1
ATOM 3286 N N . ASP B 1 142 ? 10.82 22.906 22.375 1 98 142 ASP B N 1
ATOM 3287 C CA . ASP B 1 142 ? 9.953 23.531 23.359 1 98 142 ASP B CA 1
ATOM 3288 C C . ASP B 1 142 ? 8.562 22.906 23.344 1 98 142 ASP B C 1
ATOM 3290 O O . ASP B 1 142 ? 7.934 22.75 24.391 1 98 142 ASP B O 1
ATOM 3294 N N . ILE B 1 143 ? 8.062 22.547 22.172 1 98.19 143 ILE B N 1
ATOM 3295 C CA . ILE B 1 143 ? 6.648 22.203 22.062 1 98.19 143 ILE B CA 1
ATOM 3296 C C . ILE B 1 143 ? 6.488 20.688 22.062 1 98.19 143 ILE B C 1
ATOM 3298 O O . ILE B 1 143 ? 5.375 20.172 22.203 1 98.19 143 ILE B O 1
ATOM 3302 N N . LYS B 1 144 ? 7.539 19.906 21.922 1 98.56 144 LYS B N 1
ATOM 3303 C CA . LYS B 1 144 ? 7.484 18.453 21.797 1 98.56 144 LYS B CA 1
ATOM 3304 C C . LYS B 1 144 ? 6.703 17.844 22.953 1 98.56 144 LYS B C 1
ATOM 3306 O O . LYS B 1 144 ? 5.832 17 22.734 1 98.56 144 LYS B O 1
ATOM 3311 N N . PRO B 1 145 ? 6.93 18.25 24.203 1 97.88 145 PRO B N 1
ATOM 3312 C CA . PRO B 1 145 ? 6.176 17.656 25.312 1 97.88 145 PRO B CA 1
ATOM 3313 C C . PRO B 1 145 ? 4.672 17.906 25.203 1 97.88 145 PRO B C 1
ATOM 3315 O O . PRO B 1 145 ? 3.869 17.094 25.641 1 97.88 145 PRO B O 1
ATOM 3318 N N . ILE B 1 146 ? 4.297 19.031 24.625 1 98.19 146 ILE B N 1
ATOM 3319 C CA . ILE B 1 146 ? 2.891 19.359 24.422 1 98.19 146 ILE B CA 1
ATOM 3320 C C . ILE B 1 146 ? 2.271 18.406 23.406 1 98.19 146 ILE B C 1
ATOM 3322 O O . ILE B 1 146 ? 1.195 17.844 23.656 1 98.19 146 ILE B O 1
ATOM 3326 N N . LEU B 1 147 ? 2.996 18.125 22.312 1 98.38 147 LEU B N 1
ATOM 3327 C CA . LEU B 1 147 ? 2.506 17.266 21.234 1 98.38 147 LEU B CA 1
ATOM 3328 C C . LEU B 1 147 ? 2.441 15.812 21.672 1 98.38 147 LEU B C 1
ATOM 3330 O O . LEU B 1 147 ? 1.602 15.047 21.188 1 98.38 147 LEU B O 1
ATOM 3334 N N . GLU B 1 148 ? 3.254 15.43 22.609 1 98 148 GLU B N 1
ATOM 3335 C CA . GLU B 1 148 ? 3.303 14.062 23.125 1 98 148 GLU B CA 1
ATOM 3336 C C . GLU B 1 148 ? 2.053 13.734 23.922 1 98 148 GLU B C 1
ATOM 3338 O O . GLU B 1 148 ? 1.77 12.562 24.203 1 98 148 GLU B O 1
ATOM 3343 N N . SER B 1 149 ? 1.265 14.742 24.266 1 96.94 149 SER B N 1
ATOM 3344 C CA . SER B 1 149 ? 0.015 14.539 24.984 1 96.94 149 SER B CA 1
ATOM 3345 C C . SER B 1 149 ? -1.03 13.859 24.109 1 96.94 149 SER B C 1
ATOM 3347 O O . SER B 1 149 ? -2.039 13.359 24.609 1 96.94 149 SER B O 1
ATOM 3349 N N . THR B 1 150 ? -0.816 13.852 22.781 1 96.69 150 THR B N 1
ATOM 3350 C CA . THR B 1 150 ? -1.804 13.273 21.875 1 96.69 150 THR B CA 1
ATOM 3351 C C . THR B 1 150 ? -1.144 12.305 20.891 1 96.69 150 THR B C 1
ATOM 3353 O O . THR B 1 150 ? -1.819 11.703 20.062 1 96.69 150 THR B O 1
ATOM 3356 N N . ALA B 1 151 ? 0.176 12.156 21.047 1 98 151 ALA B N 1
ATOM 3357 C CA . ALA B 1 151 ? 0.915 11.422 20.016 1 98 151 ALA B CA 1
ATOM 3358 C C . ALA B 1 151 ? 1.869 10.414 20.656 1 98 151 ALA B C 1
ATOM 3360 O O . ALA B 1 151 ? 2.453 10.672 21.703 1 98 151 ALA B O 1
ATOM 3361 N N . SER B 1 152 ? 2.006 9.281 20 1 97.25 152 SER B N 1
ATOM 3362 C CA . SER B 1 152 ? 3.01 8.305 20.406 1 97.25 152 SER B CA 1
ATOM 3363 C C . SER B 1 152 ? 4.359 8.594 19.75 1 97.25 152 SER B C 1
ATOM 3365 O O . SER B 1 152 ? 5.398 8.148 20.234 1 97.25 152 SER B O 1
ATOM 3367 N N . THR B 1 153 ? 4.336 9.305 18.641 1 98.12 153 THR B N 1
ATOM 3368 C CA . THR B 1 153 ? 5.543 9.672 17.922 1 98.12 153 THR B CA 1
ATOM 3369 C C . THR B 1 153 ? 5.512 11.141 17.516 1 98.12 153 THR B C 1
ATOM 3371 O O . THR B 1 153 ? 4.535 11.602 16.922 1 98.12 153 THR B O 1
ATOM 3374 N N . VAL B 1 154 ? 6.527 11.898 17.875 1 98.69 154 VAL B N 1
ATOM 3375 C CA . VAL B 1 154 ? 6.746 13.281 17.469 1 98.69 154 VAL B CA 1
ATOM 3376 C C . VAL B 1 154 ? 8.141 13.422 16.844 1 98.69 154 VAL B C 1
ATOM 3378 O O . VAL B 1 154 ? 9.148 13.234 17.531 1 98.69 154 VAL B O 1
ATOM 3381 N N . ILE B 1 155 ? 8.172 13.781 15.578 1 98.5 155 ILE B N 1
ATOM 3382 C CA . ILE B 1 155 ? 9.453 13.727 14.883 1 98.5 155 ILE B CA 1
ATOM 3383 C C . ILE B 1 155 ? 9.734 15.07 14.219 1 98.5 155 ILE B C 1
ATOM 3385 O O . ILE B 1 155 ? 8.836 15.695 13.648 1 98.5 155 ILE B O 1
ATOM 3389 N N . TYR B 1 156 ? 11 15.516 14.32 1 98.75 156 TYR B N 1
ATOM 3390 C CA . TYR B 1 156 ? 11.461 16.734 13.672 1 98.75 156 TYR B CA 1
ATOM 3391 C C . TYR B 1 156 ? 11.836 16.484 12.219 1 98.75 156 TYR B C 1
ATOM 3393 O O . TYR B 1 156 ? 12.633 15.586 11.922 1 98.75 156 TYR B O 1
ATOM 3401 N N . MET B 1 157 ? 11.281 17.312 11.25 1 98.56 157 MET B N 1
ATOM 3402 C CA . MET B 1 157 ? 11.469 17.047 9.828 1 98.56 157 MET B CA 1
ATOM 3403 C C . MET B 1 157 ? 12.352 18.109 9.188 1 98.56 157 MET B C 1
ATOM 3405 O O . MET B 1 157 ? 12.742 17.984 8.023 1 98.56 157 MET B O 1
ATOM 3409 N N . GLY B 1 158 ? 12.617 19.188 9.875 1 98.44 158 GLY B N 1
ATOM 3410 C CA . GLY B 1 158 ? 13.414 20.25 9.297 1 98.44 158 GLY B CA 1
ATOM 3411 C C . GLY B 1 158 ? 12.727 21.609 9.352 1 98.44 158 GLY B C 1
ATOM 3412 O O . GLY B 1 158 ? 12.016 21.906 10.312 1 98.44 158 GLY B O 1
ATOM 3413 N N . LYS B 1 159 ? 12.984 22.484 8.398 1 98.44 159 LYS B N 1
ATOM 3414 C CA . LYS B 1 159 ? 12.438 23.828 8.359 1 98.44 159 LYS B CA 1
ATOM 3415 C C . LYS B 1 159 ? 10.93 23.812 8.133 1 98.44 159 LYS B C 1
ATOM 3417 O O . LYS B 1 159 ? 10.359 22.766 7.82 1 98.44 159 LYS B O 1
ATOM 3422 N N . ASN B 1 160 ? 10.32 24.969 8.312 1 98.69 160 ASN B N 1
ATOM 3423 C CA . ASN B 1 160 ? 8.883 25.047 8.078 1 98.69 160 ASN B CA 1
ATOM 3424 C C . ASN B 1 160 ? 8.523 24.562 6.676 1 98.69 160 ASN B C 1
ATOM 3426 O O . ASN B 1 160 ? 9.203 24.891 5.703 1 98.69 160 ASN B O 1
ATOM 3430 N N . GLY B 1 161 ? 7.523 23.844 6.586 1 98.69 161 GLY B N 1
ATOM 3431 C CA . GLY B 1 161 ? 7.117 23.219 5.344 1 98.69 161 GLY B CA 1
ATOM 3432 C C . GLY B 1 161 ? 7.492 21.75 5.277 1 98.69 161 GLY B C 1
ATOM 3433 O O . GLY B 1 161 ? 6.797 20.953 4.645 1 98.69 161 GLY B O 1
ATOM 3434 N N . SER B 1 162 ? 8.539 21.344 5.969 1 98.75 162 SER B N 1
ATOM 3435 C CA . SER B 1 162 ? 9.039 19.969 5.895 1 98.75 162 SER B CA 1
ATOM 3436 C C . SER B 1 162 ? 8.062 18.984 6.523 1 98.75 162 SER B C 1
ATOM 3438 O O . SER B 1 162 ? 7.922 17.859 6.055 1 98.75 162 SER B O 1
ATOM 3440 N N . GLY B 1 163 ? 7.426 19.359 7.605 1 98.88 163 GLY B N 1
ATOM 3441 C CA . GLY B 1 163 ? 6.398 18.516 8.18 1 98.88 163 GLY B CA 1
ATOM 3442 C C . GLY B 1 163 ? 5.258 18.219 7.219 1 98.88 163 GLY B C 1
ATOM 3443 O O . GLY B 1 163 ? 4.801 17.078 7.113 1 98.88 163 GLY B O 1
ATOM 3444 N N . LEU B 1 164 ? 4.871 19.25 6.555 1 98.88 164 LEU B N 1
ATOM 3445 C CA . LEU B 1 164 ? 3.777 19.109 5.594 1 98.88 164 LEU B CA 1
ATOM 3446 C C . LEU B 1 164 ? 4.203 18.266 4.398 1 98.88 164 LEU B C 1
ATOM 3448 O O . LEU B 1 164 ? 3.439 17.422 3.924 1 98.88 164 LEU B O 1
ATOM 3452 N N . TYR B 1 165 ? 5.387 18.5 3.896 1 98.81 165 TYR B N 1
ATOM 3453 C CA . TYR B 1 165 ? 5.848 17.656 2.791 1 98.81 165 TYR B CA 1
ATOM 3454 C C . TYR B 1 165 ? 5.91 16.188 3.205 1 98.81 165 TYR B C 1
ATOM 3456 O O . TYR B 1 165 ? 5.566 15.305 2.42 1 98.81 165 TYR B O 1
ATOM 3464 N N . ALA B 1 166 ? 6.348 15.93 4.441 1 98.81 166 ALA B N 1
ATOM 3465 C CA . ALA B 1 166 ? 6.363 14.555 4.949 1 98.81 166 ALA B CA 1
ATOM 3466 C C . ALA B 1 166 ? 4.953 13.969 4.977 1 98.81 166 ALA B C 1
ATOM 3468 O O . ALA B 1 166 ? 4.746 12.82 4.57 1 98.81 166 ALA B O 1
ATOM 3469 N N . LYS B 1 167 ? 4.004 14.734 5.465 1 98.69 167 LYS B N 1
ATOM 3470 C CA . LYS B 1 167 ? 2.602 14.328 5.477 1 98.69 167 LYS B CA 1
ATOM 3471 C C . LYS B 1 167 ? 2.104 14.031 4.062 1 98.69 167 LYS B C 1
ATOM 3473 O O . LYS B 1 167 ? 1.382 13.055 3.846 1 98.69 167 LYS B O 1
ATOM 3478 N N . LEU B 1 168 ? 2.484 14.875 3.152 1 98.75 168 LEU B N 1
ATOM 3479 C CA . LEU B 1 168 ? 2.02 14.719 1.777 1 98.75 168 LEU B CA 1
ATOM 3480 C C . LEU B 1 168 ? 2.637 13.492 1.126 1 98.75 168 LEU B C 1
ATOM 3482 O O . LEU B 1 168 ? 2.008 12.844 0.284 1 98.75 168 LEU B O 1
ATOM 3486 N N . VAL B 1 169 ? 3.895 13.156 1.492 1 98.81 169 VAL B N 1
ATOM 3487 C CA . VAL B 1 169 ? 4.496 11.906 1.041 1 98.81 169 VAL B CA 1
ATOM 3488 C C . VAL B 1 169 ? 3.625 10.727 1.47 1 98.81 169 VAL B C 1
ATOM 3490 O O . VAL B 1 169 ? 3.297 9.859 0.655 1 98.81 169 VAL B O 1
ATOM 3493 N N . ASN B 1 170 ? 3.229 10.68 2.723 1 98.69 170 ASN B N 1
ATOM 3494 C CA . ASN B 1 170 ? 2.346 9.633 3.23 1 98.69 170 ASN B CA 1
ATOM 3495 C C . ASN B 1 170 ? 1.015 9.617 2.486 1 98.69 170 ASN B C 1
ATOM 3497 O O . ASN B 1 170 ? 0.556 8.555 2.053 1 98.69 170 ASN B O 1
ATOM 3501 N N . ASN B 1 171 ? 0.428 10.773 2.318 1 98.69 171 ASN B N 1
ATOM 3502 C CA . ASN B 1 171 ? -0.93 10.828 1.791 1 98.69 171 ASN B CA 1
ATOM 3503 C C . ASN B 1 171 ? -0.958 10.57 0.287 1 98.69 171 ASN B C 1
ATOM 3505 O O . ASN B 1 171 ? -1.964 10.102 -0.249 1 98.69 171 ASN B O 1
ATOM 3509 N N . LEU B 1 172 ? 0.127 10.977 -0.391 1 98.81 172 LEU B N 1
ATOM 3510 C CA . LEU B 1 172 ? 0.255 10.586 -1.791 1 98.81 172 LEU B CA 1
ATOM 3511 C C . LEU B 1 172 ? 0.175 9.07 -1.944 1 98.81 172 LEU B C 1
ATOM 3513 O O . LEU B 1 172 ? -0.649 8.562 -2.707 1 98.81 172 LEU B O 1
ATOM 3517 N N . LEU B 1 173 ? 0.977 8.359 -1.189 1 98.88 173 LEU B N 1
ATOM 3518 C CA . LEU B 1 173 ? 0.991 6.902 -1.233 1 98.88 173 LEU B CA 1
ATOM 3519 C C . LEU B 1 173 ? -0.346 6.332 -0.774 1 98.88 173 LEU B C 1
ATOM 3521 O O . LEU B 1 173 ? -0.905 5.449 -1.427 1 98.88 173 LEU B O 1
ATOM 3525 N N . LEU B 1 174 ? -0.87 6.848 0.323 1 98.75 174 LEU B N 1
ATOM 3526 C CA . LEU B 1 174 ? -2.098 6.352 0.934 1 98.75 174 LEU B CA 1
ATOM 3527 C C . LEU B 1 174 ? -3.279 6.504 -0.018 1 98.75 174 LEU B C 1
ATOM 3529 O O . LEU B 1 174 ? -4.09 5.586 -0.159 1 98.75 174 LEU B O 1
ATOM 3533 N N . GLY B 1 175 ? -3.391 7.672 -0.62 1 98.81 175 GLY B N 1
ATOM 3534 C CA . GLY B 1 175 ? -4.484 7.918 -1.546 1 98.81 175 GLY B CA 1
ATOM 3535 C C . GLY B 1 175 ? -4.504 6.957 -2.719 1 98.81 175 GLY B C 1
ATOM 3536 O O . GLY B 1 175 ? -5.543 6.379 -3.041 1 98.81 175 GLY B O 1
ATOM 3537 N N . ALA B 1 176 ? -3.318 6.793 -3.373 1 98.88 176 ALA B N 1
ATOM 3538 C CA . ALA B 1 176 ? -3.207 5.859 -4.488 1 98.88 176 ALA B CA 1
ATOM 3539 C C . ALA B 1 176 ? -3.438 4.422 -4.027 1 98.88 176 ALA B C 1
ATOM 3541 O O . ALA B 1 176 ? -4.102 3.643 -4.715 1 98.88 176 ALA B O 1
ATOM 3542 N N . TYR B 1 177 ? -2.938 4.113 -2.867 1 98.88 177 TYR B N 1
ATOM 3543 C CA . TYR B 1 177 ? -2.988 2.781 -2.277 1 98.88 177 TYR B CA 1
ATOM 3544 C C . TYR B 1 177 ? -4.43 2.352 -2.029 1 98.88 177 TYR B C 1
ATOM 3546 O O . TYR B 1 177 ? -4.82 1.233 -2.375 1 98.88 177 TYR B O 1
ATOM 3554 N N . VAL B 1 178 ? -5.258 3.18 -1.513 1 98.88 178 VAL B N 1
ATOM 3555 C CA . VAL B 1 178 ? -6.621 2.82 -1.143 1 98.88 178 VAL B CA 1
ATOM 3556 C C . VAL B 1 178 ? -7.465 2.629 -2.4 1 98.88 178 VAL B C 1
ATOM 3558 O O . VAL B 1 178 ? -8.32 1.743 -2.453 1 98.88 178 VAL B O 1
ATOM 3561 N N . VAL B 1 179 ? -7.234 3.453 -3.414 1 98.94 179 VAL B N 1
ATOM 3562 C CA . VAL B 1 179 ? -7.926 3.219 -4.68 1 98.94 179 VAL B CA 1
ATOM 3563 C C . VAL B 1 179 ? -7.543 1.85 -5.23 1 98.94 179 VAL B C 1
ATOM 3565 O O . VAL B 1 179 ? -8.406 1.094 -5.691 1 98.94 179 VAL B O 1
ATOM 3568 N N . ALA B 1 180 ? -6.25 1.516 -5.148 1 98.94 180 ALA B N 1
ATOM 3569 C CA . ALA B 1 180 ? -5.766 0.229 -5.645 1 98.94 180 ALA B CA 1
ATOM 3570 C C . ALA B 1 180 ? -6.348 -0.925 -4.836 1 98.94 180 ALA B C 1
ATOM 3572 O O . ALA B 1 180 ? -6.609 -2.002 -5.379 1 98.94 180 ALA B O 1
ATOM 3573 N N . ILE B 1 181 ? -6.523 -0.74 -3.514 1 98.88 181 ILE B N 1
ATOM 3574 C CA . ILE B 1 181 ? -7.176 -1.745 -2.682 1 98.88 181 ILE B CA 1
ATOM 3575 C C . ILE B 1 181 ? -8.586 -2.016 -3.205 1 98.88 181 ILE B C 1
ATOM 3577 O O . ILE B 1 181 ? -8.984 -3.172 -3.371 1 98.88 181 ILE B O 1
ATOM 3581 N N . GLY B 1 182 ? -9.344 -0.902 -3.422 1 98.75 182 GLY B N 1
ATOM 3582 C CA . GLY B 1 182 ? -10.68 -1.062 -3.975 1 98.75 182 GLY B CA 1
ATOM 3583 C C . GLY B 1 182 ? -10.688 -1.797 -5.301 1 98.75 182 GLY B C 1
ATOM 3584 O O . GLY B 1 182 ? -11.531 -2.666 -5.527 1 98.75 182 GLY B O 1
ATOM 3585 N N . GLU B 1 183 ? -9.75 -1.436 -6.18 1 98.69 183 GLU B N 1
ATOM 3586 C CA . GLU B 1 183 ? -9.617 -2.074 -7.484 1 98.69 183 GLU B CA 1
ATOM 3587 C C . GLU B 1 183 ? -9.32 -3.564 -7.34 1 98.69 183 GLU B C 1
ATOM 3589 O O . GLU B 1 183 ? -9.953 -4.395 -7.996 1 98.69 183 GLU B O 1
ATOM 3594 N N . ALA B 1 184 ? -8.367 -3.93 -6.48 1 98.88 184 ALA B N 1
ATOM 3595 C CA . ALA B 1 184 ? -7.969 -5.316 -6.254 1 98.88 184 ALA B CA 1
ATOM 3596 C C . ALA B 1 184 ? -9.125 -6.129 -5.668 1 98.88 184 ALA B C 1
ATOM 3598 O O . ALA B 1 184 ? -9.359 -7.266 -6.078 1 98.88 184 ALA B O 1
ATOM 3599 N N . PHE B 1 185 ? -9.82 -5.527 -4.68 1 98.81 185 PHE B N 1
ATOM 3600 C CA . PHE B 1 185 ? -10.969 -6.191 -4.059 1 98.81 185 PHE B CA 1
ATOM 3601 C C . PHE B 1 185 ? -12.047 -6.492 -5.094 1 98.81 185 PHE B C 1
ATOM 3603 O O . PHE B 1 185 ? -12.523 -7.621 -5.188 1 98.81 185 PHE B O 1
ATOM 3610 N N . ASN B 1 186 ? -12.359 -5.473 -5.879 1 98.56 186 ASN B N 1
ATOM 3611 C CA . ASN B 1 186 ? -13.383 -5.652 -6.91 1 98.56 186 ASN B CA 1
ATOM 3612 C C . ASN B 1 186 ? -12.969 -6.707 -7.93 1 98.56 186 ASN B C 1
ATOM 3614 O O . ASN B 1 186 ? -13.789 -7.508 -8.367 1 98.56 186 ASN B O 1
ATOM 3618 N N . PHE B 1 187 ? -11.742 -6.684 -8.328 1 98.44 187 PHE B N 1
ATOM 3619 C CA . PHE B 1 187 ? -11.203 -7.648 -9.281 1 98.44 187 PHE B CA 1
ATOM 3620 C C . PHE B 1 187 ? -11.391 -9.07 -8.773 1 98.44 187 PHE B C 1
ATOM 3622 O O . PHE B 1 187 ? -11.922 -9.922 -9.484 1 98.44 187 PHE B O 1
ATOM 3629 N N . GLY B 1 188 ? -10.938 -9.305 -7.516 1 98.25 188 GLY B N 1
ATOM 3630 C CA . GLY B 1 188 ? -11.031 -10.633 -6.934 1 98.25 188 GLY B CA 1
ATOM 3631 C C . GLY B 1 188 ? -12.461 -11.141 -6.816 1 98.25 188 GLY B C 1
ATOM 3632 O O . GLY B 1 188 ? -12.758 -12.266 -7.215 1 98.25 188 GLY B O 1
ATOM 3633 N N . VAL B 1 189 ? -13.328 -10.25 -6.332 1 97.69 189 VAL B N 1
ATOM 3634 C CA . VAL B 1 189 ? -14.719 -10.633 -6.109 1 97.69 189 VAL B CA 1
ATOM 3635 C C . VAL B 1 189 ? -15.398 -10.906 -7.453 1 97.69 189 VAL B C 1
ATOM 3637 O O . VAL B 1 189 ? -16.078 -11.922 -7.617 1 97.69 189 VAL B O 1
ATOM 3640 N N . THR B 1 190 ? -15.18 -10.023 -8.422 1 96.81 190 THR B N 1
ATOM 3641 C CA . THR B 1 190 ? -15.828 -10.164 -9.727 1 96.81 190 THR B CA 1
ATOM 3642 C C . THR B 1 190 ? -15.281 -11.383 -10.469 1 96.81 190 THR B C 1
ATOM 3644 O O . THR B 1 190 ? -15.992 -12 -11.266 1 96.81 190 THR B O 1
ATOM 3647 N N . ALA B 1 191 ? -14.055 -11.75 -10.18 1 95.69 191 ALA B N 1
ATOM 3648 C CA . ALA B 1 191 ? -13.422 -12.898 -10.82 1 95.69 191 ALA B CA 1
ATOM 3649 C C . ALA B 1 191 ? -13.969 -14.211 -10.25 1 95.69 191 ALA B C 1
ATOM 3651 O O . ALA B 1 191 ? -13.727 -15.281 -10.805 1 95.69 191 ALA B O 1
ATOM 3652 N N . GLY B 1 192 ? -14.656 -14.141 -9.094 1 95.94 192 GLY B N 1
ATOM 3653 C CA . GLY B 1 192 ? -15.344 -15.328 -8.602 1 95.94 192 GLY B CA 1
ATOM 3654 C C . GLY B 1 192 ? -14.875 -15.75 -7.219 1 95.94 192 GLY B C 1
ATOM 3655 O O . GLY B 1 192 ? -15.383 -16.7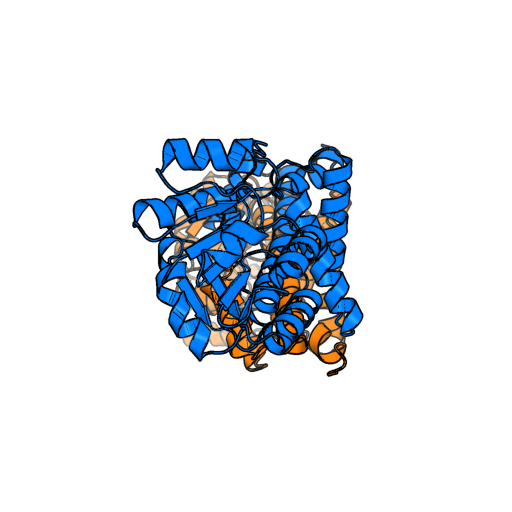19 -6.656 1 95.94 192 GLY B O 1
ATOM 3656 N N . LEU B 1 193 ? -13.961 -15.055 -6.629 1 98.12 193 LEU B N 1
ATOM 3657 C CA . LEU B 1 193 ? -13.555 -15.344 -5.258 1 98.12 193 LEU B CA 1
ATOM 3658 C C . LEU B 1 193 ? -14.594 -14.836 -4.262 1 98.12 193 LEU B C 1
ATOM 3660 O O . LEU B 1 193 ? -15.273 -13.844 -4.523 1 98.12 193 LEU B O 1
ATOM 3664 N N . GLU B 1 194 ? -14.68 -15.562 -3.127 1 98.12 194 GLU B N 1
ATOM 3665 C CA . GLU B 1 194 ? -15.516 -15.055 -2.043 1 98.12 194 GLU B CA 1
ATOM 3666 C C . GLU B 1 194 ? -14.922 -13.797 -1.427 1 98.12 194 GLU B C 1
ATOM 3668 O O . GLU B 1 194 ? -13.695 -13.664 -1.328 1 98.12 194 GLU B O 1
ATOM 3673 N N . LYS B 1 195 ? -15.844 -12.914 -0.966 1 98.31 195 LYS B N 1
ATOM 3674 C CA . LYS B 1 195 ? -15.398 -11.664 -0.35 1 98.31 195 LYS B CA 1
ATOM 3675 C C . LYS B 1 195 ? -14.414 -11.938 0.785 1 98.31 195 LYS B C 1
ATOM 3677 O O . LYS B 1 195 ? -13.406 -11.234 0.917 1 98.31 195 LYS B O 1
ATOM 3682 N N . GLN B 1 196 ? -14.68 -12.953 1.551 1 98.25 196 GLN B N 1
ATOM 3683 C CA . GLN B 1 196 ? -13.859 -13.273 2.711 1 98.25 196 GLN B CA 1
ATOM 3684 C C . GLN B 1 196 ? -12.484 -13.773 2.287 1 98.25 196 GLN B C 1
ATOM 3686 O O . GLN B 1 196 ? -11.484 -13.523 2.971 1 98.25 196 GLN B O 1
ATOM 3691 N N . GLN B 1 197 ? -12.383 -14.43 1.181 1 98.19 197 GLN B N 1
ATOM 3692 C CA . GLN B 1 197 ? -11.102 -14.883 0.654 1 98.19 197 GLN B CA 1
ATOM 3693 C C . GLN B 1 197 ? -10.242 -13.703 0.203 1 98.19 197 GLN B C 1
ATOM 3695 O O . GLN B 1 197 ? -9.039 -13.656 0.477 1 98.19 197 GLN B O 1
ATOM 3700 N N . VAL B 1 198 ? -10.906 -12.789 -0.475 1 98.75 198 VAL B N 1
ATOM 3701 C CA . VAL B 1 198 ? -10.188 -11.609 -0.939 1 98.75 198 VAL B CA 1
ATOM 3702 C C . VAL B 1 198 ? -9.695 -10.797 0.258 1 98.75 198 VAL B C 1
ATOM 3704 O O . VAL B 1 198 ? -8.562 -10.305 0.263 1 98.75 198 VAL B O 1
ATOM 3707 N N . GLU B 1 199 ? -10.57 -10.672 1.276 1 98.75 199 GLU B N 1
ATOM 3708 C CA . GLU B 1 199 ? -10.188 -10 2.516 1 98.75 199 GLU B CA 1
ATOM 3709 C C . GLU B 1 199 ? -8.953 -10.648 3.135 1 98.75 199 GLU B C 1
ATOM 3711 O O . GLU B 1 199 ? -8.016 -9.953 3.539 1 98.75 199 GLU B O 1
ATOM 3716 N N . GLU B 1 200 ? -8.953 -11.922 3.188 1 98.44 200 GLU B N 1
ATOM 3717 C CA . GLU B 1 200 ? -7.828 -12.656 3.773 1 98.44 200 GLU B CA 1
ATOM 3718 C C . GLU B 1 200 ? -6.543 -12.414 2.988 1 98.44 200 GLU B C 1
ATOM 3720 O O . GLU B 1 200 ? -5.48 -12.195 3.578 1 98.44 200 GLU B O 1
ATOM 3725 N N . VAL B 1 201 ? -6.625 -12.43 1.699 1 98.56 201 VAL B N 1
ATOM 3726 C CA . VAL B 1 201 ? -5.461 -12.195 0.849 1 98.56 201 VAL B CA 1
ATOM 3727 C C . VAL B 1 201 ? -4.891 -10.805 1.117 1 98.56 201 VAL B C 1
ATOM 3729 O O . VAL B 1 201 ? -3.697 -10.656 1.386 1 98.56 201 VAL B O 1
ATOM 3732 N N . LEU B 1 202 ? -5.734 -9.812 1.139 1 98.81 202 LEU B N 1
ATOM 3733 C CA . LEU B 1 202 ? -5.301 -8.422 1.181 1 98.81 202 LEU B CA 1
ATOM 3734 C C . LEU B 1 202 ? -4.82 -8.039 2.578 1 98.81 202 LEU B C 1
ATOM 3736 O O . LEU B 1 202 ? -3.916 -7.215 2.727 1 98.81 202 LEU B O 1
ATOM 3740 N N . THR B 1 203 ? -5.379 -8.672 3.662 1 98.5 203 THR B N 1
ATOM 3741 C CA . THR B 1 203 ? -5.094 -8.234 5.023 1 98.5 203 THR B CA 1
ATOM 3742 C C . THR B 1 203 ? -4.004 -9.102 5.652 1 98.5 203 THR B C 1
ATOM 3744 O O . THR B 1 203 ? -3.246 -8.633 6.504 1 98.5 203 THR B O 1
ATOM 3747 N N . LYS B 1 204 ? -3.877 -10.367 5.199 1 97.69 204 LYS B N 1
ATOM 3748 C CA . LYS B 1 204 ? -3.016 -11.281 5.941 1 97.69 204 LYS B CA 1
ATOM 3749 C C . LYS B 1 204 ? -1.887 -11.812 5.059 1 97.69 204 LYS B C 1
ATOM 3751 O O . LYS B 1 204 ? -0.758 -11.984 5.523 1 97.69 204 LYS B O 1
ATOM 3756 N N . LEU B 1 205 ? -2.17 -12.031 3.846 1 97.31 205 LEU B N 1
ATOM 3757 C CA . LEU B 1 205 ? -1.235 -12.805 3.041 1 97.31 205 LEU B CA 1
ATOM 3758 C C . LEU B 1 205 ? -0.403 -11.898 2.143 1 97.31 205 LEU B C 1
ATOM 3760 O O . LEU B 1 205 ? 0.74 -12.227 1.812 1 97.31 205 LEU B O 1
ATOM 3764 N N . SER B 1 206 ? -0.933 -10.758 1.755 1 97.56 206 SER B N 1
ATOM 3765 C CA . SER B 1 206 ? -0.357 -9.875 0.742 1 97.56 206 SER B CA 1
ATOM 3766 C C . SER B 1 206 ? 0.974 -9.297 1.207 1 97.56 206 SER B C 1
ATOM 3768 O O . SER B 1 206 ? 1.126 -8.938 2.377 1 97.56 206 SER B O 1
ATOM 3770 N N . SER B 1 207 ? 1.882 -9.18 0.255 1 95.56 207 SER B N 1
ATOM 3771 C CA . SER B 1 207 ? 3.139 -8.492 0.52 1 95.56 207 SER B CA 1
ATOM 3772 C C . SER B 1 207 ? 2.926 -6.984 0.625 1 95.56 207 SER B C 1
ATOM 3774 O O . SER B 1 207 ? 3.803 -6.262 1.104 1 95.56 207 SER B O 1
ATOM 3776 N N . ALA B 1 208 ? 1.803 -6.508 0.2 1 97.62 208 ALA B N 1
ATOM 3777 C CA . ALA B 1 208 ? 1.475 -5.082 0.217 1 97.62 208 ALA B CA 1
ATOM 3778 C C . ALA B 1 208 ? 0.489 -4.762 1.335 1 97.62 208 ALA B C 1
ATOM 3780 O O . ALA B 1 208 ? -0.098 -3.676 1.36 1 97.62 208 ALA B O 1
ATOM 3781 N N . ARG B 1 209 ? 0.252 -5.723 2.248 1 97.94 209 ARG B N 1
ATOM 3782 C CA . ARG B 1 209 ? -0.659 -5.484 3.363 1 97.94 209 ARG B CA 1
ATOM 3783 C C . ARG B 1 209 ? -0.168 -4.336 4.238 1 97.94 209 ARG B C 1
ATOM 3785 O O . ARG B 1 209 ? 1.029 -4.047 4.277 1 97.94 209 ARG B O 1
ATOM 3792 N N . SER B 1 210 ? -1.052 -3.674 4.914 1 97.81 210 SER B N 1
ATOM 3793 C CA . SER B 1 210 ? -0.754 -2.506 5.738 1 97.81 210 SER B CA 1
ATOM 3794 C C . SER B 1 210 ? -1.774 -2.346 6.859 1 97.81 210 SER B C 1
ATOM 3796 O O . SER B 1 210 ? -2.803 -3.025 6.871 1 97.81 210 SER B O 1
ATOM 3798 N N . PRO B 1 211 ? -1.468 -1.443 7.836 1 95.25 211 PRO B N 1
ATOM 3799 C CA . PRO B 1 211 ? -2.512 -1.078 8.797 1 95.25 211 PRO B CA 1
ATOM 3800 C C . PRO B 1 211 ? -3.793 -0.597 8.125 1 95.25 211 PRO B C 1
ATOM 3802 O O . PRO B 1 211 ? -4.891 -0.843 8.633 1 95.25 211 PRO B O 1
ATOM 3805 N N . THR B 1 212 ? -3.619 -0.01 6.992 1 97.19 212 THR B N 1
ATOM 3806 C CA . THR B 1 212 ? -4.777 0.504 6.266 1 97.19 212 THR B CA 1
ATOM 3807 C C . THR B 1 212 ? -5.625 -0.642 5.719 1 97.19 212 THR B C 1
ATOM 3809 O O . THR B 1 212 ? -6.855 -0.576 5.742 1 97.19 212 THR B O 1
ATOM 3812 N N . THR B 1 213 ? -5.008 -1.721 5.203 1 98.44 213 THR B N 1
ATOM 3813 C CA . THR B 1 213 ? -5.812 -2.848 4.742 1 98.44 213 THR B CA 1
ATOM 3814 C C . THR B 1 213 ? -6.57 -3.484 5.902 1 98.44 213 THR B C 1
ATOM 3816 O O . THR B 1 213 ? -7.711 -3.918 5.746 1 98.44 213 THR B O 1
ATOM 3819 N N . ASP B 1 214 ? -5.984 -3.523 7.086 1 96.75 214 ASP B N 1
ATOM 3820 C CA . ASP B 1 214 ? -6.641 -4.078 8.266 1 96.75 214 ASP B CA 1
ATOM 3821 C C . ASP B 1 214 ? -7.902 -3.291 8.617 1 96.75 214 ASP B C 1
ATOM 3823 O O . ASP B 1 214 ? -8.898 -3.869 9.062 1 96.75 214 ASP B O 1
ATOM 3827 N N . LEU B 1 215 ? -7.859 -2.016 8.359 1 95.31 215 LEU B N 1
ATOM 3828 C CA . LEU B 1 215 ? -8.945 -1.132 8.773 1 95.31 215 LEU B CA 1
ATOM 3829 C C . LEU B 1 215 ? -9.992 -1.015 7.676 1 95.31 215 LEU B C 1
ATOM 3831 O O . LEU B 1 215 ? -11.188 -0.918 7.961 1 95.31 215 LEU B O 1
ATOM 3835 N N . LYS B 1 216 ? -9.531 -1.021 6.445 1 97.75 216 LYS B N 1
ATOM 3836 C CA . LYS B 1 216 ? -10.422 -0.57 5.375 1 97.75 216 LYS B CA 1
ATOM 3837 C C . LYS B 1 216 ? -11.016 -1.754 4.621 1 97.75 216 LYS B C 1
ATOM 3839 O O . LYS B 1 216 ? -12.148 -1.683 4.145 1 97.75 216 LYS B O 1
ATOM 3844 N N . VAL B 1 217 ? -10.328 -2.865 4.457 1 98.75 217 VAL B N 1
ATOM 3845 C CA . VAL B 1 217 ? -10.812 -3.965 3.629 1 98.75 217 VAL B CA 1
ATOM 3846 C C . VAL B 1 217 ? -12.078 -4.559 4.25 1 98.75 217 VAL B C 1
ATOM 3848 O O . VAL B 1 217 ? -13.047 -4.844 3.547 1 98.75 217 VAL B O 1
ATOM 3851 N N . PRO B 1 218 ? -12.141 -4.781 5.605 1 98.44 218 PRO B N 1
ATOM 3852 C CA . PRO B 1 218 ? -13.398 -5.25 6.195 1 98.44 218 PRO B CA 1
ATOM 3853 C C . PRO B 1 218 ? -14.578 -4.336 5.871 1 98.44 218 PRO B C 1
ATOM 3855 O O . PRO B 1 218 ? -15.711 -4.809 5.738 1 98.44 218 PRO B O 1
ATOM 3858 N N . LYS B 1 219 ? -14.336 -3.033 5.73 1 98 219 LYS B N 1
ATOM 3859 C CA . LYS B 1 219 ? -15.391 -2.088 5.371 1 98 219 LYS B CA 1
ATOM 3860 C C . LYS B 1 219 ? -15.883 -2.336 3.947 1 98 219 LYS B C 1
ATOM 3862 O O . LYS B 1 219 ? -17.062 -2.131 3.65 1 98 219 LYS B O 1
ATOM 3867 N N . LEU B 1 220 ? -15.023 -2.727 3.047 1 98.5 220 LEU B N 1
ATOM 3868 C CA . LEU B 1 220 ? -15.43 -3.084 1.694 1 98.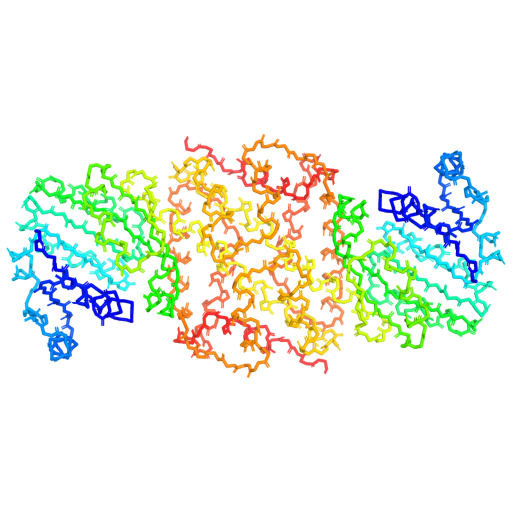5 220 LEU B CA 1
ATOM 3869 C C . LEU B 1 220 ? -16.328 -4.324 1.708 1 98.5 220 LEU B C 1
ATOM 3871 O O . LEU B 1 220 ? -17.328 -4.383 0.99 1 98.5 220 LEU B O 1
ATOM 3875 N N . VAL B 1 221 ? -15.945 -5.312 2.568 1 98.5 221 VAL B N 1
ATOM 3876 C CA . VAL B 1 221 ? -16.688 -6.566 2.678 1 98.5 221 VAL B CA 1
ATOM 3877 C C . VAL B 1 221 ? -18.109 -6.281 3.133 1 98.5 221 VAL B C 1
ATOM 3879 O O . VAL B 1 221 ? -19.078 -6.812 2.561 1 98.5 221 VAL B O 1
ATOM 3882 N N . SER B 1 222 ? -18.266 -5.383 4.133 1 98.06 222 SER B N 1
ATOM 3883 C CA . SER B 1 222 ? -19.562 -5.125 4.754 1 98.06 222 SER B CA 1
ATOM 3884 C C . SER B 1 222 ? -20.281 -3.957 4.082 1 98.06 222 SER B C 1
ATOM 3886 O O . SER B 1 222 ? -21.453 -3.719 4.328 1 98.06 222 SER B O 1
ATOM 3888 N N . GLN B 1 223 ? -19.562 -3.209 3.262 1 96.5 223 GLN B N 1
ATOM 3889 C CA . GLN B 1 223 ? -20.062 -1.98 2.65 1 96.5 223 GLN B CA 1
ATOM 3890 C C . GLN B 1 223 ? -20.516 -0.985 3.711 1 96.5 223 GLN B C 1
ATOM 3892 O O . GLN B 1 223 ? -21.594 -0.399 3.594 1 96.5 223 GLN B O 1
ATOM 3897 N N . ASP B 1 224 ? -19.797 -0.935 4.797 1 97.31 224 ASP B N 1
ATOM 3898 C CA . ASP B 1 224 ? -19.953 0.062 5.852 1 97.31 224 ASP B CA 1
ATOM 3899 C C . ASP B 1 224 ? -18.891 1.152 5.75 1 97.31 224 ASP B C 1
ATOM 3901 O O . ASP B 1 224 ? -17.766 0.969 6.211 1 97.31 224 ASP B O 1
ATOM 3905 N N . TYR B 1 225 ? -19.344 2.293 5.309 1 97.5 225 TYR B N 1
ATOM 3906 C CA . TYR B 1 225 ? -18.375 3.363 5.047 1 97.5 225 TYR B CA 1
ATOM 3907 C C . TYR B 1 225 ? -18.469 4.449 6.113 1 97.5 225 TYR B C 1
ATOM 3909 O O . TYR B 1 225 ? -18.328 5.637 5.809 1 97.5 225 TYR B O 1
ATOM 3917 N N . SER B 1 226 ? -18.812 4.023 7.359 1 96.62 226 SER B N 1
ATOM 3918 C CA . SER B 1 226 ? -18.734 4.988 8.453 1 96.62 226 SER B CA 1
ATOM 3919 C C . SER B 1 226 ? -17.375 5.688 8.477 1 96.62 226 SER B C 1
ATOM 3921 O O . SER B 1 226 ? -16.344 5.047 8.281 1 96.62 226 SER B O 1
ATOM 3923 N N . THR B 1 227 ? -17.344 6.902 8.789 1 95.31 227 THR B N 1
ATOM 3924 C CA . THR B 1 227 ? -16.219 7.762 8.469 1 95.31 227 THR B CA 1
ATOM 3925 C C . THR B 1 227 ? -15.156 7.691 9.562 1 95.31 227 THR B C 1
ATOM 3927 O O . THR B 1 227 ? -15.453 7.91 10.742 1 95.31 227 THR B O 1
ATOM 3930 N N . GLN B 1 228 ? -13.984 7.422 9.148 1 91.81 228 GLN B N 1
ATOM 3931 C CA . GLN B 1 228 ? -12.789 7.609 9.961 1 91.81 228 GLN B CA 1
ATOM 3932 C C . GLN B 1 228 ? -11.883 8.688 9.367 1 91.81 228 GLN B C 1
ATOM 3934 O O . GLN B 1 228 ? -11.172 9.375 10.094 1 91.81 228 GLN B O 1
ATOM 3939 N N . PHE B 1 229 ? -11.914 8.773 8.117 1 93.94 229 PHE B N 1
ATOM 3940 C CA . PHE B 1 229 ? -11.289 9.805 7.293 1 93.94 229 PHE B CA 1
ATOM 3941 C C . PHE B 1 229 ? -12.109 10.062 6.031 1 93.94 229 PHE B C 1
ATOM 3943 O O . PHE B 1 229 ? -12.203 9.195 5.16 1 93.94 229 PHE B O 1
ATOM 3950 N N . ALA B 1 230 ? -12.633 11.234 5.906 1 96.5 230 ALA B N 1
ATOM 3951 C CA . ALA B 1 230 ? -13.648 11.508 4.895 1 96.5 230 ALA B CA 1
ATOM 3952 C C . ALA B 1 230 ? -13.031 11.562 3.498 1 96.5 230 ALA B C 1
ATOM 3954 O O . ALA B 1 230 ? -11.906 12.031 3.332 1 96.5 230 ALA B O 1
ATOM 3955 N N . THR B 1 231 ? -13.82 11.188 2.461 1 98.56 231 THR B N 1
ATOM 3956 C CA . THR B 1 231 ? -13.414 11.219 1.061 1 98.56 231 THR B CA 1
ATOM 3957 C C . THR B 1 231 ? -12.984 12.633 0.657 1 98.56 231 THR B C 1
ATOM 3959 O O . THR B 1 231 ? -11.969 12.805 -0.014 1 98.56 231 THR B O 1
ATOM 3962 N N . LYS B 1 232 ? -13.68 13.648 1.131 1 97.94 232 LYS B N 1
ATOM 3963 C CA . LYS B 1 232 ? -13.375 15.023 0.764 1 97.94 232 LYS B CA 1
ATOM 3964 C C . LYS B 1 232 ? -12.008 15.453 1.294 1 97.94 232 LYS B C 1
ATOM 3966 O O . LYS B 1 232 ? -11.328 16.281 0.681 1 97.94 232 LYS B O 1
ATOM 3971 N N . HIS B 1 233 ? -11.594 14.922 2.416 1 96.94 233 HIS B N 1
ATOM 3972 C CA . HIS B 1 233 ? -10.297 15.273 2.98 1 96.94 233 HIS B CA 1
ATOM 3973 C C . HIS B 1 233 ? -9.156 14.664 2.17 1 96.94 233 HIS B C 1
ATOM 3975 O O . HIS B 1 233 ? -8.141 15.312 1.939 1 96.94 233 HIS B O 1
ATOM 3981 N N . MET B 1 234 ? -9.328 13.391 1.747 1 98.19 234 MET B N 1
ATOM 3982 C CA . MET B 1 234 ? -8.32 12.773 0.883 1 98.19 234 MET B CA 1
ATOM 3983 C C . MET B 1 234 ? -8.234 13.508 -0.452 1 98.19 234 MET B C 1
ATOM 3985 O O . MET B 1 234 ? -7.141 13.781 -0.944 1 98.19 234 MET B O 1
ATOM 3989 N N . ARG B 1 235 ? -9.445 13.828 -0.976 1 98.56 235 ARG B N 1
ATOM 3990 C CA . ARG B 1 235 ? -9.484 14.609 -2.207 1 98.56 235 ARG B CA 1
ATOM 3991 C C . ARG B 1 235 ? -8.719 15.922 -2.047 1 98.56 235 ARG B C 1
ATOM 3993 O O . ARG B 1 235 ? -7.891 16.266 -2.889 1 98.56 235 ARG B O 1
ATOM 4000 N N . LYS B 1 236 ? -8.922 16.609 -1.006 1 98.06 236 LYS B N 1
ATOM 4001 C CA . LYS B 1 236 ? -8.25 17.875 -0.73 1 98.06 236 LYS B CA 1
ATOM 4002 C C . LYS B 1 236 ? -6.734 17.688 -0.649 1 98.06 236 LYS B C 1
ATOM 4004 O O . LYS B 1 236 ? -5.973 18.469 -1.219 1 98.06 236 LYS B O 1
ATOM 4009 N N . ASP B 1 237 ? -6.297 16.672 0.089 1 98.31 237 ASP B N 1
ATOM 4010 C CA . ASP B 1 237 ? -4.871 16.422 0.268 1 98.31 237 ASP B CA 1
ATOM 4011 C C . ASP B 1 237 ? -4.199 16.094 -1.063 1 98.31 237 ASP B C 1
ATOM 4013 O O . ASP B 1 237 ? -3.078 16.547 -1.326 1 98.31 237 ASP B O 1
ATOM 4017 N N . LEU B 1 238 ? -4.879 15.328 -1.888 1 98.88 238 LEU B N 1
ATOM 4018 C CA . LEU B 1 238 ? -4.328 15.008 -3.199 1 98.88 238 LEU B CA 1
ATOM 4019 C C . LEU B 1 238 ? -4.293 16.234 -4.094 1 98.88 238 LEU B C 1
ATOM 4021 O O . LEU B 1 238 ? -3.391 16.391 -4.922 1 98.88 238 LEU B O 1
ATOM 4025 N N . GLU B 1 239 ? -5.254 17.125 -3.928 1 98.75 239 GLU B N 1
ATOM 4026 C CA . GLU B 1 239 ? -5.211 18.391 -4.664 1 98.75 239 GLU B CA 1
ATOM 4027 C C . GLU B 1 239 ? -4.008 19.219 -4.246 1 98.75 239 GLU B C 1
ATOM 4029 O O . GLU B 1 239 ? -3.359 19.844 -5.09 1 98.75 239 GLU B O 1
ATOM 4034 N N . ILE B 1 240 ? -3.729 19.25 -2.963 1 98.69 240 ILE B N 1
ATOM 4035 C CA . ILE B 1 240 ? -2.539 19.938 -2.473 1 98.69 240 ILE B CA 1
ATOM 4036 C C . ILE B 1 240 ? -1.291 19.328 -3.113 1 98.69 240 ILE B C 1
ATOM 4038 O O . ILE B 1 240 ? -0.416 20.062 -3.588 1 98.69 240 ILE B O 1
ATOM 4042 N N . ILE B 1 241 ? -1.206 18.016 -3.156 1 98.69 241 ILE B N 1
ATOM 4043 C CA . ILE B 1 241 ? -0.078 17.312 -3.742 1 98.69 241 ILE B CA 1
ATOM 4044 C C . ILE B 1 241 ? 0.077 17.703 -5.211 1 98.69 241 ILE B C 1
ATOM 4046 O O . ILE B 1 241 ? 1.183 18 -5.664 1 98.69 241 ILE B O 1
ATOM 4050 N N . GLN B 1 242 ? -1.036 17.734 -5.945 1 98.31 242 GLN B N 1
ATOM 4051 C CA . GLN B 1 242 ? -0.99 18.109 -7.355 1 98.31 242 GLN B CA 1
ATOM 4052 C C . GLN B 1 242 ? -0.521 19.547 -7.531 1 98.31 242 GLN B C 1
ATOM 4054 O O . GLN B 1 242 ? 0.232 19.844 -8.461 1 98.31 242 GLN B O 1
ATOM 4059 N N . GLY B 1 243 ? -1.023 20.391 -6.684 1 98 243 GLY B N 1
ATOM 4060 C CA . GLY B 1 243 ? -0.563 21.766 -6.727 1 98 243 GLY B CA 1
ATOM 4061 C C . GLY B 1 243 ? 0.933 21.906 -6.512 1 98 243 GLY B C 1
ATOM 4062 O O . GLY B 1 243 ? 1.612 22.594 -7.27 1 98 243 GLY B O 1
ATOM 4063 N N . GLU B 1 244 ? 1.459 21.234 -5.492 1 97.25 244 GLU B N 1
ATOM 4064 C CA . GLU B 1 244 ? 2.891 21.266 -5.207 1 97.25 244 GLU B CA 1
ATOM 4065 C C . GLU B 1 244 ? 3.691 20.625 -6.34 1 97.25 244 GLU B C 1
ATOM 4067 O O . GLU B 1 244 ? 4.75 21.141 -6.719 1 97.25 244 GLU B O 1
ATOM 4072 N N . ALA B 1 245 ? 3.205 19.531 -6.848 1 96.75 245 ALA B N 1
ATOM 4073 C CA . ALA B 1 245 ? 3.875 18.828 -7.945 1 96.75 245 ALA B CA 1
ATOM 4074 C C . ALA B 1 245 ? 3.988 19.734 -9.172 1 96.75 245 ALA B C 1
ATOM 4076 O O . ALA B 1 245 ? 5.035 19.766 -9.828 1 96.75 245 ALA B O 1
ATOM 4077 N N . THR B 1 246 ? 2.932 20.422 -9.477 1 95.88 246 THR B N 1
ATOM 4078 C CA . THR B 1 246 ? 2.93 21.328 -10.609 1 95.88 246 THR B CA 1
ATOM 4079 C C . THR B 1 246 ? 3.941 22.453 -10.398 1 95.88 246 THR B C 1
ATOM 4081 O O . THR B 1 246 ? 4.734 22.766 -11.297 1 95.88 246 THR B O 1
ATOM 4084 N N . SER B 1 247 ? 3.934 23.016 -9.227 1 94.75 247 SER B N 1
ATOM 4085 C CA . SER B 1 247 ? 4.809 24.141 -8.914 1 94.75 247 SER B CA 1
ATOM 4086 C C . SER B 1 247 ? 6.277 23.734 -8.977 1 94.75 247 SER B C 1
ATOM 4088 O O . SER B 1 247 ? 7.141 24.562 -9.305 1 94.75 247 SER B O 1
ATOM 4090 N N . LYS B 1 248 ? 6.562 22.5 -8.719 1 93.5 248 LYS B N 1
ATOM 4091 C CA . LYS B 1 248 ? 7.945 22.031 -8.641 1 93.5 248 LYS B CA 1
ATOM 4092 C C . LYS B 1 248 ? 8.297 21.156 -9.828 1 93.5 248 LYS B C 1
ATOM 4094 O O . LYS B 1 248 ? 9.375 20.547 -9.867 1 93.5 248 LYS B O 1
ATOM 4099 N N . SER B 1 249 ? 7.379 20.969 -10.789 1 93.94 249 SER B N 1
ATOM 4100 C CA . SER B 1 249 ? 7.559 20.188 -12 1 93.94 249 SER B CA 1
ATOM 4101 C C . SER B 1 249 ? 7.863 18.719 -11.672 1 93.94 249 SER B C 1
ATOM 4103 O O . SER B 1 249 ? 8.805 18.141 -12.219 1 93.94 249 SER B O 1
ATOM 4105 N N . ILE B 1 250 ? 7.152 18.203 -10.727 1 95.56 250 ILE B N 1
ATOM 4106 C CA . ILE B 1 250 ? 7.258 16.797 -10.344 1 95.56 250 ILE B CA 1
ATOM 4107 C C . ILE B 1 250 ? 6.137 16 -11.008 1 95.56 250 ILE B C 1
ATOM 4109 O O . ILE B 1 250 ? 4.969 16.391 -10.953 1 95.56 250 ILE B O 1
ATOM 4113 N N . ILE B 1 251 ? 6.414 14.898 -11.641 1 95.81 251 ILE B N 1
ATOM 4114 C CA . ILE B 1 251 ? 5.391 14.062 -12.266 1 95.81 251 ILE B CA 1
ATOM 4115 C C . ILE B 1 251 ? 4.758 13.148 -11.219 1 95.81 251 ILE B C 1
ATOM 4117 O O . ILE B 1 251 ? 5.465 12.5 -10.445 1 95.81 251 ILE B O 1
ATOM 4121 N N . THR B 1 252 ? 3.426 13.109 -11.117 1 97.75 252 THR B N 1
ATOM 4122 C CA . THR B 1 252 ? 2.711 12.312 -10.125 1 97.75 252 THR B CA 1
ATOM 4123 C C . THR B 1 252 ? 1.513 11.609 -10.758 1 97.75 252 THR B C 1
ATOM 4125 O O . THR B 1 252 ? 0.379 11.773 -10.297 1 97.75 252 THR B O 1
ATOM 4128 N N . PRO B 1 253 ? 1.708 10.727 -11.75 1 98.12 253 PRO B N 1
ATOM 4129 C CA . PRO B 1 253 ? 0.58 10.164 -12.492 1 98.12 253 PRO B CA 1
ATOM 4130 C C . PRO B 1 253 ? -0.301 9.258 -11.633 1 98.12 253 PRO B C 1
ATOM 4132 O O . PRO B 1 253 ? -1.524 9.25 -11.789 1 98.12 253 PRO B O 1
ATOM 4135 N N . MET B 1 254 ? 0.218 8.438 -10.742 1 98.69 254 MET B N 1
ATOM 4136 C CA . MET B 1 254 ? -0.579 7.523 -9.93 1 98.69 254 MET B CA 1
ATOM 4137 C C . MET B 1 254 ? -1.527 8.297 -9.016 1 98.69 254 MET B C 1
ATOM 4139 O O . MET B 1 254 ? -2.717 7.984 -8.945 1 98.69 254 MET B O 1
ATOM 4143 N N . SER B 1 255 ? -0.969 9.312 -8.297 1 98.5 255 SER B N 1
ATOM 4144 C CA . SER B 1 255 ? -1.801 10.078 -7.379 1 98.5 255 SER B CA 1
ATOM 4145 C C . SER B 1 255 ? -2.789 10.961 -8.141 1 98.5 255 SER B C 1
ATOM 4147 O O . SER B 1 255 ? -3.889 11.234 -7.648 1 98.5 255 SER B O 1
ATOM 4149 N N . SER B 1 256 ? -2.375 11.422 -9.359 1 98.69 256 SER B N 1
ATOM 4150 C CA . SER B 1 256 ? -3.299 12.188 -10.195 1 98.69 256 SER B CA 1
ATOM 4151 C C . SER B 1 256 ? -4.508 11.344 -10.586 1 98.69 256 SER B C 1
ATOM 4153 O O . SER B 1 256 ? -5.641 11.836 -10.578 1 98.69 256 SER B O 1
ATOM 4155 N N . LEU B 1 257 ? -4.266 10.117 -10.938 1 98.88 257 LEU B N 1
ATOM 4156 C CA . LEU B 1 257 ? -5.371 9.227 -11.273 1 98.88 257 LEU B CA 1
ATOM 4157 C C . LEU B 1 257 ? -6.23 8.938 -10.039 1 98.88 257 LEU B C 1
ATOM 4159 O O . LEU B 1 257 ? -7.461 8.945 -10.125 1 98.88 257 LEU B O 1
ATOM 4163 N N . ALA B 1 258 ? -5.617 8.688 -8.906 1 98.88 258 ALA B N 1
ATOM 4164 C CA . ALA B 1 258 ? -6.348 8.461 -7.664 1 98.88 258 ALA B CA 1
ATOM 4165 C C . ALA B 1 258 ? -7.273 9.633 -7.348 1 98.88 258 ALA B C 1
ATOM 4167 O O . ALA B 1 258 ? -8.422 9.43 -6.945 1 98.88 258 ALA B O 1
ATOM 4168 N N . LEU B 1 259 ? -6.77 10.867 -7.547 1 98.88 259 LEU B N 1
ATOM 4169 C CA . LEU B 1 259 ? -7.555 12.07 -7.301 1 98.88 259 LEU B CA 1
ATOM 4170 C C . LEU B 1 259 ? -8.852 12.047 -8.102 1 98.88 259 LEU B C 1
ATOM 4172 O O . LEU B 1 259 ? -9.906 12.414 -7.59 1 98.88 259 LEU B O 1
ATOM 4176 N N . GLN B 1 260 ? -8.797 11.578 -9.352 1 98.75 260 GLN B N 1
ATOM 4177 C CA . GLN B 1 260 ? -10 11.508 -10.18 1 98.75 260 GLN B CA 1
ATOM 4178 C C . GLN B 1 260 ? -11.016 10.523 -9.594 1 98.75 260 GLN B C 1
ATOM 4180 O O . GLN B 1 260 ? -12.219 10.773 -9.633 1 98.75 260 GLN B O 1
ATOM 4185 N N . PHE B 1 261 ? -10.555 9.438 -9.07 1 98.75 261 PHE B N 1
ATOM 4186 C CA . PHE B 1 261 ? -11.461 8.461 -8.484 1 98.75 261 PHE B CA 1
ATOM 4187 C C . PHE B 1 261 ? -12.148 9.023 -7.246 1 98.75 261 PHE B C 1
ATOM 4189 O O . PHE B 1 261 ? -13.336 8.781 -7.02 1 98.75 261 PHE B O 1
ATOM 4196 N N . TYR B 1 262 ? -11.422 9.75 -6.441 1 98.81 262 TYR B N 1
ATOM 4197 C CA . TYR B 1 262 ? -12.055 10.367 -5.277 1 98.81 262 TYR B CA 1
ATOM 4198 C C . TYR B 1 262 ? -13.062 11.43 -5.699 1 98.81 262 TYR B C 1
ATOM 4200 O O . TYR B 1 262 ? -14.102 11.594 -5.062 1 98.81 262 TYR B O 1
ATOM 4208 N N . ARG B 1 263 ? -12.758 12.172 -6.781 1 98.81 263 ARG B N 1
ATOM 4209 C CA . ARG B 1 263 ? -13.719 13.133 -7.312 1 98.81 263 ARG B CA 1
ATOM 4210 C C . ARG B 1 263 ? -14.984 12.422 -7.793 1 98.81 263 ARG B C 1
ATOM 4212 O O . ARG B 1 263 ? -16.094 12.906 -7.57 1 98.81 263 ARG B O 1
ATOM 4219 N N . ILE B 1 264 ? -14.828 11.281 -8.477 1 98.31 264 ILE B N 1
ATOM 4220 C CA . ILE B 1 264 ? -15.969 10.492 -8.93 1 98.31 264 ILE B CA 1
ATOM 4221 C C . ILE B 1 264 ? -16.781 10.016 -7.723 1 98.31 264 ILE B C 1
ATOM 4223 O O . ILE B 1 264 ? -18 10.094 -7.719 1 98.31 264 ILE B O 1
ATOM 4227 N N . ALA B 1 265 ? -16.078 9.516 -6.664 1 98.5 265 ALA B N 1
ATOM 4228 C CA . ALA B 1 265 ? -16.75 9.07 -5.453 1 98.5 265 ALA B CA 1
ATOM 4229 C C . ALA B 1 265 ? -17.578 10.188 -4.84 1 98.5 265 ALA B C 1
ATOM 4231 O O . ALA B 1 265 ? -18.719 9.969 -4.406 1 98.5 265 ALA B O 1
ATOM 4232 N N . GLU B 1 266 ? -16.984 11.414 -4.777 1 98.44 266 GLU B N 1
ATOM 4233 C CA . GLU B 1 266 ? -17.734 12.547 -4.242 1 98.44 266 GLU B CA 1
ATOM 4234 C C . GLU B 1 266 ? -18.969 12.852 -5.09 1 98.44 266 GLU B C 1
ATOM 4236 O O . GLU B 1 266 ? -20.016 13.219 -4.562 1 98.44 266 GLU B O 1
ATOM 4241 N N . SER B 1 267 ? -18.812 12.688 -6.414 1 97.62 267 SER B N 1
ATOM 4242 C CA . SER B 1 267 ? -19.938 12.914 -7.312 1 97.62 267 SER B CA 1
ATOM 4243 C C . SER B 1 267 ? -21.047 11.891 -7.078 1 97.62 267 SER B C 1
ATOM 4245 O O . SER B 1 267 ? -22.203 12.141 -7.402 1 97.62 267 SER B O 1
ATOM 4247 N N . LEU B 1 268 ? -20.766 10.781 -6.512 1 96.94 268 LEU B N 1
ATOM 4248 C CA . LEU B 1 268 ? -21.734 9.734 -6.191 1 96.94 268 LEU B CA 1
ATOM 4249 C C . LEU B 1 268 ? -22.375 9.992 -4.832 1 96.94 268 LEU B C 1
ATOM 4251 O O . LEU B 1 268 ? -23.172 9.18 -4.352 1 96.94 268 LEU B O 1
ATOM 4255 N N . GLY B 1 269 ? -22.016 11.125 -4.172 1 97.81 269 GLY B N 1
ATOM 4256 C CA . GLY B 1 269 ? -22.609 11.492 -2.898 1 97.81 269 GLY B CA 1
ATOM 4257 C C . GLY B 1 269 ? -21.859 10.945 -1.702 1 97.81 269 GLY B C 1
ATOM 4258 O O . GLY B 1 269 ? -22.391 10.898 -0.593 1 97.81 269 GLY B O 1
ATOM 4259 N N . LEU B 1 270 ? -20.531 10.57 -1.893 1 98.38 270 LEU B N 1
ATOM 4260 C CA . LEU B 1 270 ? -19.797 9.883 -0.837 1 98.38 270 LEU B CA 1
ATOM 4261 C C . LEU B 1 270 ? -18.781 10.805 -0.189 1 98.38 270 LEU B C 1
ATOM 4263 O O . LEU B 1 270 ? -17.812 10.344 0.409 1 98.38 270 LEU B O 1
ATOM 4267 N N . SER B 1 271 ? -18.953 12.086 -0.293 1 98.44 271 SER B N 1
ATOM 4268 C CA . SER B 1 271 ? -17.984 13.086 0.143 1 98.44 271 SER B CA 1
ATOM 4269 C C . SER B 1 271 ? -17.703 12.961 1.635 1 98.44 271 SER B C 1
ATOM 4271 O O . SER B 1 271 ? -16.547 13.109 2.064 1 98.44 271 SER B O 1
ATOM 4273 N N . GLU B 1 272 ? -18.75 12.648 2.41 1 97.56 272 GLU B N 1
ATOM 4274 C CA . GLU B 1 272 ? -18.625 12.617 3.863 1 97.56 272 GLU B CA 1
ATOM 4275 C C . GLU B 1 272 ? -18.312 11.203 4.355 1 97.56 272 GLU B C 1
ATOM 4277 O O . GLU B 1 272 ? -17.922 11.016 5.512 1 97.56 272 GLU B O 1
ATOM 4282 N N . ASP B 1 273 ? -18.391 10.219 3.475 1 98.31 273 ASP B N 1
ATOM 4283 C CA . ASP B 1 273 ? -18.094 8.828 3.822 1 98.31 273 ASP B CA 1
ATOM 4284 C C . ASP B 1 273 ? -16.594 8.578 3.869 1 98.31 273 ASP B C 1
ATOM 4286 O O . ASP B 1 273 ? -15.805 9.406 3.404 1 98.31 273 ASP B O 1
ATOM 4290 N N . ASP B 1 274 ? -16.25 7.52 4.504 1 97.81 274 ASP B N 1
ATOM 4291 C CA . ASP B 1 274 ? -14.844 7.156 4.539 1 97.81 274 ASP B CA 1
ATOM 4292 C C . ASP B 1 274 ? -14.258 7.074 3.129 1 97.81 274 ASP B C 1
ATOM 4294 O O . ASP B 1 274 ? -14.93 6.613 2.201 1 97.81 274 ASP B O 1
ATOM 4298 N N . PHE B 1 275 ? -12.977 7.406 3.023 1 98.19 275 PHE B N 1
ATOM 4299 C CA . PHE B 1 275 ? -12.367 7.492 1.699 1 98.19 275 PHE B CA 1
ATOM 4300 C C . PHE B 1 275 ? -12.266 6.113 1.061 1 98.19 275 PHE B C 1
ATOM 4302 O O . PHE B 1 275 ? -12.094 5.996 -0.155 1 98.19 275 PHE B O 1
ATOM 4309 N N . CYS B 1 276 ? -12.406 5 1.783 1 98.5 276 CYS B N 1
ATOM 4310 C CA . CYS B 1 276 ? -12.43 3.668 1.189 1 98.5 276 CYS B CA 1
ATOM 4311 C C . CYS B 1 276 ? -13.719 3.438 0.411 1 98.5 276 CYS B C 1
ATOM 4313 O O . CYS B 1 276 ? -13.82 2.48 -0.358 1 98.5 276 CYS B O 1
ATOM 4315 N N . SER B 1 277 ? -14.711 4.395 0.531 1 98.56 277 SER B N 1
ATOM 4316 C CA . SER B 1 277 ? -15.945 4.32 -0.246 1 98.56 277 SER B CA 1
ATOM 4317 C C . SER B 1 277 ? -15.664 4.469 -1.738 1 98.56 277 SER B C 1
ATOM 4319 O O . SER B 1 277 ? -16.531 4.172 -2.568 1 98.56 277 SER B O 1
ATOM 4321 N N . VAL B 1 278 ? -14.445 4.887 -2.041 1 98.62 278 VAL B N 1
ATOM 4322 C CA . VAL B 1 278 ? -14.023 4.969 -3.434 1 98.62 278 VAL B CA 1
ATOM 4323 C C . VAL B 1 278 ? -14.219 3.617 -4.117 1 98.62 278 VAL B C 1
ATOM 4325 O O . VAL B 1 278 ? -14.375 3.549 -5.34 1 98.62 278 VAL B O 1
ATOM 4328 N N . TYR B 1 279 ? -14.266 2.502 -3.357 1 98.38 279 TYR B N 1
ATOM 4329 C CA . TYR B 1 279 ? -14.562 1.162 -3.852 1 98.38 279 TYR B CA 1
ATOM 4330 C C . TYR B 1 279 ? -15.859 1.15 -4.656 1 98.38 279 TYR B C 1
ATOM 4332 O O . TYR B 1 279 ? -15.992 0.391 -5.617 1 98.38 279 TYR B O 1
ATOM 4340 N N . GLU B 1 280 ? -16.812 2.031 -4.328 1 97.75 280 GLU B N 1
ATOM 4341 C CA . GLU B 1 280 ? -18.125 2.055 -4.977 1 97.75 280 GLU B CA 1
ATOM 4342 C C . GLU B 1 280 ? -18 2.434 -6.449 1 97.75 280 GLU B C 1
ATOM 4344 O O . GLU B 1 280 ? -18.844 2.055 -7.262 1 97.75 280 GLU B O 1
ATOM 4349 N N . VAL B 1 281 ? -16.938 3.16 -6.754 1 97.31 281 VAL B N 1
ATOM 4350 C CA . VAL B 1 281 ? -16.703 3.504 -8.156 1 97.31 281 VAL B CA 1
ATOM 4351 C C . VAL B 1 281 ? -16.469 2.232 -8.961 1 97.31 281 VAL B C 1
ATOM 4353 O O . VAL B 1 281 ? -16.953 2.102 -10.086 1 97.31 281 VAL B O 1
ATOM 4356 N N . PHE B 1 282 ? -15.75 1.287 -8.422 1 97.25 282 PHE B N 1
ATOM 4357 C CA . PHE B 1 282 ? -15.469 0.027 -9.094 1 97.25 282 PHE B CA 1
ATOM 4358 C C . PHE B 1 282 ? -16.688 -0.892 -9.07 1 97.25 282 PHE B C 1
ATOM 4360 O O . PHE B 1 282 ? -17.016 -1.523 -10.078 1 97.25 282 PHE B O 1
ATOM 4367 N N . ARG B 1 283 ? -17.312 -0.989 -7.934 1 94.19 283 ARG B N 1
ATOM 4368 C CA . ARG B 1 283 ? -18.438 -1.9 -7.75 1 94.19 283 ARG B CA 1
ATOM 4369 C C . ARG B 1 283 ? -19.578 -1.555 -8.695 1 94.19 283 ARG B C 1
ATOM 4371 O O . ARG B 1 283 ? -20.219 -2.447 -9.258 1 94.19 283 ARG B O 1
ATOM 4378 N N . ARG B 1 284 ? -19.812 -0.314 -8.883 1 90.56 284 ARG B N 1
ATOM 4379 C CA . ARG B 1 284 ? -20.969 0.13 -9.664 1 90.56 284 ARG B CA 1
ATOM 4380 C C . ARG B 1 284 ? -20.688 0.013 -11.164 1 90.56 284 ARG B C 1
ATOM 4382 O O . ARG B 1 284 ? -21.609 -0.18 -11.953 1 90.56 284 ARG B O 1
ATOM 4389 N N . PHE B 1 285 ? -19.484 0.142 -11.516 1 80.94 285 PHE B N 1
ATOM 4390 C CA . PHE B 1 285 ? -19.156 0.098 -12.938 1 80.94 285 PHE B CA 1
ATOM 4391 C C . PHE B 1 285 ? -18.75 -1.31 -13.359 1 80.94 285 PHE B C 1
ATOM 4393 O O . PHE B 1 285 ? -18.484 -1.559 -14.531 1 80.94 285 PHE B O 1
ATOM 4400 N N . SER B 1 286 ? -18.562 -2.078 -12.367 1 72.94 286 SER B N 1
ATOM 4401 C CA . SER B 1 286 ? -18.297 -3.475 -12.695 1 72.94 286 SER B CA 1
ATOM 4402 C C . SER B 1 286 ? -19.594 -4.25 -12.906 1 72.94 286 SER B C 1
ATOM 4404 O O . SER B 1 286 ? -20.547 -4.09 -12.148 1 72.94 286 SER B O 1
ATOM 4406 N N . LYS B 1 287 ? -19.938 -4.316 -14.133 1 59.59 287 LYS B N 1
ATOM 4407 C CA . LYS B 1 287 ? -21.109 -5.094 -14.508 1 59.59 287 LYS B CA 1
ATOM 4408 C C . LYS B 1 287 ? -21.062 -6.5 -13.914 1 59.59 287 LYS B C 1
ATOM 4410 O O . LYS B 1 287 ? -20.031 -7.18 -14.016 1 59.59 287 LYS B O 1
ATOM 4415 N N . LYS B 1 288 ? -21.719 -6.703 -12.688 1 51.47 288 LYS B N 1
ATOM 4416 C CA . LYS B 1 288 ? -21.812 -8.133 -12.383 1 51.47 288 LYS B CA 1
ATOM 4417 C C . LYS B 1 288 ? -21.984 -8.953 -13.656 1 51.47 288 LYS B C 1
ATOM 4419 O O . LYS B 1 288 ? -22.797 -8.602 -14.523 1 51.47 288 LYS B O 1
ATOM 4424 N N . ALA B 1 289 ? -20.984 -9.875 -13.977 1 39.91 289 ALA B N 1
ATOM 4425 C CA . ALA B 1 289 ? -21.266 -10.812 -15.055 1 39.91 289 ALA B CA 1
ATOM 4426 C C . ALA B 1 289 ? -22.688 -11.383 -14.93 1 39.91 289 ALA B C 1
ATOM 4428 O O . ALA B 1 289 ? -23.203 -11.547 -13.828 1 39.91 289 ALA B O 1
#

pLDDT: mean 97.12, std 5.43, range [39.91, 98.94]

Organism: NCBI:txid1294262

Radius of gyration: 27.51 Å; Cα contacts (8 Å, |Δi|>4): 1254; chains: 2; bounding box: 48×83×56 Å

Foldseek 3Di:
DEEEEEDCPLLSVLLQVLCLVVVRYAEYEYPPQVSRVVSCVVRVHHYDDDLVVRLQVGQEYEYEDQELVVCLVSLVVNQQSQANHEYEYQYQYFLVSQVVSQVSSVVSRHGYKYWHWDDWSVLQNVLDIATEIADDVVVLVVCVVSSSSRHPHYDYQYHRSRRNVVVLVVLLCVLLVLLVLLVQLLVCVLVPDDLVVSLCCQQPPDPPHDPCSVVQSVCVNVVPQAARDFLQSSLNSLVSVVVVCVVVVHDRVSSVVSSVLSVVLVVVVRRGTYNSSSSVVSVVPPPRD/DEEEEEDCPLLSVLLQVLCLVVVNYAEYEYPPQVSRVVSCVVRVHHYDDDLVVRLQVGQEYEYEDQELVVCLVSLVVNQQSQANHEYEYQYQYFLVSQVVSQVSSVVSRHGYKYWHWDDWSVLQNVLDIATEIADDVVVLVVCVVSSSSRHPHYDYQYHRSRRNVVVLVVLLCVLLVLLVLLVQLLVCVLVPDDLVVSLCCQQPPDPPHDPCSVVQSVCVNVVPQAARDFLQSSLNSLVSVVVVCVVVVHDRVSSVVSSVLSVVLVVVVRRGTYNSSSSVVSVVPPPND

InterPro domains:
  IPR006115 6-phosphogluconate dehydrogenase, NADP-binding [PF03446] (2-158)
  IPR008927 6-phosphogluconate dehydrogenase-like, C-terminal domain superfamily [SSF48179] (160-284)
  IPR013328 6-phosphogluconate dehydrogenase, domain 2 [G3DSA:1.10.1040.10] (165-288)
  IPR015815 3-hydroxyisobutyrate dehydrogenase-related [PIRSF000103] (1-286)
  IPR029154 3-hydroxyisobutyrate dehydrogenase-like, NAD-binding domain [PF14833] (161-281)
  IPR036291 NAD(P)-binding domain superfamily [SSF51735] (1-159)

Solvent-accessible surface area (backbone atoms only — not comparable to full-atom values): 28392 Å² total; per-residue (Å²): 132,38,26,22,38,39,31,61,49,79,59,26,40,43,47,49,49,39,29,38,77,68,70,54,45,56,30,32,33,37,94,56,56,67,56,22,49,52,46,20,72,74,65,71,32,45,54,42,93,42,70,62,59,41,46,72,67,26,43,31,40,37,34,32,49,85,34,55,66,55,44,52,59,51,47,63,60,41,38,87,63,24,55,77,21,41,36,39,33,37,35,73,49,46,37,70,56,52,38,54,51,27,50,55,25,40,74,44,51,19,42,43,28,33,33,18,68,48,71,43,60,69,30,37,72,66,28,49,17,34,33,31,28,3,22,61,66,72,58,47,64,68,45,44,71,65,55,50,49,30,18,68,39,80,44,83,54,43,52,51,26,34,6,35,44,52,49,45,29,41,47,41,33,37,49,30,40,46,50,32,47,30,39,24,49,46,49,29,41,73,73,67,46,52,62,67,57,46,45,45,39,46,48,71,66,28,61,62,19,26,67,45,35,63,64,44,44,61,27,62,71,69,68,51,45,74,60,65,49,34,24,49,57,55,35,49,54,42,49,43,47,51,53,52,24,60,78,59,52,44,78,51,67,58,42,53,53,31,37,52,48,39,52,51,24,38,73,74,71,37,35,73,27,12,46,66,49,38,30,52,58,47,56,69,65,29,59,76,127,130,38,28,22,37,38,30,61,49,80,59,26,39,44,49,49,50,40,30,38,76,68,70,55,45,56,30,32,31,36,93,57,56,68,54,21,51,52,45,21,71,73,65,71,31,46,52,43,93,43,70,61,58,41,46,72,69,28,43,31,39,37,34,31,50,85,36,53,66,55,44,52,60,51,47,63,62,42,38,87,62,23,56,76,22,40,36,40,33,36,34,72,48,47,37,69,56,51,38,54,52,28,50,54,24,39,75,43,51,19,42,43,29,33,34,16,68,49,72,45,61,69,31,37,72,66,28,51,16,35,32,31,29,3,22,61,66,70,60,47,66,68,45,45,70,66,53,50,51,29,17,69,39,79,44,83,56,43,52,52,27,34,6,35,45,54,48,46,28,41,47,42,32,36,49,31,40,47,52,32,47,28,41,24,49,46,49,28,40,74,74,66,46,52,61,68,56,46,43,45,39,46,49,71,67,28,61,63,19,26,66,46,36,62,63,44,44,62,27,64,70,70,68,52,46,74,61,65,52,32,23,49,56,54,37,48,52,42,48,43,49,50,53,52,25,60,77,63,54,45,78,50,68,59,40,53,52,30,38,52,48,40,51,53,25,37,73,73,71,36,34,72,27,13,48,66,49,38,30,52,59,48,57,69,64,28,57,78,125

Nearest PDB structures (foldseek):
  3cky-assembly1_A  TM=8.800E-01  e=2.163E-25  unclassified
  8jyt-assembly1_C  TM=6.728E-01  e=2.498E-17  synthetic construct
  8jku-assembly1_A  TM=6.663E-01  e=1.229E-16  synthetic construct
  8hwy-assembly1_A  TM=6.413E-01  e=8.365E-17  Escherichia
  4d3s-assembly2_F  TM=6.506E-01  e=6.744E-16  Nocardiopsis halophila

Secondary structure (DSSP, 8-state):
--EEEE--SHHHHHHHHHHHHTT---EEE-SSHHHHHHHHHHH-PEEPSSHHHHHHT-SEEEE--SSHHHHHHHHHHHGGG-TT-EEEE-S---HHHHHHHHHHHHHTT-EEEE--EES-HHHHHTT-EEEEEES-HHHHHHHHHHHTTTEEEEEEEESTTHHHHHHHHHHHHHHHHHHHHHHHHHHHHHHT--HHHHHHIIIII-TT--HHHHHHHHHHHHT----SSBHHHHHHHHHHHHHHHHHTT---HHHHHHHHHHHHHHHTT-SSSBGGGGHHHHHHHS---/--EEEE--SHHHHHHHHHHHHTT---EEE-SSHHHHHHHHHHH-PEEPSSHHHHHHT-SEEEE--SSHHHHHHHHHHHGGG-TT-EEEE-S---HHHHHHHHHHHHHTT-EEEE--EE--HHHHHTT-EEEEEES-HHHHHHHHHHHTTTEEEEEEEESTTHHHHHHHHHHHHHHHHHHHHHHHHHHHHHHT--HHHHHHIIIII-TT--HHHHHHHHHHHHT----SSBHHHHHHHHHHHHHHHHHTT---HHHHHHHHHHHHHHHTT-TTSBGGGGHHHHHHHS---